Protein AF-0000000087409485 (afdb_homodimer)

Structure (mmCIF, N/CA/C/O backbone):
data_AF-0000000087409485-model_v1
#
loop_
_entity.id
_entity.type
_entity.pdbx_description
1 polymer 'ABC transporter permease'
#
loop_
_atom_site.group_PDB
_atom_site.id
_atom_site.type_symbol
_atom_site.label_atom_id
_atom_site.label_alt_id
_atom_site.label_comp_id
_atom_site.label_asym_id
_atom_site.label_entity_id
_atom_site.label_seq_id
_atom_site.pdbx_PDB_ins_code
_atom_site.Cartn_x
_atom_site.Cartn_y
_atom_site.Cartn_z
_atom_site.occupancy
_atom_site.B_iso_or_equiv
_atom_site.auth_seq_id
_atom_site.auth_comp_id
_atom_site.auth_asym_id
_atom_site.auth_atom_id
_atom_site.pdbx_PDB_model_num
ATOM 1 N N . MET A 1 1 ? 28.031 -21.281 -15.023 1 85 1 MET A N 1
ATOM 2 C CA . MET A 1 1 ? 26.672 -21.75 -15.195 1 85 1 MET A CA 1
ATOM 3 C C . MET A 1 1 ? 25.672 -20.75 -14.602 1 85 1 MET A C 1
ATOM 5 O O . MET A 1 1 ? 24.766 -20.281 -15.289 1 85 1 MET A O 1
ATOM 9 N N . ILE A 1 2 ? 26.094 -20.25 -13.445 1 88.75 2 ILE A N 1
ATOM 10 C CA . ILE A 1 2 ? 25.234 -19.25 -12.805 1 88.75 2 ILE A CA 1
ATOM 11 C C . ILE A 1 2 ? 25.141 -18 -13.68 1 88.75 2 ILE A C 1
ATOM 13 O O . ILE A 1 2 ? 24.062 -17.484 -13.914 1 88.75 2 ILE A O 1
ATOM 17 N N . GLY A 1 3 ? 26.297 -17.562 -14.203 1 91.94 3 GLY A N 1
ATOM 18 C CA . GLY A 1 3 ? 26.344 -16.375 -15.047 1 91.94 3 GLY A CA 1
ATOM 19 C C . GLY A 1 3 ? 25.531 -16.516 -16.328 1 91.94 3 GLY A C 1
ATOM 20 O O . GLY A 1 3 ? 24.875 -15.57 -16.75 1 91.94 3 GLY A O 1
ATOM 21 N N . ALA A 1 4 ? 25.594 -17.688 -16.859 1 90.44 4 ALA A N 1
ATOM 22 C CA . ALA A 1 4 ? 24.859 -17.953 -18.094 1 90.44 4 ALA A CA 1
ATOM 23 C C . ALA A 1 4 ? 23.359 -17.922 -17.844 1 90.44 4 ALA A C 1
ATOM 25 O O . ALA A 1 4 ? 22.609 -17.375 -18.656 1 90.44 4 ALA A O 1
ATOM 26 N N . ILE A 1 5 ? 22.953 -18.516 -16.766 1 89.81 5 ILE A N 1
ATOM 27 C CA . ILE A 1 5 ? 21.547 -18.531 -16.422 1 89.81 5 ILE A CA 1
ATOM 28 C C . ILE A 1 5 ? 21.078 -17.094 -16.109 1 89.81 5 ILE A C 1
ATOM 30 O O . ILE A 1 5 ? 20 -16.688 -16.547 1 89.81 5 ILE A O 1
ATOM 34 N N . ALA A 1 6 ? 21.906 -16.422 -15.406 1 94.25 6 ALA A N 1
ATOM 35 C CA . ALA A 1 6 ? 21.609 -15.031 -15.055 1 94.25 6 ALA A CA 1
ATOM 36 C C . ALA A 1 6 ? 21.469 -14.164 -16.297 1 94.25 6 ALA A C 1
ATOM 38 O O . ALA A 1 6 ? 20.562 -13.328 -16.391 1 94.25 6 ALA A O 1
ATOM 39 N N . SER A 1 7 ? 22.391 -14.336 -17.25 1 94.5 7 SER A N 1
ATOM 40 C CA . SER A 1 7 ? 22.359 -13.547 -18.484 1 94.5 7 SER A CA 1
ATOM 41 C C . SER A 1 7 ? 21.109 -13.852 -19.297 1 94.5 7 SER A C 1
ATOM 43 O O . SER A 1 7 ? 20.547 -12.961 -19.922 1 94.5 7 SER A O 1
ATOM 45 N N . LYS A 1 8 ? 20.766 -15.062 -19.234 1 91.44 8 LYS A N 1
ATOM 46 C CA . LYS A 1 8 ? 19.547 -15.453 -19.953 1 91.44 8 LYS A CA 1
ATOM 47 C C . LYS A 1 8 ? 18.312 -14.836 -19.312 1 91.44 8 LYS A C 1
ATOM 49 O O . LYS A 1 8 ? 17.453 -14.297 -20 1 91.44 8 LYS A O 1
ATOM 54 N N . GLU A 1 9 ? 18.266 -14.992 -18 1 91.31 9 GLU A N 1
ATOM 55 C CA . GLU A 1 9 ? 17.125 -14.43 -17.266 1 91.31 9 GLU A CA 1
ATOM 56 C C . GLU A 1 9 ? 17.047 -12.922 -17.453 1 91.31 9 GLU A C 1
ATOM 58 O O . GLU A 1 9 ? 15.953 -12.367 -17.594 1 91.31 9 GLU A O 1
ATOM 63 N N . PHE A 1 10 ? 18.188 -12.32 -17.422 1 94.62 10 PHE A N 1
ATOM 64 C CA . PHE A 1 10 ? 18.266 -10.883 -17.625 1 94.62 10 PHE A CA 1
ATOM 65 C C . PHE A 1 10 ? 17.719 -10.484 -18.984 1 94.62 10 PHE A C 1
ATOM 67 O O . PHE A 1 10 ? 16.906 -9.57 -19.094 1 94.62 10 PHE A O 1
ATOM 74 N N . ARG A 1 11 ? 18.078 -11.148 -20.016 1 93.31 11 ARG A N 1
ATOM 75 C CA . ARG A 1 11 ? 17.641 -10.867 -21.375 1 93.31 11 ARG A CA 1
ATOM 76 C C . ARG A 1 11 ? 16.141 -11.125 -21.531 1 93.31 11 ARG A C 1
ATOM 78 O O . ARG A 1 11 ? 15.438 -10.367 -22.203 1 93.31 11 ARG A O 1
ATOM 85 N N . ASP A 1 12 ? 15.727 -12.188 -20.844 1 90.06 12 ASP A N 1
ATOM 86 C CA . ASP A 1 12 ? 14.312 -12.531 -20.891 1 90.06 12 ASP A CA 1
ATOM 87 C C . ASP A 1 12 ? 13.461 -11.453 -20.219 1 90.06 12 ASP A C 1
ATOM 89 O O . ASP A 1 12 ? 12.398 -11.086 -20.734 1 90.06 12 ASP A O 1
ATOM 93 N N . TYR A 1 13 ? 13.922 -10.945 -19.141 1 90.56 13 TYR A N 1
ATOM 94 C CA . TYR A 1 13 ? 13.195 -9.898 -18.438 1 90.56 13 TYR A CA 1
ATOM 95 C C . TYR A 1 13 ? 13.156 -8.617 -19.25 1 90.56 13 TYR A C 1
ATOM 97 O O . TYR A 1 13 ? 12.094 -8.008 -19.422 1 90.56 13 TYR A O 1
ATOM 105 N N . MET A 1 14 ? 14.297 -8.25 -19.844 1 90.38 14 MET A N 1
ATOM 106 C CA . MET A 1 14 ? 14.453 -6.953 -20.5 1 90.38 14 MET A CA 1
ATOM 107 C C . MET A 1 14 ? 13.633 -6.891 -21.781 1 90.38 14 MET A C 1
ATOM 109 O O . MET A 1 14 ? 13.234 -5.805 -22.219 1 90.38 14 MET A O 1
ATOM 113 N N . THR A 1 15 ? 13.289 -8.039 -22.312 1 89.69 15 THR A N 1
ATOM 114 C CA . THR A 1 15 ? 12.586 -8.062 -23.594 1 89.69 15 THR A CA 1
ATOM 115 C C . THR A 1 15 ? 11.125 -8.477 -23.406 1 89.69 15 THR A C 1
ATOM 117 O O . THR A 1 15 ? 10.352 -8.516 -24.359 1 89.69 15 THR A O 1
ATOM 120 N N . SER A 1 16 ? 10.789 -8.711 -22.203 1 90.56 16 SER A N 1
ATOM 121 C CA . SER A 1 16 ? 9.422 -9.172 -21.953 1 90.56 16 SER A CA 1
ATOM 122 C C . SER A 1 16 ? 8.43 -8.016 -22 1 90.56 16 SER A C 1
ATOM 124 O O . SER A 1 16 ? 8.734 -6.914 -21.531 1 90.56 16 SER A O 1
ATOM 126 N N . ARG A 1 17 ? 7.312 -8.234 -22.641 1 87.62 17 ARG A N 1
ATOM 127 C CA . ARG A 1 17 ? 6.238 -7.25 -22.688 1 87.62 17 ARG A CA 1
ATOM 128 C C . ARG A 1 17 ? 5.789 -6.871 -21.281 1 87.62 17 ARG A C 1
ATOM 130 O O . ARG A 1 17 ? 5.434 -5.719 -21.031 1 87.62 17 ARG A O 1
ATOM 137 N N . ARG A 1 18 ? 5.879 -7.832 -20.453 1 88 18 ARG A N 1
ATOM 138 C CA . ARG A 1 18 ? 5.465 -7.605 -19.078 1 88 18 ARG A CA 1
ATOM 139 C C . ARG A 1 18 ? 6.367 -6.578 -18.406 1 88 18 ARG A C 1
ATOM 141 O O . ARG A 1 18 ? 5.883 -5.656 -17.75 1 88 18 ARG A O 1
ATOM 148 N N . PHE A 1 19 ? 7.652 -6.781 -18.531 1 92.12 19 PHE A N 1
ATOM 149 C CA . PHE A 1 19 ? 8.602 -5.848 -17.938 1 92.12 19 PHE A CA 1
ATOM 150 C C . PHE A 1 19 ? 8.422 -4.449 -18.5 1 92.12 19 PHE A C 1
ATOM 152 O O . PHE A 1 19 ? 8.422 -3.465 -17.766 1 92.12 19 PHE A O 1
ATOM 159 N N . LEU A 1 20 ? 8.195 -4.312 -19.797 1 92 20 LEU A N 1
ATOM 160 C CA . LEU A 1 20 ? 8.07 -3.02 -20.453 1 92 20 LEU A CA 1
ATOM 161 C C . LEU A 1 20 ? 6.824 -2.283 -19.969 1 92 20 LEU A C 1
ATOM 163 O O . LEU A 1 20 ? 6.863 -1.072 -19.734 1 92 20 LEU A O 1
ATOM 167 N N . VAL A 1 21 ? 5.789 -3.066 -19.75 1 88.81 21 VAL A N 1
ATOM 168 C CA . VAL A 1 21 ? 4.535 -2.465 -19.312 1 88.81 21 VAL A CA 1
ATOM 169 C C . VAL A 1 21 ? 4.672 -1.994 -17.859 1 88.81 21 VAL A C 1
ATOM 171 O O . VAL A 1 21 ? 4.293 -0.867 -17.531 1 88.81 21 VAL A O 1
ATOM 174 N N . LEU A 1 22 ? 5.246 -2.818 -17.062 1 92.5 22 LEU A N 1
ATOM 175 C CA . LEU A 1 22 ? 5.371 -2.514 -15.641 1 92.5 22 LEU A CA 1
ATOM 176 C C . LEU A 1 22 ? 6.367 -1.384 -15.414 1 92.5 22 LEU A C 1
ATOM 178 O O . LEU A 1 22 ? 6.094 -0.455 -14.648 1 92.5 22 LEU A O 1
ATOM 182 N N . PHE A 1 23 ? 7.52 -1.5 -16.094 1 94.94 23 PHE A N 1
ATOM 183 C CA . PHE A 1 23 ? 8.555 -0.483 -15.945 1 94.94 23 PHE A CA 1
ATOM 184 C C . PHE A 1 23 ? 8.102 0.84 -16.562 1 94.94 23 PHE A C 1
ATOM 186 O O . PHE A 1 23 ? 8.383 1.907 -16 1 94.94 23 PHE A O 1
ATOM 193 N N . GLY A 1 24 ? 7.391 0.763 -17.75 1 94.5 24 GLY A N 1
ATOM 194 C CA . GLY A 1 24 ? 6.809 1.964 -18.328 1 94.5 24 GLY A CA 1
ATOM 195 C C . GLY A 1 24 ? 5.836 2.66 -17.391 1 94.5 24 GLY A C 1
ATOM 196 O O . GLY A 1 24 ? 5.836 3.889 -17.281 1 94.5 24 GLY A O 1
ATOM 197 N N . PHE A 1 25 ? 5.105 1.86 -16.703 1 92.81 25 PHE A N 1
ATOM 198 C CA . PHE A 1 25 ? 4.152 2.406 -15.742 1 92.81 25 PHE A CA 1
ATOM 199 C C . PHE A 1 25 ? 4.879 3.066 -14.578 1 92.81 25 PHE A C 1
ATOM 201 O O . PHE A 1 25 ? 4.496 4.152 -14.141 1 92.81 25 PHE A O 1
ATOM 208 N N . LEU A 1 26 ? 5.844 2.414 -14.078 1 93.81 26 LEU A N 1
ATOM 209 C CA . LEU A 1 26 ? 6.629 2.967 -12.977 1 93.81 26 LEU A CA 1
ATOM 210 C C . LEU A 1 26 ? 7.262 4.297 -13.375 1 93.81 26 LEU A C 1
ATOM 212 O O . LEU A 1 26 ? 7.238 5.254 -12.602 1 93.81 26 LEU A O 1
ATOM 216 N N . LEU A 1 27 ? 7.844 4.395 -14.594 1 95.44 27 LEU A N 1
ATOM 217 C CA . LEU A 1 27 ? 8.469 5.617 -15.086 1 95.44 27 LEU A CA 1
ATOM 218 C C . LEU A 1 27 ? 7.434 6.73 -15.242 1 95.44 27 LEU A C 1
ATOM 220 O O . LEU A 1 27 ? 7.703 7.883 -14.898 1 95.44 27 LEU A O 1
ATOM 224 N N . LEU A 1 28 ? 6.25 6.355 -15.734 1 93.94 28 LEU A N 1
ATOM 225 C CA . LEU A 1 28 ? 5.176 7.328 -15.914 1 93.94 28 LEU A CA 1
ATOM 226 C C . LEU A 1 28 ? 4.762 7.938 -14.578 1 93.94 28 LEU A C 1
ATOM 228 O O . LEU A 1 28 ? 4.613 9.156 -14.469 1 93.94 28 LEU A O 1
ATOM 232 N N . ILE A 1 29 ? 4.672 7.102 -13.578 1 91.5 29 ILE A N 1
ATOM 233 C CA . ILE A 1 29 ? 4.207 7.57 -12.281 1 91.5 29 ILE A CA 1
ATOM 234 C C . ILE A 1 29 ? 5.281 8.43 -11.625 1 91.5 29 ILE A C 1
ATOM 236 O O . ILE A 1 29 ? 4.973 9.391 -10.914 1 91.5 29 ILE A O 1
ATOM 240 N N . THR A 1 30 ? 6.516 8.078 -11.844 1 92.75 30 THR A N 1
ATOM 241 C CA . THR A 1 30 ? 7.621 8.875 -11.328 1 92.75 30 THR A CA 1
ATOM 242 C C . THR A 1 30 ? 7.637 10.258 -11.969 1 92.75 30 THR A C 1
ATOM 244 O O . THR A 1 30 ? 7.82 11.266 -11.281 1 92.75 30 THR A O 1
ATOM 247 N N . LEU A 1 31 ? 7.406 10.32 -13.234 1 93 31 LEU A N 1
ATOM 248 C CA . LEU A 1 31 ? 7.375 11.586 -13.953 1 93 31 LEU A CA 1
ATOM 249 C C . LEU A 1 31 ? 6.176 12.43 -13.523 1 93 31 LEU A C 1
ATOM 251 O O . LEU A 1 31 ? 6.281 13.648 -13.406 1 93 31 LEU A O 1
ATOM 255 N N . LEU A 1 32 ? 5.082 11.727 -13.305 1 90.12 32 LEU A N 1
ATOM 256 C CA . LEU A 1 32 ? 3.889 12.43 -12.844 1 90.12 32 LEU A CA 1
ATOM 257 C C . LEU A 1 32 ? 4.098 13.016 -11.453 1 90.12 32 LEU A C 1
ATOM 259 O O . LEU A 1 32 ? 3.604 14.102 -11.148 1 90.12 32 LEU A O 1
ATOM 263 N N . ALA A 1 33 ? 4.785 12.281 -10.617 1 88.62 33 ALA A N 1
ATOM 264 C CA . ALA A 1 33 ? 5.086 12.758 -9.273 1 88.62 33 ALA A CA 1
ATOM 265 C C . ALA A 1 33 ? 5.91 14.039 -9.312 1 88.62 33 ALA A C 1
ATOM 267 O O . ALA A 1 33 ? 5.691 14.953 -8.516 1 88.62 33 ALA A O 1
ATOM 268 N N . LEU A 1 34 ? 6.855 14.141 -10.227 1 89.5 34 LEU A N 1
ATOM 269 C CA . LEU A 1 34 ? 7.699 15.32 -10.383 1 89.5 34 LEU A CA 1
ATOM 270 C C . LEU A 1 34 ? 6.902 16.484 -10.961 1 89.5 34 LEU A C 1
ATOM 272 O O . LEU A 1 34 ? 7.078 17.625 -10.547 1 89.5 34 LEU A O 1
ATOM 276 N N . ALA A 1 35 ? 5.992 16.188 -11.844 1 84.88 35 ALA A N 1
ATOM 277 C CA . ALA A 1 35 ? 5.172 17.219 -12.477 1 84.88 35 ALA A CA 1
ATOM 278 C C . ALA A 1 35 ? 4.199 17.828 -11.469 1 84.88 35 ALA A C 1
ATOM 280 O O . ALA A 1 35 ? 3.887 19.016 -11.547 1 84.88 35 ALA A O 1
ATOM 281 N N . GLN A 1 36 ? 3.773 17.047 -10.5 1 79.25 36 GLN A N 1
ATOM 282 C CA . GLN A 1 36 ? 2.848 17.531 -9.484 1 79.25 36 GLN A CA 1
ATOM 283 C C . GLN A 1 36 ? 3.498 18.594 -8.609 1 79.25 36 GLN A C 1
ATOM 285 O O . GLN A 1 36 ? 2.84 19.547 -8.195 1 79.25 36 GLN A O 1
ATOM 290 N N . VAL A 1 37 ? 4.625 18.375 -8.258 1 73.25 37 VAL A N 1
ATOM 291 C CA . VAL A 1 37 ? 5.328 19.328 -7.402 1 73.25 37 VAL A CA 1
ATOM 292 C C . VAL A 1 37 ? 5.57 20.625 -8.164 1 73.25 37 VAL A C 1
ATOM 294 O O . VAL A 1 37 ? 5.457 21.719 -7.598 1 73.25 37 VAL A O 1
ATOM 297 N N . LYS A 1 38 ? 5.879 20.516 -9.391 1 71.19 38 LYS A N 1
ATOM 298 C CA . LYS A 1 38 ? 6.086 21.719 -10.188 1 71.19 38 LYS A CA 1
ATOM 299 C C . LYS A 1 38 ? 4.82 22.578 -10.219 1 71.19 38 LYS A C 1
ATOM 301 O O . LYS A 1 38 ? 4.883 23.797 -10.039 1 71.19 38 LYS A O 1
ATOM 306 N N . THR A 1 39 ? 3.725 21.891 -10.359 1 69.69 39 THR A N 1
ATOM 307 C CA . THR A 1 39 ? 2.457 22.594 -10.445 1 69.69 39 THR A CA 1
ATOM 308 C C . THR A 1 39 ? 2.076 23.188 -9.086 1 69.69 39 THR A C 1
ATOM 310 O O . THR A 1 39 ? 1.572 24.312 -9.008 1 69.69 39 THR A O 1
ATOM 313 N N . GLY A 1 40 ? 2.266 22.266 -7.969 1 61.69 40 GLY A N 1
ATOM 314 C CA . GLY A 1 40 ? 1.974 22.75 -6.629 1 61.69 40 GLY A CA 1
ATOM 315 C C . GLY A 1 40 ? 2.855 23.906 -6.207 1 61.69 40 GLY A C 1
ATOM 316 O O . GLY A 1 40 ? 2.383 24.859 -5.586 1 61.69 40 GLY A O 1
ATOM 317 N N . MET A 1 41 ? 4.059 23.781 -6.453 1 55.94 41 MET A N 1
ATOM 318 C CA . MET A 1 41 ? 5.004 24.844 -6.129 1 55.94 41 MET A CA 1
ATOM 319 C C . MET A 1 41 ? 4.668 26.125 -6.891 1 55.94 41 MET A C 1
ATOM 321 O O . MET A 1 41 ? 4.785 27.234 -6.348 1 55.94 41 MET A O 1
ATOM 325 N N . MET A 1 42 ? 4.324 25.906 -8.008 1 54.16 42 MET A N 1
ATOM 326 C CA . MET A 1 42 ? 3.939 27.094 -8.766 1 54.16 42 MET A CA 1
ATOM 327 C C . MET A 1 42 ? 2.697 27.734 -8.164 1 54.16 42 MET A C 1
ATOM 329 O O . MET A 1 42 ? 2.541 28.953 -8.227 1 54.16 42 MET A O 1
ATOM 333 N N . THR A 1 43 ? 1.856 26.734 -7.625 1 50.09 43 THR A N 1
ATOM 334 C CA . THR A 1 43 ? 0.626 27.266 -7.039 1 50.09 43 THR A CA 1
ATOM 335 C C . THR A 1 43 ? 0.889 27.844 -5.656 1 50.09 43 THR A C 1
ATOM 337 O O . THR A 1 43 ? 0.262 28.828 -5.262 1 50.09 43 THR A O 1
ATOM 340 N N . TRP A 1 44 ? 1.542 26.984 -4.734 1 46.81 44 TRP A N 1
ATOM 341 C CA . TRP A 1 44 ? 1.695 27.438 -3.357 1 46.81 44 TRP A CA 1
ATOM 342 C C . TRP A 1 44 ? 2.906 28.344 -3.215 1 46.81 44 TRP A C 1
ATOM 344 O O . TRP A 1 44 ? 2.998 29.125 -2.26 1 46.81 44 TRP A O 1
ATOM 354 N N . ARG A 1 45 ? 4.137 27.844 -3.662 1 50.91 45 ARG A N 1
ATOM 355 C CA . ARG A 1 45 ? 5.301 28.703 -3.469 1 50.91 45 ARG A CA 1
ATOM 356 C C . ARG A 1 45 ? 5.121 30.047 -4.18 1 50.91 45 ARG A C 1
ATOM 358 O O . ARG A 1 45 ? 4.973 30.078 -5.402 1 50.91 45 ARG A O 1
ATOM 365 N N . GLY A 1 46 ? 4.293 30.672 -3.699 1 40.72 46 GLY A N 1
ATOM 366 C CA . GLY A 1 46 ? 4.473 32.094 -3.951 1 40.72 46 GLY A CA 1
ATOM 367 C C . GLY A 1 46 ? 5.758 32.406 -4.691 1 40.72 46 GLY A C 1
ATOM 368 O O . GLY A 1 46 ? 6.574 31.531 -4.938 1 40.72 46 GLY A O 1
ATOM 369 N N . MET A 1 47 ? 6.102 33.875 -4.691 1 39.5 47 MET A N 1
ATOM 370 C CA . MET A 1 47 ? 6.945 34.969 -5.223 1 39.5 47 MET A CA 1
ATOM 371 C C . MET A 1 47 ? 8.422 34.688 -4.941 1 39.5 47 MET A C 1
ATOM 373 O O . MET A 1 47 ? 9.281 35.469 -5.293 1 39.5 47 MET A O 1
ATOM 377 N N . GLU A 1 48 ? 8.797 34.031 -3.834 1 45.72 48 GLU A N 1
ATOM 378 C CA . GLU A 1 48 ? 10.086 34.594 -3.436 1 45.72 48 GLU A CA 1
ATOM 379 C C . GLU A 1 48 ? 11.203 34.094 -4.348 1 45.72 48 GLU A C 1
ATOM 381 O O . GLU A 1 48 ? 12.359 34.5 -4.184 1 45.72 48 GLU A O 1
ATOM 386 N N . GLY A 1 49 ? 11 33.688 -5.543 1 54.75 49 GLY A N 1
ATOM 387 C CA . GLY A 1 49 ? 12.07 33.656 -6.527 1 54.75 49 GLY A CA 1
ATOM 388 C C . GLY A 1 49 ? 13.047 32.531 -6.332 1 54.75 49 GLY A C 1
ATOM 389 O O . GLY A 1 49 ? 13.961 32.344 -7.137 1 54.75 49 GLY A O 1
ATOM 390 N N . GLU A 1 50 ? 13.078 31.656 -5.121 1 62.78 50 GLU A N 1
ATOM 391 C CA . GLU A 1 50 ? 14.156 30.672 -4.977 1 62.78 50 GLU A CA 1
ATOM 392 C C . GLU A 1 50 ? 13.773 29.344 -5.605 1 62.78 50 GLU A C 1
ATOM 394 O O . GLU A 1 50 ? 12.617 28.906 -5.512 1 62.78 50 GLU A O 1
ATOM 399 N N . SER A 1 51 ? 14.672 28.766 -6.422 1 73.12 51 SER A N 1
ATOM 400 C CA . SER A 1 51 ? 14.531 27.469 -7.055 1 73.12 51 SER A CA 1
ATOM 401 C C . SER A 1 51 ? 14.32 26.359 -6.02 1 73.12 51 SER A C 1
ATOM 403 O O . SER A 1 51 ? 14.945 26.391 -4.953 1 73.12 51 SER A O 1
ATOM 405 N N . PRO A 1 52 ? 13.422 25.469 -6.199 1 78.38 52 PRO A N 1
ATOM 406 C CA . PRO A 1 52 ? 13.195 24.375 -5.258 1 78.38 52 PRO A CA 1
ATOM 407 C C . PRO A 1 52 ? 14.406 23.453 -5.129 1 78.38 52 PRO A C 1
ATOM 409 O O . PRO A 1 52 ? 15.219 23.359 -6.051 1 78.38 52 PRO A O 1
ATOM 412 N N . LYS A 1 53 ? 14.594 22.906 -4.012 1 82.81 53 LYS A N 1
ATOM 413 C CA . LYS A 1 53 ? 15.664 21.938 -3.762 1 82.81 53 LYS A CA 1
ATOM 414 C C . LYS A 1 53 ? 15.203 20.516 -4.066 1 82.81 53 LYS A C 1
ATOM 416 O O . LYS A 1 53 ? 14 20.25 -4.125 1 82.81 53 LYS A O 1
ATOM 421 N N . VAL A 1 54 ? 16.141 19.609 -4.25 1 86.31 54 VAL A N 1
ATOM 422 C CA . VAL A 1 54 ? 15.883 18.234 -4.664 1 86.31 54 VAL A CA 1
ATOM 423 C C . VAL A 1 54 ? 15 17.547 -3.625 1 86.31 54 VAL A C 1
ATOM 425 O O . VAL A 1 54 ? 14.031 16.875 -3.975 1 86.31 54 VAL A O 1
ATOM 428 N N . TYR A 1 55 ? 15.305 17.75 -2.336 1 85.06 55 TYR A N 1
ATOM 429 C CA . TYR A 1 55 ? 14.602 17 -1.293 1 85.06 55 TYR A CA 1
ATOM 430 C C . TYR A 1 55 ? 13.156 17.469 -1.163 1 85.06 55 TYR A C 1
ATOM 432 O O . TYR A 1 55 ? 12.312 16.75 -0.621 1 85.06 55 TYR A O 1
ATOM 440 N N . GLU A 1 56 ? 12.805 18.641 -1.677 1 79.38 56 GLU A N 1
ATOM 441 C CA . GLU A 1 56 ? 11.445 19.188 -1.602 1 79.38 56 GLU A CA 1
ATOM 442 C C . GLU A 1 56 ? 10.562 18.578 -2.688 1 79.38 56 GLU A C 1
ATOM 444 O O . GLU A 1 56 ? 9.336 18.547 -2.551 1 79.38 56 GLU A O 1
ATOM 449 N N . VAL A 1 57 ? 11.242 18.125 -3.76 1 83.62 57 VAL A N 1
ATOM 450 C CA . VAL A 1 57 ? 10.453 17.703 -4.91 1 83.62 57 VAL A CA 1
ATOM 451 C C . VAL A 1 57 ? 10.383 16.172 -4.949 1 83.62 57 VAL A C 1
ATOM 453 O O . VAL A 1 57 ? 9.492 15.602 -5.578 1 83.62 57 VAL A O 1
ATOM 456 N N . MET A 1 58 ? 11.227 15.484 -4.156 1 91.88 58 MET A N 1
ATOM 457 C CA . MET A 1 58 ? 11.391 14.047 -4.289 1 91.88 58 MET A CA 1
ATOM 458 C C . MET A 1 58 ? 10.406 13.297 -3.4 1 91.88 58 MET A C 1
ATOM 460 O O . MET A 1 58 ? 10.312 12.07 -3.459 1 91.88 58 MET A O 1
ATOM 464 N N . TRP A 1 59 ? 9.609 14.008 -2.588 1 86.38 59 TRP A N 1
ATOM 465 C CA . TRP A 1 59 ? 8.688 13.344 -1.669 1 86.38 59 TRP A CA 1
ATOM 466 C C . TRP A 1 59 ? 7.676 12.492 -2.43 1 86.38 59 TRP A C 1
ATOM 468 O O . TRP A 1 59 ? 7.387 11.359 -2.039 1 86.38 59 TRP A O 1
ATOM 478 N N . GLY A 1 60 ? 7.117 13.102 -3.518 1 86.69 60 GLY A N 1
ATOM 479 C CA . GLY A 1 60 ? 6.168 12.352 -4.328 1 86.69 60 GLY A CA 1
ATOM 480 C C . GLY A 1 60 ? 6.77 11.117 -4.965 1 86.69 60 GLY A C 1
ATOM 481 O O . GLY A 1 60 ? 6.141 10.055 -5 1 86.69 60 GLY A O 1
ATOM 482 N N . VAL A 1 61 ? 7.992 11.258 -5.48 1 93.12 61 VAL A N 1
ATOM 483 C CA . VAL A 1 61 ? 8.68 10.133 -6.113 1 93.12 61 VAL A CA 1
ATOM 484 C C . VAL A 1 61 ? 8.898 9.023 -5.094 1 93.12 61 VAL A C 1
ATOM 486 O O . VAL A 1 61 ? 8.68 7.844 -5.395 1 93.12 61 VAL A O 1
ATOM 489 N N . THR A 1 62 ? 9.367 9.43 -3.877 1 94.44 62 THR A N 1
ATOM 490 C CA . THR A 1 62 ? 9.617 8.445 -2.826 1 94.44 62 THR A CA 1
ATOM 491 C C . THR A 1 62 ? 8.336 7.715 -2.449 1 94.44 62 THR A C 1
ATOM 493 O O . THR A 1 62 ? 8.336 6.5 -2.252 1 94.44 62 THR A O 1
ATOM 496 N N . TYR A 1 63 ? 7.297 8.406 -2.357 1 88.69 63 TYR A N 1
ATOM 497 C CA . TYR A 1 63 ? 6.008 7.82 -2.006 1 88.69 63 TYR A CA 1
ATOM 498 C C . TYR A 1 63 ? 5.59 6.77 -3.029 1 88.69 63 TYR A C 1
ATOM 500 O O . TYR A 1 63 ? 5.266 5.637 -2.668 1 88.69 63 TYR A O 1
ATOM 508 N N . TYR A 1 64 ? 5.586 7.09 -4.312 1 89.81 64 TYR A N 1
ATOM 509 C CA . TYR A 1 64 ? 5.117 6.207 -5.371 1 89.81 64 TYR A CA 1
ATOM 510 C C . TYR A 1 64 ? 6.09 5.055 -5.594 1 89.81 64 TYR A C 1
ATOM 512 O O . TYR A 1 64 ? 5.676 3.932 -5.898 1 89.81 64 TYR A O 1
ATOM 520 N N . LEU A 1 65 ? 7.375 5.414 -5.5 1 94.56 65 LEU A N 1
ATOM 521 C CA . LEU A 1 65 ? 8.352 4.336 -5.625 1 94.56 65 LEU A CA 1
ATOM 522 C C . LEU A 1 65 ? 8.18 3.316 -4.504 1 94.56 65 LEU A C 1
ATOM 524 O O . LEU A 1 65 ? 8.406 2.121 -4.707 1 94.56 65 LEU A O 1
ATOM 528 N N . GLY A 1 66 ? 7.852 3.816 -3.332 1 94.19 66 GLY A N 1
ATOM 529 C CA . GLY A 1 66 ? 7.617 2.914 -2.215 1 94.19 66 GLY A CA 1
ATOM 530 C C . GLY A 1 66 ? 6.445 1.975 -2.445 1 94.19 66 GLY A C 1
ATOM 531 O O . GLY A 1 66 ? 6.512 0.797 -2.084 1 94.19 66 GLY A O 1
ATOM 532 N N . LEU A 1 67 ? 5.406 2.473 -3.039 1 91.62 67 LEU A N 1
ATOM 533 C CA . LEU A 1 67 ? 4.207 1.664 -3.23 1 91.62 67 LEU A CA 1
ATOM 534 C C . LEU A 1 67 ? 4.266 0.911 -4.555 1 91.62 67 LEU A C 1
ATOM 536 O O . LEU A 1 67 ? 4.312 -0.322 -4.57 1 91.62 67 LEU A O 1
ATOM 540 N N . ILE A 1 68 ? 4.387 1.642 -5.664 1 93.5 68 ILE A N 1
ATOM 541 C CA . ILE A 1 68 ? 4.336 1.055 -7 1 93.5 68 ILE A CA 1
ATOM 542 C C . ILE A 1 68 ? 5.633 0.293 -7.277 1 93.5 68 ILE A C 1
ATOM 544 O O . ILE A 1 68 ? 5.617 -0.748 -7.938 1 93.5 68 ILE A O 1
ATOM 548 N N . GLY A 1 69 ? 6.742 0.9 -6.828 1 95.94 69 GLY A N 1
ATOM 549 C CA . GLY A 1 69 ? 8.008 0.197 -6.98 1 95.94 69 GLY A CA 1
ATOM 550 C C . GLY A 1 69 ? 8.023 -1.153 -6.289 1 95.94 69 GLY A C 1
ATOM 551 O O . GLY A 1 69 ? 8.555 -2.125 -6.832 1 95.94 69 GLY A O 1
ATOM 552 N N . GLY A 1 70 ? 7.496 -1.198 -5.047 1 95.81 70 GLY A N 1
ATOM 553 C CA . GLY A 1 70 ? 7.379 -2.475 -4.355 1 95.81 70 GLY A CA 1
ATOM 554 C C . GLY A 1 70 ? 6.566 -3.496 -5.129 1 95.81 70 GLY A C 1
ATOM 555 O O . GLY A 1 70 ? 6.969 -4.656 -5.246 1 95.81 70 GLY A O 1
ATOM 556 N N . ILE A 1 71 ? 5.457 -3.078 -5.672 1 93.88 71 ILE A N 1
ATOM 557 C CA . ILE A 1 71 ? 4.586 -3.977 -6.422 1 93.88 71 ILE A CA 1
ATOM 558 C C . ILE A 1 71 ? 5.258 -4.371 -7.734 1 93.88 71 ILE A C 1
ATOM 560 O O . ILE A 1 71 ? 5.125 -5.512 -8.188 1 93.88 71 ILE A O 1
ATOM 564 N N . PHE A 1 72 ? 6.016 -3.43 -8.398 1 95.44 72 PHE A N 1
ATOM 565 C CA . PHE A 1 72 ? 6.809 -3.695 -9.594 1 95.44 72 PHE A CA 1
ATOM 566 C C . PHE A 1 72 ? 7.812 -4.816 -9.336 1 95.44 72 PHE A C 1
ATOM 568 O O . PHE A 1 72 ? 7.941 -5.734 -10.148 1 95.44 72 PHE A O 1
ATOM 575 N N . ALA A 1 73 ? 8.445 -4.73 -8.172 1 97.12 73 ALA A N 1
ATOM 576 C CA . ALA A 1 73 ? 9.43 -5.75 -7.832 1 97.12 73 ALA A CA 1
ATOM 577 C C . ALA A 1 73 ? 8.766 -7.105 -7.613 1 97.12 73 ALA A C 1
ATOM 579 O O . ALA A 1 73 ? 9.305 -8.141 -8.008 1 97.12 73 ALA A O 1
ATOM 580 N N . LEU A 1 74 ? 7.617 -7.117 -6.965 1 96.88 74 LEU A N 1
ATOM 581 C CA . LEU A 1 74 ? 6.871 -8.359 -6.777 1 96.88 74 LEU A CA 1
ATOM 582 C C . LEU A 1 74 ? 6.492 -8.969 -8.125 1 96.88 74 LEU A C 1
ATOM 584 O O . LEU A 1 74 ? 6.652 -10.18 -8.328 1 96.88 74 LEU A O 1
ATOM 588 N N . ALA A 1 75 ? 6.008 -8.086 -9.047 1 94.44 75 ALA A N 1
ATOM 589 C CA . ALA A 1 75 ? 5.535 -8.523 -10.359 1 94.44 75 ALA A CA 1
ATOM 590 C C . ALA A 1 75 ? 6.68 -9.094 -11.195 1 94.44 75 ALA A C 1
ATOM 592 O O . ALA A 1 75 ? 6.457 -9.922 -12.078 1 94.44 75 ALA A O 1
ATOM 593 N N . LEU A 1 76 ? 7.852 -8.672 -10.906 1 94.5 76 LEU A N 1
ATOM 594 C CA . LEU A 1 76 ? 9.008 -9.156 -11.648 1 94.5 76 LEU A CA 1
ATOM 595 C C . LEU A 1 76 ? 9.398 -10.562 -11.195 1 94.5 76 LEU A C 1
ATOM 597 O O . LEU A 1 76 ? 9.898 -11.359 -11.992 1 94.5 76 LEU A O 1
ATOM 601 N N . GLY A 1 77 ? 9.102 -10.875 -9.938 1 95.69 77 GLY A N 1
ATOM 602 C CA . GLY A 1 77 ? 9.695 -12.094 -9.414 1 95.69 77 GLY A CA 1
ATOM 603 C C . GLY A 1 77 ? 8.672 -13.172 -9.109 1 95.69 77 GLY A C 1
ATOM 604 O O . GLY A 1 77 ? 9.039 -14.32 -8.828 1 95.69 77 GLY A O 1
ATOM 605 N N . PHE A 1 78 ? 7.387 -12.945 -9.203 1 95 78 PHE A N 1
ATOM 606 C CA . PHE A 1 78 ? 6.363 -13.82 -8.641 1 95 78 PHE A CA 1
ATOM 607 C C . PHE A 1 78 ? 6.305 -15.141 -9.391 1 95 78 PHE A C 1
ATOM 609 O O . PHE A 1 78 ? 5.871 -16.156 -8.844 1 95 78 PHE A O 1
ATOM 616 N N . ASP A 1 79 ? 6.719 -15.18 -10.695 1 94.31 79 ASP A N 1
ATOM 617 C CA . ASP A 1 79 ? 6.586 -16.422 -11.461 1 94.31 79 ASP A CA 1
ATOM 618 C C . ASP A 1 79 ? 7.957 -17 -11.797 1 94.31 79 ASP A C 1
ATOM 620 O O . ASP A 1 79 ? 8.086 -17.812 -12.719 1 94.31 79 ASP A O 1
ATOM 624 N N . ALA A 1 80 ? 9.023 -16.562 -11.055 1 93.69 80 ALA A N 1
ATOM 625 C CA . ALA A 1 80 ? 10.398 -16.969 -11.336 1 93.69 80 ALA A CA 1
ATOM 626 C C . ALA A 1 80 ? 10.516 -18.5 -11.359 1 93.69 80 ALA A C 1
ATOM 628 O O . ALA A 1 80 ? 11.258 -19.062 -12.172 1 93.69 80 ALA A O 1
ATOM 629 N N . ILE A 1 81 ? 9.766 -19.172 -10.539 1 92.5 81 ILE A N 1
ATOM 630 C CA . ILE A 1 81 ? 9.852 -20.625 -10.438 1 92.5 81 ILE A CA 1
ATOM 631 C C . ILE A 1 81 ? 8.531 -21.25 -10.891 1 92.5 81 ILE A C 1
ATOM 633 O O . ILE A 1 81 ? 8.523 -22.234 -11.633 1 92.5 81 ILE A O 1
ATOM 637 N N . THR A 1 82 ? 7.488 -20.688 -10.5 1 92.06 82 THR A N 1
ATOM 638 C CA . THR A 1 82 ? 6.168 -21.25 -10.781 1 92.06 82 THR A CA 1
ATOM 639 C C . THR A 1 82 ? 5.914 -21.297 -12.289 1 92.06 82 THR A C 1
ATOM 641 O O . THR A 1 82 ? 5.215 -22.203 -12.766 1 92.06 82 THR A O 1
ATOM 644 N N . ARG A 1 83 ? 6.465 -20.406 -13.023 1 90.19 83 ARG A N 1
ATOM 645 C CA . ARG A 1 83 ? 6.285 -20.406 -14.469 1 90.19 83 ARG A CA 1
ATOM 646 C C . ARG A 1 83 ? 6.824 -21.703 -15.086 1 90.19 83 ARG A C 1
ATOM 648 O O . ARG A 1 83 ? 6.207 -22.266 -15.984 1 90.19 83 ARG A O 1
ATOM 655 N N . GLU A 1 84 ? 7.941 -22.141 -14.648 1 88.12 84 GLU A N 1
ATOM 656 C CA . GLU A 1 84 ? 8.531 -23.391 -15.125 1 88.12 84 GLU A CA 1
ATOM 657 C C . GLU A 1 84 ? 7.688 -24.594 -14.703 1 88.12 84 GLU A C 1
ATOM 659 O O . GLU A 1 84 ? 7.559 -25.562 -15.453 1 88.12 84 GLU A O 1
ATOM 664 N N . ARG A 1 85 ? 7.207 -24.469 -13.594 1 86.19 85 ARG A N 1
ATOM 665 C CA . ARG A 1 85 ? 6.328 -25.531 -13.109 1 86.19 85 ARG A CA 1
ATOM 666 C C . ARG A 1 85 ? 5.055 -25.609 -13.945 1 86.19 85 ARG A C 1
ATOM 668 O O . ARG A 1 85 ? 4.625 -26.703 -14.32 1 86.19 85 ARG A O 1
ATOM 675 N N . GLU A 1 86 ? 4.527 -24.484 -14.188 1 86.69 86 GLU A N 1
ATOM 676 C CA . GLU A 1 86 ? 3.283 -24.406 -14.953 1 86.69 86 GLU A CA 1
ATOM 677 C C . GLU A 1 86 ? 3.494 -24.859 -16.391 1 86.69 86 GLU A C 1
ATOM 679 O O . GLU A 1 86 ? 2.611 -25.484 -17 1 86.69 86 GLU A O 1
ATOM 684 N N . ASN A 1 87 ? 4.66 -24.562 -16.938 1 85.62 87 ASN A N 1
ATOM 685 C CA . ASN A 1 87 ? 4.98 -24.938 -18.312 1 85.62 87 ASN A CA 1
ATOM 686 C C . ASN A 1 87 ? 5.578 -26.344 -18.375 1 85.62 87 ASN A C 1
ATOM 688 O O . ASN A 1 87 ? 5.891 -26.828 -19.469 1 85.62 87 ASN A O 1
ATOM 692 N N . ARG A 1 88 ? 5.812 -27.078 -17.328 1 82.44 88 ARG A N 1
ATOM 693 C CA . ARG A 1 88 ? 6.336 -28.438 -17.188 1 82.44 88 ARG A CA 1
ATOM 694 C C . ARG A 1 88 ? 7.762 -28.531 -17.734 1 82.44 88 ARG A C 1
ATOM 696 O O . ARG A 1 88 ? 8.141 -29.531 -18.328 1 82.44 88 ARG A O 1
ATOM 703 N N . THR A 1 89 ? 8.367 -27.344 -17.656 1 78.31 89 THR A N 1
ATOM 704 C CA . THR A 1 89 ? 9.75 -27.344 -18.109 1 78.31 89 THR A CA 1
ATOM 705 C C . THR A 1 89 ? 10.711 -27.453 -16.938 1 78.31 89 THR A C 1
ATOM 707 O O . THR A 1 89 ? 11.922 -27.562 -17.125 1 78.31 89 THR A O 1
ATOM 710 N N . LEU A 1 90 ? 10.18 -27.516 -15.812 1 76.75 90 LEU A N 1
ATOM 711 C CA . LEU A 1 90 ? 11.023 -27.594 -14.625 1 76.75 90 LEU A CA 1
ATOM 712 C C . LEU A 1 90 ? 11.766 -28.922 -14.586 1 76.75 90 LEU A C 1
ATOM 714 O O . LEU A 1 90 ? 12.945 -28.969 -14.227 1 76.75 90 LEU A O 1
ATOM 718 N N . LYS A 1 91 ? 11.102 -29.922 -14.992 1 74.5 91 LYS A N 1
ATOM 719 C CA . LYS A 1 91 ? 11.719 -31.25 -15.016 1 74.5 91 LYS A CA 1
ATOM 720 C C . LYS A 1 91 ? 12.805 -31.328 -16.078 1 74.5 91 LYS A C 1
ATOM 722 O O . LYS A 1 91 ? 13.828 -32 -15.883 1 74.5 91 LYS A O 1
ATOM 727 N N . VAL A 1 92 ? 12.516 -30.672 -17.156 1 70.56 92 VAL A N 1
ATOM 728 C CA . VAL A 1 92 ? 13.5 -30.641 -18.234 1 70.56 92 VAL A CA 1
ATOM 729 C C . VAL A 1 92 ? 14.742 -29.875 -17.781 1 70.56 92 VAL A C 1
ATOM 731 O O . VAL A 1 92 ? 15.867 -30.281 -18.062 1 70.56 92 VAL A O 1
ATOM 734 N N . LEU A 1 93 ? 14.586 -28.844 -17 1 71.56 93 LEU A N 1
ATOM 735 C CA . LEU A 1 93 ? 15.68 -28.031 -16.5 1 71.56 93 LEU A CA 1
ATOM 736 C C . LEU A 1 93 ? 16.516 -28.797 -15.484 1 71.56 93 LEU A C 1
ATOM 738 O O . LEU A 1 93 ? 17.75 -28.688 -15.477 1 71.56 93 LEU A O 1
ATOM 742 N N . MET A 1 94 ? 15.852 -29.641 -14.758 1 72.38 94 MET A N 1
ATOM 743 C CA . MET A 1 94 ? 16.531 -30.375 -13.703 1 72.38 94 MET A CA 1
ATOM 744 C C . MET A 1 94 ? 17.188 -31.641 -14.266 1 72.38 94 MET A C 1
ATOM 746 O O . MET A 1 94 ? 18 -32.281 -13.586 1 72.38 94 MET A O 1
ATOM 750 N N . GLY A 1 95 ? 16.766 -31.922 -15.375 1 70.62 95 GLY A N 1
ATOM 751 C CA . GLY A 1 95 ? 17.406 -33.031 -16.047 1 70.62 95 GLY A CA 1
ATOM 752 C C . GLY A 1 95 ? 18.797 -32.719 -16.562 1 70.62 95 GLY A C 1
ATOM 753 O O . GLY A 1 95 ? 19.609 -33.625 -16.797 1 70.62 95 GLY A O 1
ATOM 754 N N . HIS A 1 96 ? 18.984 -31.516 -16.688 1 71.75 96 HIS A N 1
ATOM 755 C CA . HIS A 1 96 ? 20.328 -31.094 -17.062 1 71.75 96 HIS A CA 1
ATOM 756 C C . HIS A 1 96 ? 21.266 -31.109 -15.867 1 71.75 96 HIS A C 1
ATOM 758 O O . HIS A 1 96 ? 20.828 -30.984 -14.727 1 71.75 96 HIS A O 1
ATOM 764 N N . PRO A 1 97 ? 22.438 -31.328 -16.156 1 76.12 97 PRO A N 1
ATOM 765 C CA . PRO A 1 97 ? 23.391 -31.359 -15.055 1 76.12 97 PRO A CA 1
ATOM 766 C C . PRO A 1 97 ? 23.625 -29.984 -14.422 1 76.12 97 PRO A C 1
ATOM 768 O O . PRO A 1 97 ? 24.734 -29.469 -14.469 1 76.12 97 PRO A O 1
ATOM 771 N N . VAL A 1 98 ? 22.578 -29.484 -13.953 1 79.25 98 VAL A N 1
ATOM 772 C CA . VAL A 1 98 ? 22.688 -28.203 -13.258 1 79.25 98 VAL A CA 1
ATOM 773 C C . VAL A 1 98 ? 22.172 -28.344 -11.828 1 79.25 98 VAL A C 1
ATOM 775 O O . VAL A 1 98 ? 21.172 -29.016 -11.586 1 79.25 98 VAL A O 1
ATOM 778 N N . TYR A 1 99 ? 22.953 -27.812 -10.93 1 84.25 99 TYR A N 1
ATOM 779 C CA . TYR A 1 99 ? 22.547 -27.859 -9.531 1 84.25 99 TYR A CA 1
ATOM 780 C C . TYR A 1 99 ? 21.422 -26.875 -9.242 1 84.25 99 TYR A C 1
ATOM 782 O O . TYR A 1 99 ? 21.375 -25.797 -9.828 1 84.25 99 TYR A O 1
ATOM 790 N N . ARG A 1 100 ? 20.562 -27.312 -8.391 1 86.44 100 ARG A N 1
ATOM 791 C CA . ARG A 1 100 ? 19.422 -26.5 -8.008 1 86.44 100 ARG A CA 1
ATOM 792 C C . ARG A 1 100 ? 19.875 -25.141 -7.477 1 86.44 100 ARG A C 1
ATOM 794 O O . ARG A 1 100 ? 19.219 -24.125 -7.719 1 86.44 100 ARG A O 1
ATOM 801 N N . ASP A 1 101 ? 21.016 -25.156 -6.863 1 89.44 101 ASP A N 1
ATOM 802 C CA . ASP A 1 101 ? 21.562 -23.922 -6.297 1 89.44 101 ASP A CA 1
ATOM 803 C C . ASP A 1 101 ? 21.969 -22.953 -7.398 1 89.44 101 ASP A C 1
ATOM 805 O O . ASP A 1 101 ? 21.797 -21.734 -7.25 1 89.44 101 ASP A O 1
ATOM 809 N N . GLN A 1 102 ? 22.438 -23.469 -8.453 1 90.06 102 GLN A N 1
ATOM 810 C CA . GLN A 1 102 ? 22.875 -22.609 -9.555 1 90.06 102 GLN A CA 1
ATOM 811 C C . GLN A 1 102 ? 21.688 -21.984 -10.273 1 90.06 102 GLN A C 1
ATOM 813 O O . GLN A 1 102 ? 21.75 -20.844 -10.711 1 90.06 102 GLN A O 1
ATOM 818 N N . VAL A 1 103 ? 20.656 -22.688 -10.328 1 89.25 103 VAL A N 1
ATOM 819 C CA . VAL A 1 103 ? 19.469 -22.219 -11.023 1 89.25 103 VAL A CA 1
ATOM 820 C C . VAL A 1 103 ? 18.844 -21.062 -10.258 1 89.25 103 VAL A C 1
ATOM 822 O O . VAL A 1 103 ? 18.578 -20 -10.828 1 89.25 103 VAL A O 1
ATOM 825 N N . ILE A 1 104 ? 18.656 -21.281 -8.953 1 92.25 104 ILE A N 1
ATOM 826 C CA . ILE A 1 104 ? 18 -20.266 -8.156 1 92.25 104 ILE A CA 1
ATOM 827 C C . ILE A 1 104 ? 18.875 -19.016 -8.055 1 92.25 104 ILE A C 1
ATOM 829 O O . ILE A 1 104 ? 18.391 -17.891 -8.125 1 92.25 104 ILE A O 1
ATOM 833 N N . LEU A 1 105 ? 20.188 -19.188 -7.895 1 94.31 105 LEU A N 1
ATOM 834 C CA . LEU A 1 105 ? 21.125 -18.062 -7.812 1 94.31 105 LEU A CA 1
ATOM 835 C C . LEU A 1 105 ? 21.172 -17.312 -9.141 1 94.31 105 LEU A C 1
ATOM 837 O O . LEU A 1 105 ? 21.312 -16.094 -9.156 1 94.31 105 LEU A O 1
ATOM 841 N N . GLY A 1 106 ? 21.094 -18.047 -10.227 1 94 106 GLY A N 1
ATOM 842 C CA . GLY A 1 106 ? 21.031 -17.422 -11.539 1 94 106 GLY A CA 1
ATOM 843 C C . GLY A 1 106 ? 19.781 -16.578 -11.75 1 94 106 GLY A C 1
ATOM 844 O O . GLY A 1 106 ? 19.859 -15.477 -12.305 1 94 106 GLY A O 1
ATOM 845 N N . LYS A 1 107 ? 18.688 -17.078 -11.297 1 93.94 107 LYS A N 1
ATOM 846 C CA . LYS A 1 107 ? 17.422 -16.359 -11.438 1 93.94 107 LYS A CA 1
ATOM 847 C C . LYS A 1 107 ? 17.406 -15.102 -10.578 1 93.94 107 LYS A C 1
ATOM 849 O O . LYS A 1 107 ? 16.938 -14.055 -11.008 1 93.94 107 LYS A O 1
ATOM 854 N N . LEU A 1 108 ? 17.953 -15.289 -9.383 1 96.56 108 LEU A N 1
ATOM 855 C CA . LEU A 1 108 ? 18.031 -14.148 -8.477 1 96.56 108 LEU A CA 1
ATOM 856 C C . LEU A 1 108 ? 18.969 -13.078 -9.031 1 96.56 108 LEU A C 1
ATOM 858 O O . LEU A 1 108 ? 18.656 -11.883 -8.977 1 96.56 108 LEU A O 1
ATOM 862 N N . LEU A 1 109 ? 20.062 -13.484 -9.586 1 96.81 109 LEU A N 1
ATOM 863 C CA . LEU A 1 109 ? 21.031 -12.547 -10.156 1 96.81 109 LEU A CA 1
ATOM 864 C C . LEU A 1 109 ? 20.469 -11.883 -11.406 1 96.81 109 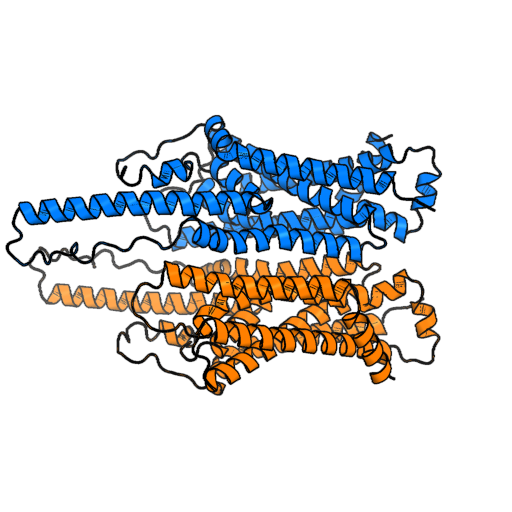LEU A C 1
ATOM 866 O O . LEU A 1 109 ? 20.703 -10.695 -11.641 1 96.81 109 LEU A O 1
ATOM 870 N N . GLY A 1 110 ? 19.812 -12.648 -12.242 1 96.75 110 GLY A N 1
ATOM 871 C CA . GLY A 1 110 ? 19.188 -12.078 -13.43 1 96.75 110 GLY A CA 1
ATOM 872 C C . GLY A 1 110 ? 18.156 -11.016 -13.109 1 96.75 110 GLY A C 1
ATOM 873 O O . GLY A 1 110 ? 18.125 -9.961 -13.75 1 96.75 110 GLY A O 1
ATOM 874 N N . GLY A 1 111 ? 17.312 -11.336 -12.109 1 97.06 111 GLY A N 1
ATOM 875 C CA . GLY A 1 111 ? 16.328 -10.359 -11.672 1 97.06 111 GLY A CA 1
ATOM 876 C C . GLY A 1 111 ? 16.953 -9.133 -11.031 1 97.06 111 GLY A C 1
ATOM 877 O O . GLY A 1 111 ? 16.484 -8.016 -11.258 1 97.06 111 GLY A O 1
ATOM 878 N N . ALA A 1 112 ? 17.984 -9.367 -10.273 1 97.88 112 ALA A N 1
ATOM 879 C CA . ALA A 1 112 ? 18.688 -8.266 -9.617 1 97.88 112 ALA A CA 1
ATOM 880 C C . ALA A 1 112 ? 19.312 -7.328 -10.648 1 97.88 112 ALA A C 1
ATOM 882 O O . ALA A 1 112 ? 19.281 -6.109 -10.484 1 97.88 112 ALA A O 1
ATOM 883 N N . MET A 1 113 ? 19.844 -7.898 -11.664 1 98.06 113 MET A N 1
ATOM 884 C CA . MET A 1 113 ? 20.438 -7.098 -12.727 1 98.06 113 MET A CA 1
ATOM 885 C C . MET A 1 113 ? 19.375 -6.293 -13.461 1 98.06 113 MET A C 1
ATOM 887 O O . MET A 1 113 ? 19.609 -5.141 -13.828 1 98.06 113 MET A O 1
ATOM 891 N N . THR A 1 114 ? 18.281 -6.941 -13.695 1 97.56 114 THR A N 1
ATOM 892 C CA . THR A 1 114 ? 17.188 -6.258 -14.367 1 97.56 114 THR A CA 1
ATOM 893 C C . THR A 1 114 ? 16.703 -5.059 -13.547 1 97.56 114 THR A C 1
ATOM 895 O O . THR A 1 114 ? 16.484 -3.977 -14.094 1 97.56 114 THR A O 1
ATOM 898 N N . LEU A 1 115 ? 16.594 -5.242 -12.234 1 98.06 115 LEU A N 1
ATOM 899 C CA . LEU A 1 115 ? 16.172 -4.168 -11.344 1 98.06 115 LEU A CA 1
ATOM 900 C C . LEU A 1 115 ? 17.219 -3.057 -11.305 1 98.06 115 LEU A C 1
ATOM 902 O O . LEU A 1 115 ? 16.875 -1.879 -11.18 1 98.06 115 LEU A O 1
ATOM 906 N N . ALA A 1 116 ? 18.484 -3.443 -11.414 1 98.25 116 ALA A N 1
ATOM 907 C CA . ALA A 1 116 ? 19.562 -2.451 -11.438 1 98.25 116 ALA A CA 1
ATOM 908 C C . ALA A 1 116 ? 19.438 -1.533 -12.648 1 98.25 116 ALA A C 1
ATOM 910 O O . ALA A 1 116 ? 19.578 -0.314 -12.531 1 98.25 116 ALA A O 1
ATOM 911 N N . VAL A 1 117 ? 19.141 -2.09 -13.758 1 97.69 117 VAL A N 1
ATOM 912 C CA . VAL A 1 117 ? 18.984 -1.314 -14.984 1 97.69 117 VAL A CA 1
ATOM 913 C C . VAL A 1 117 ? 17.781 -0.394 -14.859 1 97.69 117 VAL A C 1
ATOM 915 O O . VAL A 1 117 ? 17.828 0.776 -15.242 1 97.69 117 VAL A O 1
ATOM 918 N N . ALA A 1 118 ? 16.703 -0.953 -14.305 1 97.56 118 ALA A N 1
ATOM 919 C CA . ALA A 1 118 ? 15.484 -0.166 -14.125 1 97.56 118 ALA A CA 1
ATOM 920 C C . ALA A 1 118 ? 15.742 1.035 -13.219 1 97.56 118 ALA A C 1
ATOM 922 O O . ALA A 1 118 ? 15.266 2.141 -13.5 1 97.56 118 ALA A O 1
ATOM 923 N N . VAL A 1 119 ? 16.516 0.825 -12.164 1 98.19 119 VAL A N 1
ATOM 924 C CA . VAL A 1 119 ? 16.781 1.878 -11.188 1 98.19 119 VAL A CA 1
ATOM 925 C C . VAL A 1 119 ? 17.703 2.928 -11.805 1 98.19 119 VAL A C 1
ATOM 927 O O . VAL A 1 119 ? 17.531 4.129 -11.586 1 98.19 119 VAL A O 1
ATOM 930 N N . VAL A 1 120 ? 18.703 2.496 -12.57 1 98.19 120 VAL A N 1
ATOM 931 C CA . VAL A 1 120 ? 19.641 3.418 -13.211 1 98.19 120 VAL A CA 1
ATOM 932 C C . VAL A 1 120 ? 18.891 4.285 -14.227 1 98.19 120 VAL A C 1
ATOM 934 O O . VAL A 1 120 ? 19.109 5.5 -14.289 1 98.19 120 VAL A O 1
ATOM 937 N N . ILE A 1 121 ? 18.016 3.666 -15.008 1 97.88 121 ILE A N 1
ATOM 938 C CA . ILE A 1 121 ? 17.234 4.422 -15.984 1 97.88 121 ILE A CA 1
ATOM 939 C C . ILE A 1 121 ? 16.344 5.434 -15.266 1 97.88 121 ILE A C 1
ATOM 941 O O . ILE A 1 121 ? 16.234 6.586 -15.688 1 97.88 121 ILE A O 1
ATOM 945 N N . THR A 1 122 ? 15.75 4.984 -14.141 1 97.81 122 THR A N 1
ATOM 946 C CA . THR A 1 122 ? 14.891 5.879 -13.367 1 97.81 122 THR A CA 1
ATOM 947 C C . THR A 1 122 ? 15.703 7.035 -12.789 1 97.81 122 THR A C 1
ATOM 949 O O . THR A 1 122 ? 15.234 8.172 -12.758 1 97.81 122 THR A O 1
ATOM 952 N N . PHE A 1 123 ? 16.906 6.719 -12.32 1 97.69 123 PHE A N 1
ATOM 953 C CA . PHE A 1 123 ? 17.812 7.734 -11.797 1 97.69 123 PHE A CA 1
ATOM 954 C C . PHE A 1 123 ? 18.125 8.789 -12.852 1 97.69 123 PHE A C 1
ATOM 956 O O . PHE A 1 123 ? 18.031 9.984 -12.586 1 97.69 123 PHE A O 1
ATOM 963 N N . LEU A 1 124 ? 18.391 8.375 -14.023 1 97.69 124 LEU A N 1
ATOM 964 C CA . LEU A 1 124 ? 18.766 9.273 -15.109 1 97.69 124 LEU A CA 1
ATOM 965 C C . LEU A 1 124 ? 17.562 10.117 -15.547 1 97.69 124 LEU A C 1
ATOM 967 O O . LEU A 1 124 ? 17.703 11.312 -15.82 1 97.69 124 LEU A O 1
ATOM 971 N N . VAL A 1 125 ? 16.453 9.516 -15.617 1 96.69 125 VAL A N 1
ATOM 972 C CA . VAL A 1 125 ? 15.234 10.219 -16.016 1 96.69 125 VAL A CA 1
ATOM 973 C C . VAL A 1 125 ? 14.891 11.281 -14.977 1 96.69 125 VAL A C 1
ATOM 975 O O . VAL A 1 125 ? 14.531 12.406 -15.32 1 96.69 125 VAL A O 1
ATOM 978 N N . VAL A 1 126 ? 15.016 10.906 -13.703 1 96.38 126 VAL A N 1
ATOM 979 C CA . VAL A 1 126 ? 14.703 11.828 -12.617 1 96.38 126 VAL A CA 1
ATOM 980 C C . VAL A 1 126 ? 15.703 12.984 -12.617 1 96.38 126 VAL A C 1
ATOM 982 O O . VAL A 1 126 ? 15.32 14.148 -12.5 1 96.38 126 VAL A O 1
ATOM 985 N N . LEU A 1 127 ? 16.969 12.633 -12.75 1 95.62 127 LEU A N 1
ATOM 986 C CA . LEU A 1 127 ? 18.016 13.648 -12.797 1 95.62 127 LEU A CA 1
ATOM 987 C C . LEU A 1 127 ? 17.781 14.609 -13.953 1 95.62 127 LEU A C 1
ATOM 989 O O . LEU A 1 127 ? 17.859 15.828 -13.773 1 95.62 127 LEU A O 1
ATOM 993 N N . GLY A 1 128 ? 17.5 14.086 -15.109 1 95 128 GLY A N 1
ATOM 994 C CA . GLY A 1 128 ? 17.219 14.914 -16.266 1 95 128 GLY A CA 1
ATOM 995 C C . GLY A 1 128 ? 16 15.797 -16.094 1 95 128 GLY A C 1
ATOM 996 O O . GLY A 1 128 ? 16 16.969 -16.5 1 95 128 GLY A O 1
ATOM 997 N N . THR A 1 129 ? 14.977 15.242 -15.539 1 93.75 129 THR A N 1
ATOM 998 C CA . THR A 1 129 ? 13.734 15.992 -15.336 1 93.75 129 THR A CA 1
ATOM 999 C C . THR A 1 129 ? 13.938 17.109 -14.312 1 93.75 129 THR A C 1
ATOM 1001 O O . THR A 1 129 ? 13.414 18.203 -14.484 1 93.75 129 THR A O 1
ATOM 1004 N N . LEU A 1 130 ? 14.688 16.828 -13.25 1 91.94 130 LEU A N 1
ATOM 1005 C CA . LEU A 1 130 ? 14.984 17.844 -12.25 1 91.94 130 LEU A CA 1
ATOM 1006 C C . LEU A 1 130 ? 15.742 19.016 -12.875 1 91.94 130 LEU A C 1
ATOM 1008 O O . LEU A 1 130 ? 15.438 20.172 -12.594 1 91.94 130 LEU A O 1
ATOM 1012 N N . MET A 1 131 ? 16.719 18.719 -13.688 1 90.12 131 MET A N 1
ATOM 1013 C CA . MET A 1 131 ? 17.5 19.766 -14.367 1 90.12 131 MET A CA 1
ATOM 1014 C C . MET A 1 131 ? 16.625 20.562 -15.328 1 90.12 131 MET A C 1
ATOM 1016 O O . MET A 1 131 ? 16.781 21.781 -15.438 1 90.12 131 MET A O 1
ATOM 1020 N N . TRP A 1 132 ? 15.711 19.891 -15.898 1 88.19 132 TRP A N 1
ATOM 1021 C CA . TRP A 1 132 ? 14.805 20.531 -16.844 1 88.19 132 TRP A CA 1
ATOM 1022 C C . TRP A 1 132 ? 13.836 21.469 -16.109 1 88.19 132 TRP A C 1
ATOM 1024 O O . TRP A 1 132 ? 13.43 22.5 -16.656 1 88.19 132 TRP A O 1
ATOM 1034 N N . MET A 1 133 ? 13.453 21.109 -14.875 1 83.94 133 MET A N 1
ATOM 1035 C CA . MET A 1 133 ? 12.492 21.859 -14.086 1 83.94 133 MET A CA 1
ATOM 1036 C C . MET A 1 133 ? 13.164 23.062 -13.414 1 83.94 133 MET A C 1
ATOM 1038 O O . MET A 1 133 ? 12.484 23.938 -12.867 1 83.94 133 MET A O 1
ATOM 1042 N N . GLY A 1 134 ? 14.461 23.141 -13.453 1 80.69 134 GLY A N 1
ATOM 1043 C CA . GLY A 1 134 ? 15.18 24.25 -12.867 1 80.69 134 GLY A CA 1
ATOM 1044 C C . GLY A 1 134 ? 15.539 24.031 -11.406 1 80.69 134 GLY A C 1
ATOM 1045 O O . GLY A 1 134 ? 15.789 24.984 -10.672 1 80.69 134 GLY A O 1
ATOM 1046 N N . VAL A 1 135 ? 15.453 22.797 -11 1 83 135 VAL A N 1
ATOM 1047 C CA . VAL A 1 135 ? 15.852 22.469 -9.633 1 83 135 VAL A CA 1
ATOM 1048 C C . VAL A 1 135 ? 17.375 22.547 -9.508 1 83 135 VAL A C 1
ATOM 1050 O O . VAL A 1 135 ? 18.094 22.203 -10.438 1 83 135 VAL A O 1
ATOM 1053 N N . THR A 1 136 ? 17.812 23.141 -8.523 1 81.12 136 THR A N 1
ATOM 1054 C CA . THR A 1 136 ? 19.25 23.25 -8.297 1 81.12 136 THR A CA 1
ATOM 1055 C C . THR A 1 136 ? 19.859 21.891 -8.008 1 81.12 136 THR A C 1
ATOM 1057 O O . THR A 1 136 ? 19.562 21.266 -6.98 1 81.12 136 THR A O 1
ATOM 1060 N N . VAL A 1 137 ? 20.609 21.391 -8.922 1 87 137 VAL A N 1
ATOM 1061 C CA . VAL A 1 137 ? 21.25 20.094 -8.773 1 87 137 VAL A CA 1
ATOM 1062 C C . VAL A 1 137 ? 22.781 20.266 -8.75 1 87 137 VAL A C 1
ATOM 1064 O O . VAL A 1 137 ? 23.422 20.188 -9.789 1 87 137 VAL A O 1
ATOM 1067 N N . ASP A 1 138 ? 23.312 20.422 -7.52 1 88.75 138 ASP A N 1
ATOM 1068 C CA . ASP A 1 138 ? 24.766 20.531 -7.379 1 88.75 138 ASP A CA 1
ATOM 1069 C C . ASP A 1 138 ? 25.406 19.156 -7.18 1 88.75 138 ASP A C 1
ATOM 1071 O O . ASP A 1 138 ? 24.703 18.141 -7.234 1 88.75 138 ASP A O 1
ATOM 1075 N N . GLY A 1 139 ? 26.672 19.125 -6.98 1 90.19 139 GLY A N 1
ATOM 1076 C CA . GLY A 1 139 ? 27.391 17.859 -6.82 1 90.19 139 GLY A CA 1
ATOM 1077 C C . GLY A 1 139 ? 26.922 17.062 -5.625 1 90.19 139 GLY A C 1
ATOM 1078 O O . GLY A 1 139 ? 26.797 15.836 -5.703 1 90.19 139 GLY A O 1
ATOM 1079 N N . THR A 1 140 ? 26.703 17.781 -4.602 1 90.62 140 THR A N 1
ATOM 1080 C CA . THR A 1 140 ? 26.234 17.109 -3.389 1 90.62 140 THR A CA 1
ATOM 1081 C C . THR A 1 140 ? 24.828 16.547 -3.598 1 90.62 140 THR A C 1
ATOM 1083 O O . THR A 1 140 ? 24.531 15.438 -3.131 1 90.62 140 THR A O 1
ATOM 1086 N N . ALA A 1 141 ? 24.031 17.312 -4.316 1 91.94 141 ALA A N 1
ATOM 1087 C CA . ALA A 1 141 ? 22.672 16.859 -4.602 1 91.94 141 ALA A CA 1
ATOM 1088 C C . ALA A 1 141 ? 22.688 15.602 -5.473 1 91.94 141 ALA A C 1
ATOM 1090 O O . ALA A 1 141 ? 21.891 14.688 -5.277 1 91.94 141 ALA A O 1
ATOM 1091 N N . ILE A 1 142 ? 23.641 15.586 -6.441 1 94.81 142 ILE A N 1
ATOM 1092 C CA . ILE A 1 142 ? 23.75 14.438 -7.34 1 94.81 142 ILE A CA 1
ATOM 1093 C C . ILE A 1 142 ? 24.188 13.203 -6.559 1 94.81 142 ILE A C 1
ATOM 1095 O O . ILE A 1 142 ? 23.672 12.109 -6.773 1 94.81 142 ILE A O 1
ATOM 1099 N N . THR A 1 143 ? 25.156 13.367 -5.648 1 96 143 THR A N 1
ATOM 1100 C CA . THR A 1 143 ? 25.656 12.258 -4.836 1 96 143 THR A CA 1
ATOM 1101 C C . THR A 1 143 ? 24.562 11.734 -3.92 1 96 143 THR A C 1
ATOM 1103 O O . THR A 1 143 ? 24.375 10.516 -3.793 1 96 143 THR A O 1
ATOM 1106 N N . ARG A 1 144 ? 23.812 12.609 -3.309 1 96.38 144 ARG A N 1
ATOM 1107 C CA . ARG A 1 144 ? 22.719 12.203 -2.422 1 96.38 144 ARG A CA 1
ATOM 1108 C C . ARG A 1 144 ? 21.609 11.508 -3.197 1 96.38 144 ARG A C 1
ATOM 1110 O O . ARG A 1 144 ? 21.016 10.547 -2.705 1 96.38 144 ARG A O 1
ATOM 1117 N N . LEU A 1 145 ? 21.391 12.008 -4.395 1 96.94 145 LEU A N 1
ATOM 1118 C CA . LEU A 1 145 ? 20.391 11.375 -5.25 1 96.94 145 LEU A CA 1
ATOM 1119 C C . LEU A 1 145 ? 20.828 9.969 -5.645 1 96.94 145 LEU A C 1
ATOM 1121 O O . LEU A 1 145 ? 20 9.047 -5.691 1 96.94 145 LEU A O 1
ATOM 1125 N N . ALA A 1 146 ? 22.094 9.844 -5.938 1 97.75 146 ALA A N 1
ATOM 1126 C CA . ALA A 1 146 ? 22.641 8.531 -6.297 1 97.75 146 ALA A CA 1
ATOM 1127 C C . ALA A 1 146 ? 22.5 7.551 -5.137 1 97.75 146 ALA A C 1
ATOM 1129 O O . ALA A 1 146 ? 22.156 6.387 -5.336 1 97.75 146 ALA A O 1
ATOM 1130 N N . VAL A 1 147 ? 22.812 8.016 -3.932 1 98.12 147 VAL A N 1
ATOM 1131 C CA . VAL A 1 147 ? 22.703 7.172 -2.746 1 98.12 147 VAL A CA 1
ATOM 1132 C C . VAL A 1 147 ? 21.25 6.812 -2.494 1 98.12 147 VAL A C 1
ATOM 1134 O O . VAL A 1 147 ? 20.938 5.691 -2.088 1 98.12 147 VAL A O 1
ATOM 1137 N N . TYR A 1 148 ? 20.359 7.773 -2.693 1 97.94 148 TYR A N 1
ATOM 1138 C CA . TYR A 1 148 ? 18.922 7.523 -2.602 1 97.94 148 TYR A CA 1
ATOM 1139 C C . TYR A 1 148 ? 18.516 6.367 -3.502 1 97.94 148 TYR A C 1
ATOM 1141 O O . TYR A 1 148 ? 17.797 5.461 -3.068 1 97.94 148 TYR A O 1
ATOM 1149 N N . PHE A 1 149 ? 18.953 6.344 -4.785 1 98.5 149 PHE A N 1
ATOM 1150 C CA . PHE A 1 149 ? 18.531 5.324 -5.738 1 98.5 149 PHE A CA 1
ATOM 1151 C C . PHE A 1 149 ? 19.219 3.996 -5.453 1 98.5 149 PHE A C 1
ATOM 1153 O O . PHE A 1 149 ? 18.703 2.934 -5.82 1 98.5 149 PHE A O 1
ATOM 1160 N N . PHE A 1 150 ? 20.391 4.098 -4.77 1 98.56 150 PHE A N 1
ATOM 1161 C CA . PHE A 1 150 ? 20.984 2.861 -4.289 1 98.56 150 PHE A CA 1
ATOM 1162 C C . PHE A 1 150 ? 20.094 2.182 -3.262 1 98.56 150 PHE A C 1
ATOM 1164 O O . PHE A 1 150 ? 19.875 0.97 -3.326 1 98.56 150 PHE A O 1
ATOM 1171 N N . PHE A 1 151 ? 19.547 2.928 -2.336 1 98.44 151 PHE A N 1
ATOM 1172 C CA . PHE A 1 151 ? 18.656 2.357 -1.324 1 98.44 151 PHE A CA 1
ATOM 1173 C C . PHE A 1 151 ? 17.312 1.968 -1.932 1 98.44 151 PHE A C 1
ATOM 1175 O O . PHE A 1 151 ? 16.688 1.009 -1.486 1 98.44 151 PHE A O 1
ATOM 1182 N N . ALA A 1 152 ? 16.906 2.752 -2.982 1 98.44 152 ALA A N 1
ATOM 1183 C CA . ALA A 1 152 ? 15.719 2.328 -3.727 1 98.44 152 ALA A CA 1
ATOM 1184 C C . ALA A 1 152 ? 15.922 0.95 -4.348 1 98.44 152 ALA A C 1
ATOM 1186 O O . ALA A 1 152 ? 15 0.129 -4.367 1 98.44 152 ALA A O 1
ATOM 1187 N N . TYR A 1 153 ? 17.125 0.766 -4.855 1 98.56 153 TYR A N 1
ATOM 1188 C CA . TYR A 1 153 ? 17.484 -0.523 -5.43 1 98.56 153 TYR A CA 1
ATOM 1189 C C . TYR A 1 153 ? 17.406 -1.631 -4.387 1 98.56 153 TYR A C 1
ATOM 1191 O O . TYR A 1 153 ? 16.828 -2.689 -4.645 1 98.56 153 TYR A O 1
ATOM 1199 N N . LEU A 1 154 ? 17.922 -1.427 -3.205 1 98.62 154 LEU A N 1
ATOM 1200 C CA . LEU A 1 154 ? 17.875 -2.408 -2.127 1 98.62 154 LEU A CA 1
ATOM 1201 C C . LEU A 1 154 ? 16.422 -2.691 -1.72 1 98.62 154 LEU A C 1
ATOM 1203 O O . LEU A 1 154 ? 16.062 -3.842 -1.462 1 98.62 154 LEU A O 1
ATOM 1207 N N . TYR A 1 155 ? 15.672 -1.64 -1.623 1 98.31 155 TYR A N 1
ATOM 1208 C CA . TYR A 1 155 ? 14.258 -1.771 -1.285 1 98.31 155 TYR A CA 1
ATOM 1209 C C . TYR A 1 155 ? 13.539 -2.668 -2.285 1 98.31 155 TYR A C 1
ATOM 1211 O O . TYR A 1 155 ? 12.766 -3.549 -1.896 1 98.31 155 TYR A O 1
ATOM 1219 N N . LEU A 1 156 ? 13.797 -2.473 -3.633 1 98.5 156 LEU A N 1
ATOM 1220 C CA . LEU A 1 156 ? 13.172 -3.285 -4.672 1 98.5 156 LEU A CA 1
ATOM 1221 C C . LEU A 1 156 ? 13.641 -4.734 -4.586 1 98.5 156 LEU A C 1
ATOM 1223 O O . LEU A 1 156 ? 12.859 -5.656 -4.824 1 98.5 156 LEU A O 1
ATOM 1227 N N . LEU A 1 157 ? 14.914 -4.875 -4.199 1 98.62 157 LEU A N 1
ATOM 1228 C CA . LEU A 1 157 ? 15.461 -6.223 -4.082 1 98.62 157 LEU A CA 1
ATOM 1229 C C . LEU A 1 157 ? 14.773 -6.988 -2.951 1 98.62 157 LEU A C 1
ATOM 1231 O O . LEU A 1 157 ? 14.602 -8.203 -3.039 1 98.62 157 LEU A O 1
ATOM 1235 N N . VAL A 1 158 ? 14.414 -6.293 -1.897 1 98.31 158 VAL A N 1
ATOM 1236 C CA . VAL A 1 158 ? 13.719 -6.93 -0.783 1 98.31 158 VAL A CA 1
ATOM 1237 C C . VAL A 1 158 ? 12.43 -7.578 -1.279 1 98.31 158 VAL A C 1
ATOM 1239 O O . VAL A 1 158 ? 12.195 -8.766 -1.048 1 98.31 158 VAL A O 1
ATOM 1242 N N . PHE A 1 159 ? 11.641 -6.852 -1.989 1 98.19 159 PHE A N 1
ATOM 1243 C CA . PHE A 1 159 ? 10.336 -7.359 -2.414 1 98.19 159 PHE A CA 1
ATOM 1244 C C . PHE A 1 159 ? 10.492 -8.328 -3.578 1 98.19 159 PHE A C 1
ATOM 1246 O O . PHE A 1 159 ? 9.695 -9.258 -3.729 1 98.19 159 PHE A O 1
ATOM 1253 N N . PHE A 1 160 ? 11.531 -8.125 -4.449 1 98.12 160 PHE A N 1
ATOM 1254 C CA . PHE A 1 160 ? 11.844 -9.125 -5.465 1 98.12 160 PHE A CA 1
ATOM 1255 C C . PHE A 1 160 ? 12.18 -10.469 -4.82 1 98.12 160 PHE A C 1
ATOM 1257 O O . PHE A 1 160 ? 11.672 -11.508 -5.242 1 98.12 160 PHE A O 1
ATOM 1264 N N . GLY A 1 161 ? 13.023 -10.383 -3.779 1 97.88 161 GLY A N 1
ATOM 1265 C CA . GLY A 1 161 ? 13.367 -11.602 -3.055 1 97.88 161 GLY A CA 1
ATOM 1266 C C . GLY A 1 161 ? 12.156 -12.281 -2.432 1 97.88 161 GLY A C 1
ATOM 1267 O O . GLY A 1 161 ? 12.031 -13.5 -2.49 1 97.88 161 GLY A O 1
ATOM 1268 N N . ILE A 1 162 ? 11.273 -11.562 -1.85 1 97.31 162 ILE A N 1
ATOM 1269 C CA . ILE A 1 162 ? 10.047 -12.078 -1.25 1 97.31 162 ILE A CA 1
ATOM 1270 C C . ILE A 1 162 ? 9.188 -12.742 -2.324 1 97.31 162 ILE A C 1
ATOM 1272 O O . ILE A 1 162 ? 8.625 -13.812 -2.104 1 97.31 162 ILE A O 1
ATOM 1276 N N . ALA A 1 163 ? 9.109 -12.07 -3.486 1 97.75 163 ALA A N 1
ATOM 1277 C CA . ALA A 1 163 ? 8.32 -12.617 -4.59 1 97.75 163 ALA A CA 1
ATOM 1278 C C . ALA A 1 163 ? 8.867 -13.961 -5.051 1 97.75 163 ALA A C 1
ATOM 1280 O O . ALA A 1 163 ? 8.109 -14.898 -5.301 1 97.75 163 ALA A O 1
ATOM 1281 N N . VAL A 1 164 ? 10.188 -14.047 -5.16 1 97.25 164 VAL A N 1
ATOM 1282 C CA . VAL A 1 164 ? 10.805 -15.289 -5.613 1 97.25 164 VAL A CA 1
ATOM 1283 C C . VAL A 1 164 ? 10.625 -16.375 -4.555 1 97.25 164 VAL A C 1
ATOM 1285 O O . VAL A 1 164 ? 10.422 -17.547 -4.883 1 97.25 164 VAL A O 1
ATOM 1288 N N . ALA A 1 165 ? 10.648 -15.977 -3.303 1 97.12 165 ALA A N 1
ATOM 1289 C CA . ALA A 1 165 ? 10.43 -16.922 -2.219 1 97.12 165 ALA A CA 1
ATOM 1290 C C . ALA A 1 165 ? 9.031 -17.531 -2.291 1 97.12 165 ALA A C 1
ATOM 1292 O O . ALA A 1 165 ? 8.859 -18.75 -2.158 1 97.12 165 ALA A O 1
ATOM 1293 N N . PHE A 1 166 ? 8.078 -16.734 -2.512 1 96.62 166 PHE A N 1
ATOM 1294 C CA . PHE A 1 166 ? 6.711 -17.234 -2.629 1 96.62 166 PHE A CA 1
ATOM 1295 C C . PHE A 1 166 ? 6.543 -18.062 -3.896 1 96.62 166 PHE A C 1
ATOM 1297 O O . PHE A 1 166 ? 5.777 -19.031 -3.918 1 96.62 166 PHE A O 1
ATOM 1304 N N . SER A 1 167 ? 7.238 -17.625 -4.973 1 95.75 167 SER A N 1
ATOM 1305 C CA . SER A 1 167 ? 7.211 -18.406 -6.211 1 95.75 167 SER A CA 1
ATOM 1306 C C . SER A 1 167 ? 7.73 -19.812 -5.992 1 95.75 167 SER A C 1
ATOM 1308 O O . SER A 1 167 ? 7.234 -20.766 -6.602 1 95.75 167 SER A O 1
ATOM 1310 N N . ALA A 1 168 ? 8.75 -19.938 -5.145 1 93.62 168 ALA A N 1
ATOM 1311 C CA . ALA A 1 168 ? 9.375 -21.234 -4.875 1 93.62 168 ALA A CA 1
ATOM 1312 C C . ALA A 1 168 ? 8.453 -22.125 -4.039 1 93.62 168 ALA A C 1
ATOM 1314 O O . ALA A 1 168 ? 8.484 -23.344 -4.156 1 93.62 168 ALA A O 1
ATOM 1315 N N . HIS A 1 169 ? 7.559 -21.484 -3.279 1 92.5 169 HIS A N 1
ATOM 1316 C CA . HIS A 1 169 ? 6.75 -22.25 -2.336 1 92.5 169 HIS A CA 1
ATOM 1317 C C . HIS A 1 169 ? 5.32 -22.422 -2.844 1 92.5 169 HIS A C 1
ATOM 1319 O O . HIS A 1 169 ? 4.531 -23.156 -2.252 1 92.5 169 HIS A O 1
ATOM 1325 N N . SER A 1 170 ? 5.012 -21.844 -3.926 1 91.69 170 SER A N 1
ATOM 1326 C CA . SER A 1 170 ? 3.635 -21.875 -4.406 1 91.69 170 SER A CA 1
ATOM 1327 C C . SER A 1 170 ? 3.477 -22.844 -5.574 1 91.69 170 SER A C 1
ATOM 1329 O O . SER A 1 170 ? 4.453 -23.172 -6.246 1 91.69 170 SER A O 1
ATOM 1331 N N . LYS A 1 171 ? 2.25 -23.281 -5.766 1 88.19 171 LYS A N 1
ATOM 1332 C CA . LYS A 1 171 ? 1.946 -24.234 -6.832 1 88.19 171 LYS A CA 1
ATOM 1333 C C . LYS A 1 171 ? 1.619 -23.516 -8.133 1 88.19 171 LYS A C 1
ATOM 1335 O O . LYS A 1 171 ? 1.779 -24.062 -9.219 1 88.19 171 LYS A O 1
ATOM 1340 N N . SER A 1 172 ? 1.15 -22.25 -7.992 1 92.06 172 SER A N 1
ATOM 1341 C CA . SER A 1 172 ? 0.791 -21.469 -9.172 1 92.06 172 SER A CA 1
ATOM 1342 C C . SER A 1 172 ? 1.29 -20.031 -9.07 1 92.06 172 SER A C 1
ATOM 1344 O O . SER A 1 172 ? 1.488 -19.516 -7.965 1 92.06 172 SER A O 1
ATOM 1346 N N . SER A 1 173 ? 1.538 -19.422 -10.234 1 94.25 173 SER A N 1
ATOM 1347 C CA . SER A 1 173 ? 2.014 -18.047 -10.281 1 94.25 173 SER A CA 1
ATOM 1348 C C . SER A 1 173 ? 0.997 -17.094 -9.664 1 94.25 173 SER A C 1
ATOM 1350 O O . SER A 1 173 ? 1.371 -16.109 -9.016 1 94.25 173 SER A O 1
ATOM 1352 N N . GLY A 1 174 ? -0.296 -17.422 -9.836 1 93.56 174 GLY A N 1
ATOM 1353 C CA . GLY A 1 174 ? -1.347 -16.609 -9.242 1 93.56 174 GLY A CA 1
ATOM 1354 C C . GLY A 1 174 ? -1.307 -16.609 -7.727 1 93.56 174 GLY A C 1
ATOM 1355 O O . GLY A 1 174 ? -1.405 -15.547 -7.105 1 93.56 174 GLY A O 1
ATOM 1356 N N . SER A 1 175 ? -1.157 -17.766 -7.176 1 92.38 175 SER A N 1
ATOM 1357 C CA . SER A 1 175 ? -1.078 -17.875 -5.723 1 92.38 175 SER A CA 1
ATOM 1358 C C . SER A 1 175 ? 0.174 -17.188 -5.184 1 92.38 175 SER A C 1
ATOM 1360 O O . SER A 1 175 ? 0.126 -16.516 -4.148 1 92.38 175 SER A O 1
ATOM 1362 N N . ALA A 1 176 ? 1.289 -17.391 -5.883 1 95 176 ALA A N 1
ATOM 1363 C CA . ALA A 1 176 ? 2.545 -16.766 -5.473 1 95 176 ALA A CA 1
ATOM 1364 C C . ALA A 1 176 ? 2.408 -15.242 -5.422 1 95 176 ALA A C 1
ATOM 1366 O O . ALA A 1 176 ? 2.822 -14.609 -4.445 1 95 176 ALA A O 1
ATOM 1367 N N . LEU A 1 177 ? 1.805 -14.664 -6.473 1 93.94 177 LEU A N 1
ATOM 1368 C CA . LEU A 1 177 ? 1.638 -13.219 -6.547 1 93.94 177 LEU A CA 1
ATOM 1369 C C . LEU A 1 177 ? 0.656 -12.727 -5.488 1 93.94 177 LEU A C 1
ATOM 1371 O O . LEU A 1 177 ? 0.879 -11.688 -4.863 1 93.94 177 LEU A O 1
ATOM 1375 N N . MET A 1 178 ? -0.39 -13.438 -5.289 1 92.62 178 MET A N 1
ATOM 1376 C CA . MET A 1 178 ? -1.405 -13.047 -4.312 1 92.62 178 MET A CA 1
ATOM 1377 C C . MET A 1 178 ? -0.823 -13.016 -2.904 1 92.62 178 MET A C 1
ATOM 1379 O O . MET A 1 178 ? -0.982 -12.023 -2.186 1 92.62 178 MET A O 1
ATOM 1383 N N . TYR A 1 179 ? -0.13 -14.031 -2.518 1 93.44 179 TYR A N 1
ATOM 1384 C CA . TYR A 1 179 ? 0.439 -14.094 -1.176 1 93.44 179 TYR A CA 1
ATOM 1385 C C . TYR A 1 179 ? 1.523 -13.039 -0.997 1 93.44 179 TYR A C 1
ATOM 1387 O O . TYR A 1 179 ? 1.639 -12.43 0.072 1 93.44 179 TYR A O 1
ATOM 1395 N N . ALA A 1 180 ? 2.391 -12.875 -2.037 1 95.69 180 ALA A N 1
ATOM 1396 C CA . ALA A 1 180 ? 3.414 -11.836 -1.979 1 95.69 180 ALA A CA 1
ATOM 1397 C C . ALA A 1 180 ? 2.787 -10.453 -1.812 1 95.69 180 ALA A C 1
ATOM 1399 O O . ALA A 1 180 ? 3.301 -9.617 -1.064 1 95.69 180 ALA A O 1
ATOM 1400 N N . LEU A 1 181 ? 1.663 -10.234 -2.473 1 93.44 181 LEU A N 1
ATOM 1401 C CA . LEU A 1 181 ? 0.961 -8.953 -2.418 1 93.44 181 LEU A CA 1
ATOM 1402 C C . LEU A 1 181 ? 0.344 -8.734 -1.04 1 93.44 181 LEU A C 1
ATOM 1404 O O . LEU A 1 181 ? 0.401 -7.629 -0.5 1 93.44 181 LEU A O 1
ATOM 1408 N N . VAL A 1 182 ? -0.274 -9.773 -0.498 1 91.5 182 VAL A N 1
ATOM 1409 C CA . VAL A 1 182 ? -0.873 -9.68 0.83 1 91.5 182 VAL A CA 1
ATOM 1410 C C . VAL A 1 182 ? 0.204 -9.344 1.86 1 91.5 182 VAL A C 1
ATOM 1412 O O . VAL A 1 182 ? -0 -8.5 2.73 1 91.5 182 VAL A O 1
ATOM 1415 N N . LEU A 1 183 ? 1.327 -10 1.748 1 94.31 183 LEU A N 1
ATOM 1416 C CA . LEU A 1 183 ? 2.42 -9.711 2.672 1 94.31 183 LEU A CA 1
ATOM 1417 C C . LEU A 1 183 ? 2.912 -8.281 2.506 1 94.31 183 LEU A C 1
ATOM 1419 O O . LEU A 1 183 ? 3.178 -7.594 3.492 1 94.31 183 LEU A O 1
ATOM 1423 N N . PHE A 1 184 ? 3.051 -7.898 1.241 1 95.19 184 PHE A N 1
ATOM 1424 C CA . PHE A 1 184 ? 3.479 -6.539 0.937 1 95.19 184 PHE A CA 1
ATOM 1425 C C . PHE A 1 184 ? 2.551 -5.52 1.588 1 95.19 184 PHE A C 1
ATOM 1427 O O . PHE A 1 184 ? 3.01 -4.594 2.258 1 95.19 184 PHE A O 1
ATOM 1434 N N . LEU A 1 185 ? 1.274 -5.699 1.426 1 91.75 185 LEU A N 1
ATOM 1435 C CA . LEU A 1 185 ? 0.294 -4.77 1.977 1 91.75 185 LEU A CA 1
ATOM 1436 C C . LEU A 1 185 ? 0.283 -4.832 3.5 1 91.75 185 LEU A C 1
ATOM 1438 O O . LEU A 1 185 ? 0.147 -3.803 4.168 1 91.75 185 LEU A O 1
ATOM 1442 N N . ALA A 1 186 ? 0.423 -6.016 4.02 1 92 186 ALA A N 1
ATOM 1443 C CA . ALA A 1 186 ? 0.429 -6.188 5.469 1 92 186 ALA A CA 1
ATOM 1444 C C . ALA A 1 186 ? 1.595 -5.434 6.105 1 92 186 ALA A C 1
ATOM 1446 O O . ALA A 1 186 ? 1.401 -4.656 7.043 1 92 186 ALA A O 1
ATOM 1447 N N . VAL A 1 187 ? 2.771 -5.578 5.52 1 92.94 187 VAL A N 1
ATOM 1448 C CA . VAL A 1 187 ? 3.965 -4.988 6.117 1 92.94 187 VAL A CA 1
ATOM 1449 C C . VAL A 1 187 ? 3.994 -3.486 5.848 1 92.94 187 VAL A C 1
ATOM 1451 O O . VAL A 1 187 ? 4.59 -2.721 6.609 1 92.94 187 VAL A O 1
ATOM 1454 N N . THR A 1 188 ? 3.348 -3.066 4.809 1 89.19 188 THR A N 1
ATOM 1455 C CA . THR A 1 188 ? 3.379 -1.656 4.434 1 89.19 188 THR A CA 1
ATOM 1456 C C . THR A 1 188 ? 2.281 -0.88 5.156 1 89.19 188 THR A C 1
ATOM 1458 O O . THR A 1 188 ? 2.498 0.252 5.594 1 89.19 188 THR A O 1
ATOM 1461 N N . VAL A 1 189 ? 1.161 -1.48 5.309 1 85.81 189 VAL A N 1
ATOM 1462 C CA . VAL A 1 189 ? 0.01 -0.721 5.785 1 85.81 189 VAL A CA 1
ATOM 1463 C C . VAL A 1 189 ? -0.217 -1.004 7.27 1 85.81 189 VAL A C 1
ATOM 1465 O O . VAL A 1 189 ? -0.506 -0.09 8.047 1 85.81 189 VAL A O 1
ATOM 1468 N N . VAL A 1 190 ? -0.125 -2.271 7.754 1 87.69 190 VAL A N 1
ATOM 1469 C CA . VAL A 1 190 ? -0.493 -2.672 9.109 1 87.69 190 VAL A CA 1
ATOM 1470 C C . VAL A 1 190 ? 0.427 -1.989 10.117 1 87.69 190 VAL A C 1
ATOM 1472 O O . VAL A 1 190 ? -0.041 -1.402 11.094 1 87.69 190 VAL A O 1
ATOM 1475 N N . PHE A 1 191 ? 1.721 -2.006 9.836 1 87.69 191 PHE A N 1
ATOM 1476 C CA . PHE A 1 191 ? 2.652 -1.449 10.805 1 87.69 191 PHE A CA 1
ATOM 1477 C C . PHE A 1 191 ? 2.512 0.067 10.883 1 87.69 191 PHE A C 1
ATOM 1479 O O . PHE A 1 191 ? 2.658 0.655 11.961 1 87.69 191 PHE A O 1
ATOM 1486 N N . GLU A 1 192 ? 2.207 0.654 9.773 1 81.12 192 GLU A N 1
ATOM 1487 C CA . GLU A 1 192 ? 1.98 2.096 9.781 1 81.12 192 GLU A CA 1
ATOM 1488 C C . GLU A 1 192 ? 0.688 2.449 10.508 1 81.12 192 GLU A C 1
ATOM 1490 O O . GLU A 1 192 ? 0.598 3.498 11.148 1 81.12 192 GLU A O 1
ATOM 1495 N N . ALA A 1 193 ? -0.246 1.587 10.453 1 82.06 193 ALA A N 1
ATOM 1496 C CA . ALA A 1 193 ? -1.532 1.827 11.102 1 82.06 193 ALA A CA 1
ATOM 1497 C C . ALA A 1 193 ? -1.455 1.534 12.602 1 82.06 193 ALA A C 1
ATOM 1499 O O . ALA A 1 193 ? -2.119 2.193 13.398 1 82.06 193 ALA A O 1
ATOM 1500 N N . VAL A 1 194 ? -0.608 0.623 12.977 1 88.19 194 VAL A N 1
ATOM 1501 C CA . VAL A 1 194 ? -0.539 0.164 14.359 1 88.19 194 VAL A CA 1
ATOM 1502 C C . VAL A 1 194 ? 0.383 1.078 15.164 1 88.19 194 VAL A C 1
ATOM 1504 O O . VAL A 1 194 ? 0.224 1.22 16.375 1 88.19 194 VAL A O 1
ATOM 1507 N N . ALA A 1 195 ? 1.27 1.779 14.438 1 87.38 195 ALA A N 1
ATOM 1508 C CA . ALA A 1 195 ? 2.32 2.545 15.102 1 87.38 195 ALA A CA 1
ATOM 1509 C C . ALA A 1 195 ? 1.727 3.607 16.016 1 87.38 195 ALA A C 1
ATOM 1511 O O . ALA A 1 195 ? 2.088 3.689 17.203 1 87.38 195 ALA A O 1
ATOM 1512 N N . PRO A 1 196 ? 0.763 4.453 15.578 1 81.75 196 PRO A N 1
ATOM 1513 C CA . PRO A 1 196 ? 0.192 5.473 16.469 1 81.75 196 PRO A CA 1
ATOM 1514 C C . PRO A 1 196 ? -0.588 4.871 17.625 1 81.75 196 PRO A C 1
ATOM 1516 O O . PRO A 1 196 ? -0.625 5.453 18.719 1 81.75 196 PRO A O 1
ATOM 1519 N N . ILE A 1 197 ? -1.184 3.705 17.422 1 83.81 197 ILE A N 1
ATOM 1520 C CA . ILE A 1 197 ? -1.948 3.049 18.484 1 83.81 197 ILE A CA 1
ATOM 1521 C C . ILE A 1 197 ? -1.007 2.596 19.594 1 83.81 197 ILE A C 1
ATOM 1523 O O . ILE A 1 197 ? -1.279 2.822 20.781 1 83.81 197 ILE A O 1
ATOM 1527 N N . VAL A 1 198 ? 0.075 2.016 19.203 1 88.69 198 VAL A N 1
ATOM 1528 C CA . VAL A 1 198 ? 1.056 1.544 20.172 1 88.69 198 VAL A CA 1
ATOM 1529 C C . VAL A 1 198 ? 1.716 2.736 20.859 1 88.69 198 VAL A C 1
ATOM 1531 O O . VAL A 1 198 ? 1.972 2.699 22.062 1 88.69 198 VAL A O 1
ATOM 1534 N N . ALA A 1 199 ? 1.979 3.762 20.016 1 86.25 199 ALA A N 1
ATOM 1535 C CA . ALA A 1 199 ? 2.605 4.961 20.578 1 86.25 199 ALA A CA 1
ATOM 1536 C C . ALA A 1 199 ? 1.717 5.605 21.625 1 86.25 199 ALA A C 1
ATOM 1538 O O . ALA A 1 199 ? 2.209 6.102 22.641 1 86.25 199 ALA A O 1
ATOM 1539 N N . ASP A 1 200 ? 0.45 5.66 21.375 1 82.88 200 ASP A N 1
ATOM 1540 C CA . ASP A 1 200 ? -0.494 6.234 22.328 1 82.88 200 ASP A CA 1
ATOM 1541 C C . ASP A 1 200 ? -0.519 5.434 23.625 1 82.88 200 ASP A C 1
ATOM 1543 O O . ASP A 1 200 ? -0.632 6.004 24.703 1 82.88 200 ASP A O 1
ATOM 1547 N N . HIS A 1 201 ? -0.467 4.125 23.516 1 83.75 201 HIS A N 1
ATOM 1548 C CA . HIS A 1 201 ? -0.48 3.268 24.703 1 83.75 201 HIS A CA 1
ATOM 1549 C C . HIS A 1 201 ? 0.809 3.414 25.5 1 83.75 201 HIS A C 1
ATOM 1551 O O . HIS A 1 201 ? 0.791 3.35 26.734 1 83.75 201 HIS A O 1
ATOM 1557 N N . VAL A 1 202 ? 1.919 3.633 24.844 1 87.75 202 VAL A N 1
ATOM 1558 C CA . VAL A 1 202 ? 3.225 3.695 25.484 1 87.75 202 VAL A CA 1
ATOM 1559 C C . VAL A 1 202 ? 3.441 5.086 26.078 1 87.75 202 VAL A C 1
ATOM 1561 O O . VAL A 1 202 ? 3.938 5.219 27.203 1 87.75 202 VAL A O 1
ATOM 1564 N N . ALA A 1 203 ? 3.084 6.156 25.266 1 85.06 203 ALA A N 1
ATOM 1565 C CA . ALA A 1 203 ? 3.303 7.531 25.703 1 85.06 203 ALA A CA 1
ATOM 1566 C C . ALA A 1 203 ? 2.234 7.961 26.719 1 85.06 203 ALA A C 1
ATOM 1568 O O . ALA A 1 203 ? 2.473 8.836 27.547 1 85.06 203 ALA A O 1
ATOM 1569 N N . GLY A 1 204 ? 1.095 7.395 26.641 1 79.25 204 GLY A N 1
ATOM 1570 C CA . GLY A 1 204 ? 0.004 7.816 27.5 1 79.25 204 GLY A CA 1
ATOM 1571 C C . GLY A 1 204 ? -0.714 9.055 27 1 79.25 204 GLY A C 1
ATOM 1572 O O . GLY A 1 204 ? -0.513 9.469 25.859 1 79.25 204 GLY A O 1
ATOM 1573 N N . PRO A 1 205 ? -1.593 9.641 27.812 1 76.38 205 PRO A N 1
ATOM 1574 C CA . PRO A 1 205 ? -2.346 10.82 27.375 1 76.38 205 PRO A CA 1
ATOM 1575 C C . PRO A 1 205 ? -1.468 12.062 27.25 1 76.38 205 PRO A C 1
ATOM 1577 O O . PRO A 1 205 ? -0.545 12.266 28.031 1 76.38 205 PRO A O 1
ATOM 1580 N N . GLN A 1 206 ? -1.609 12.75 26.172 1 77.69 206 GLN A N 1
ATOM 1581 C CA . GLN A 1 206 ? -0.869 13.984 25.938 1 77.69 206 GLN A CA 1
ATOM 1582 C C . GLN A 1 206 ? -1.121 14.992 27.062 1 77.69 206 GLN A C 1
ATOM 1584 O O . GLN A 1 206 ? -2.262 15.18 27.484 1 77.69 206 GLN A O 1
ATOM 1589 N N . PRO A 1 207 ? -0.08 15.555 27.516 1 79.31 207 PRO A N 1
ATOM 1590 C CA . PRO A 1 207 ? -0.248 16.578 28.547 1 79.31 207 PRO A CA 1
ATOM 1591 C C . PRO A 1 207 ? -1.085 17.766 28.078 1 79.31 207 PRO A C 1
ATOM 1593 O O . PRO A 1 207 ? -0.989 18.172 26.922 1 79.31 207 PRO A O 1
ATOM 1596 N N . GLN A 1 208 ? -1.96 18.25 28.922 1 76.38 208 GLN A N 1
ATOM 1597 C CA . GLN A 1 208 ? -2.803 19.406 28.609 1 76.38 208 GLN A CA 1
ATOM 1598 C C . GLN A 1 208 ? -2.127 20.703 29.031 1 76.38 208 GLN A C 1
ATOM 1600 O O . GLN A 1 208 ? -1.374 20.734 30 1 76.38 208 GLN A O 1
ATOM 1605 N N . PRO A 1 209 ? -2.357 21.734 28.109 1 75.06 209 PRO A N 1
ATOM 1606 C CA . PRO A 1 209 ? -1.811 23.031 28.531 1 75.06 209 PRO A CA 1
ATOM 1607 C C . PRO A 1 209 ? -2.377 23.516 29.859 1 75.06 209 PRO A C 1
ATOM 1609 O O . PRO A 1 209 ? -3.508 23.172 30.219 1 75.06 209 PRO A O 1
ATOM 1612 N N . PRO A 1 210 ? -1.437 24.141 30.625 1 71.31 210 PRO A N 1
ATOM 1613 C CA . PRO A 1 210 ? -1.909 24.625 31.938 1 71.31 210 PRO A CA 1
ATOM 1614 C C . PRO A 1 210 ? -3.096 25.578 31.812 1 71.31 210 PRO A C 1
ATOM 1616 O O . PRO A 1 210 ? -3.164 26.359 30.875 1 71.31 210 PRO A O 1
ATOM 1619 N N . GLU A 1 211 ? -4.277 25.281 32.281 1 63.19 211 GLU A N 1
ATOM 1620 C CA . GLU A 1 211 ? -5.477 26.125 32.281 1 63.19 211 GLU A CA 1
ATOM 1621 C C . GLU A 1 211 ? -5.121 27.594 32.5 1 63.19 211 GLU A C 1
ATOM 1623 O O . GLU A 1 211 ? -5.73 28.469 31.906 1 63.19 211 GLU A O 1
ATOM 1628 N N . GLY A 1 212 ? -4.312 27.953 33.531 1 55.69 212 GLY A N 1
ATOM 1629 C CA . GLY A 1 212 ? -4.051 29.312 33.969 1 55.69 212 GLY A CA 1
ATOM 1630 C C . GLY A 1 212 ? -3.139 30.078 33.031 1 55.69 212 GLY A C 1
ATOM 1631 O O . GLY A 1 212 ? -2.775 31.219 33.312 1 55.69 212 GLY A O 1
ATOM 1632 N N . ALA A 1 213 ? -2.666 29.484 32.156 1 54.03 213 ALA A N 1
ATOM 1633 C CA . ALA A 1 213 ? -1.567 30.125 31.453 1 54.03 213 ALA A CA 1
ATOM 1634 C C . ALA A 1 213 ? -2.078 31.25 30.562 1 54.03 213 ALA A C 1
ATOM 1636 O O . ALA A 1 213 ? -1.29 32.031 30.031 1 54.03 213 ALA A O 1
ATOM 1637 N N . PHE A 1 214 ? -3.396 31.188 30.156 1 54.5 214 PHE A N 1
ATOM 1638 C CA . PHE A 1 214 ? -3.834 32.344 29.375 1 54.5 214 PHE A CA 1
ATOM 1639 C C . PHE A 1 214 ? -4.176 33.5 30.281 1 54.5 214 PHE A C 1
ATOM 1641 O O . PHE A 1 214 ? -5.223 33.5 30.938 1 54.5 214 PHE A O 1
ATOM 1648 N N . ILE A 1 215 ? -3.211 34 31.047 1 51.31 215 ILE A N 1
ATOM 1649 C CA . ILE A 1 215 ? -3.506 35.219 31.797 1 51.31 215 ILE A CA 1
ATOM 1650 C C . ILE A 1 215 ? -4.09 36.281 30.844 1 51.31 215 ILE A C 1
ATOM 1652 O O . ILE A 1 215 ? -3.566 36.5 29.75 1 51.31 215 ILE A O 1
ATOM 1656 N N . ASP A 1 216 ? -5.293 36.531 31.047 1 51.34 216 ASP A N 1
ATOM 1657 C CA . ASP A 1 216 ? -5.84 37.781 30.5 1 51.34 216 ASP A CA 1
ATOM 1658 C C . ASP A 1 216 ? -4.914 38.969 30.766 1 51.34 216 ASP A C 1
ATOM 1660 O O . ASP A 1 216 ? -4.723 39.375 31.922 1 51.34 216 ASP A O 1
ATOM 1664 N N . TYR A 1 217 ? -4.047 39.219 29.938 1 51.47 217 TYR A N 1
ATOM 1665 C CA . TYR A 1 217 ? -3.168 40.375 29.984 1 51.47 217 TYR A CA 1
ATOM 1666 C C . TYR A 1 217 ? -3.939 41.625 30.406 1 51.47 217 TYR A C 1
ATOM 1668 O O . TYR A 1 217 ? -3.352 42.688 30.578 1 51.47 217 TYR A O 1
ATOM 1676 N N . SER A 1 218 ? -5.242 41.594 30.25 1 51.25 218 SER A N 1
ATOM 1677 C CA . SER A 1 218 ? -5.859 42.875 30.562 1 51.25 218 SER A CA 1
ATOM 1678 C C . SER A 1 218 ? -5.59 43.25 32.031 1 51.25 218 SER A C 1
ATOM 1680 O O . SER A 1 218 ? -5.793 44.406 32.406 1 51.25 218 SER A O 1
ATOM 1682 N N . GLU A 1 219 ? -5.547 42.281 32.875 1 54.44 219 GLU A N 1
ATOM 1683 C CA . GLU A 1 219 ? -5.5 42.781 34.25 1 54.44 219 GLU A CA 1
ATOM 1684 C C . GLU A 1 219 ? -4.062 42.844 34.75 1 54.44 219 GLU A C 1
ATOM 1686 O O . GLU A 1 219 ? -3.156 42.281 34.156 1 54.44 219 GLU A O 1
ATOM 1691 N N . ASN A 1 220 ? -3.766 43.75 35.688 1 59.59 220 ASN A N 1
ATOM 1692 C CA . ASN A 1 220 ? -2.553 44.094 36.438 1 59.59 220 ASN A CA 1
ATOM 1693 C C . ASN A 1 220 ? -1.765 42.812 36.812 1 59.59 220 ASN A C 1
ATOM 1695 O O . ASN A 1 220 ? -1.991 42.25 37.875 1 59.59 220 ASN A O 1
ATOM 1699 N N . VAL A 1 221 ? -1.404 42.125 35.844 1 65.62 221 VAL A N 1
ATOM 1700 C CA . VAL A 1 221 ? -0.62 40.906 36.062 1 65.62 221 VAL A CA 1
ATOM 1701 C C . VAL A 1 221 ? 0.719 41.281 36.688 1 65.62 221 VAL A C 1
ATOM 1703 O O . VAL A 1 221 ? 1.424 42.156 36.219 1 65.62 221 VAL A O 1
ATOM 1706 N N . THR A 1 222 ? 0.886 41.031 37.875 1 72.81 222 THR A N 1
ATOM 1707 C CA . THR A 1 222 ? 2.117 41.281 38.594 1 72.81 222 THR A CA 1
ATOM 1708 C C . THR A 1 222 ? 3.275 40.469 38.031 1 72.81 222 THR A C 1
ATOM 1710 O O . THR A 1 222 ? 3.061 39.5 37.312 1 72.81 222 THR A O 1
ATOM 1713 N N . LEU A 1 223 ? 4.473 40.906 38.094 1 73.75 223 LEU A N 1
ATOM 1714 C CA . LEU A 1 223 ? 5.691 40.25 37.656 1 73.75 223 LEU A CA 1
ATOM 1715 C C . LEU A 1 223 ? 5.75 38.812 38.188 1 73.75 223 LEU A C 1
ATOM 1717 O O . LEU A 1 223 ? 6.219 37.906 37.469 1 73.75 223 LEU A O 1
ATOM 1721 N N . GLU A 1 224 ? 5.168 38.594 39.406 1 74.81 224 GLU A N 1
ATOM 1722 C CA . GLU A 1 224 ? 5.188 37.281 40.031 1 74.81 224 GLU A CA 1
ATOM 1723 C C . GLU A 1 224 ? 4.266 36.312 39.312 1 74.81 224 GLU A C 1
ATOM 1725 O O . GLU A 1 224 ? 4.602 35.125 39.125 1 74.81 224 GLU A O 1
ATOM 1730 N N . GLU A 1 225 ? 3.207 36.812 38.781 1 74.25 225 GLU A N 1
ATOM 1731 C CA . GLU A 1 225 ? 2.24 35.969 38.062 1 74.25 225 GLU A CA 1
ATOM 1732 C C . GLU A 1 225 ? 2.74 35.594 36.656 1 74.25 225 GLU A C 1
ATOM 1734 O O . GLU A 1 225 ? 2.51 34.5 36.188 1 74.25 225 GLU A O 1
ATOM 1739 N N . LEU A 1 226 ? 3.408 36.531 36.125 1 73.62 226 LEU A N 1
ATOM 1740 C CA . LEU A 1 226 ? 3.994 36.281 34.812 1 73.62 226 LEU A CA 1
ATOM 1741 C C . LEU A 1 226 ? 5.07 35.188 34.906 1 73.62 226 LEU A C 1
ATOM 1743 O O . LEU A 1 226 ? 5.16 34.312 34.031 1 73.62 226 LEU A O 1
ATOM 1747 N N . GLN A 1 227 ? 5.902 35.406 36.031 1 74.75 227 GLN A N 1
ATOM 1748 C CA . GLN A 1 227 ? 6.961 34.406 36.219 1 74.75 227 GLN A CA 1
ATOM 1749 C C . GLN A 1 227 ? 6.387 33.031 36.531 1 74.75 227 GLN A C 1
ATOM 1751 O O . GLN A 1 227 ? 6.91 32.031 36.062 1 74.75 227 GLN A O 1
ATOM 1756 N N . ALA A 1 228 ? 5.309 33.031 37.25 1 77.88 228 ALA A N 1
ATOM 1757 C CA . ALA A 1 228 ? 4.648 31.766 37.562 1 77.88 228 ALA A CA 1
ATOM 1758 C C . ALA A 1 228 ? 4.051 31.141 36.312 1 77.88 228 ALA A C 1
ATOM 1760 O O . ALA A 1 228 ? 4.121 29.922 36.125 1 77.88 228 ALA A O 1
ATOM 1761 N N . GLN A 1 229 ? 3.6 31.891 35.406 1 75.81 229 GLN A N 1
ATOM 1762 C CA . GLN A 1 229 ? 3.041 31.406 34.156 1 75.81 229 GLN A CA 1
ATOM 1763 C C . GLN A 1 229 ? 4.137 30.875 33.25 1 75.81 229 GLN A C 1
ATOM 1765 O O . GLN A 1 229 ? 3.943 29.859 32.562 1 75.81 229 GLN A O 1
ATOM 1770 N N . GLU A 1 230 ? 5.102 31.672 33.25 1 76.81 230 GLU A N 1
ATOM 1771 C CA . GLU A 1 230 ? 6.23 31.234 32.438 1 76.81 230 GLU A CA 1
ATOM 1772 C C . GLU A 1 230 ? 6.75 29.875 32.906 1 76.81 230 GLU A C 1
ATOM 1774 O O . GLU A 1 230 ? 7.109 29.031 32.094 1 76.81 230 GLU A O 1
ATOM 1779 N N . LYS A 1 231 ? 6.797 29.812 34.281 1 82.5 231 LYS A N 1
ATOM 1780 C CA . LYS A 1 231 ? 7.262 28.547 34.844 1 82.5 231 LYS A CA 1
ATOM 1781 C C . LYS A 1 231 ? 6.305 27.406 34.5 1 82.5 231 LYS A C 1
ATOM 1783 O O . LYS A 1 231 ? 6.742 26.297 34.219 1 82.5 231 LYS A O 1
ATOM 1788 N N . LEU A 1 232 ? 5.086 27.594 34.469 1 80.12 232 LEU A N 1
ATOM 1789 C CA . LEU A 1 232 ? 4.086 26.578 34.125 1 80.12 232 LEU A CA 1
ATOM 1790 C C . LEU A 1 232 ? 4.207 26.156 32.656 1 80.12 232 LEU A C 1
ATOM 1792 O O . LEU A 1 232 ? 4.082 24.969 32.344 1 80.12 232 LEU A O 1
ATOM 1796 N N . TRP A 1 233 ? 4.461 27.109 31.875 1 81.31 233 TRP A N 1
ATOM 1797 C CA . TRP A 1 233 ? 4.609 26.812 30.453 1 81.31 233 TRP A CA 1
ATOM 1798 C C . TRP A 1 233 ? 5.906 26.047 30.188 1 81.31 233 TRP A C 1
ATOM 1800 O O . TRP A 1 233 ? 5.961 25.188 29.312 1 81.31 233 TRP A O 1
ATOM 1810 N N . GLU A 1 234 ? 6.879 26.469 30.953 1 81.25 234 GLU A N 1
ATOM 1811 C CA . GLU A 1 234 ? 8.141 25.75 30.828 1 81.25 234 GLU A CA 1
ATOM 1812 C C . GLU A 1 234 ? 7.984 24.281 31.234 1 81.25 234 GLU A C 1
ATOM 1814 O O . GLU A 1 234 ? 8.547 23.391 30.609 1 81.25 234 GLU A O 1
ATOM 1819 N N . GLU A 1 235 ? 7.305 24.094 32.344 1 82.75 235 GLU A N 1
ATOM 1820 C CA . GLU A 1 235 ? 7.039 22.734 32.781 1 82.75 235 GLU A CA 1
ATOM 1821 C C . GLU A 1 235 ? 6.207 21.969 31.766 1 82.75 235 GLU A C 1
ATOM 1823 O O . GLU A 1 235 ? 6.449 20.781 31.516 1 82.75 235 GLU A O 1
ATOM 1828 N N . TYR A 1 236 ? 5.281 22.578 31.188 1 82.06 236 TYR A N 1
ATOM 1829 C CA . TYR A 1 236 ? 4.449 21.969 30.156 1 82.06 236 TYR A CA 1
ATOM 1830 C C . TYR A 1 236 ? 5.277 21.625 28.922 1 82.06 236 TYR A C 1
ATOM 1832 O O . TYR A 1 236 ? 5.102 20.562 28.328 1 82.06 236 TYR A O 1
ATOM 1840 N N . ASP A 1 237 ? 6.098 22.547 28.609 1 79.81 237 ASP A N 1
ATOM 1841 C CA . ASP A 1 237 ? 6.953 22.312 27.453 1 79.81 237 ASP A CA 1
ATOM 1842 C C . ASP A 1 237 ? 7.844 21.094 27.656 1 79.81 237 ASP A C 1
ATOM 1844 O O . ASP A 1 237 ? 8.07 20.328 26.719 1 79.81 237 ASP A O 1
ATOM 1848 N N . GLU A 1 238 ? 8.336 21 28.844 1 82.75 238 GLU A N 1
ATOM 1849 C CA . GLU A 1 238 ? 9.172 19.828 29.141 1 82.75 238 GLU A CA 1
ATOM 1850 C C . GLU A 1 238 ? 8.352 18.547 29.094 1 82.75 238 GLU A C 1
ATOM 1852 O O . GLU A 1 238 ? 8.828 17.531 28.594 1 82.75 238 GLU A O 1
ATOM 1857 N N . LEU A 1 239 ? 7.18 18.594 29.625 1 83.75 239 LEU A N 1
ATOM 1858 C CA . LEU A 1 239 ? 6.316 17.422 29.641 1 83.75 239 LEU A CA 1
ATOM 1859 C C . LEU A 1 239 ? 5.926 17.016 28.219 1 83.75 239 LEU A C 1
ATOM 1861 O O . LEU A 1 239 ? 5.914 15.836 27.891 1 83.75 239 LEU A O 1
ATOM 1865 N N . ILE A 1 240 ? 5.609 17.984 27.438 1 81.5 240 ILE A N 1
ATOM 1866 C CA . ILE A 1 240 ? 5.164 17.688 26.062 1 81.5 240 ILE A CA 1
ATOM 1867 C C . ILE A 1 240 ? 6.34 17.172 25.234 1 81.5 240 ILE A C 1
ATOM 1869 O O . ILE A 1 240 ? 6.164 16.328 24.359 1 81.5 240 ILE A O 1
ATOM 1873 N N . GLN A 1 241 ? 7.473 17.688 25.609 1 80 241 GLN A N 1
ATOM 1874 C CA . GLN A 1 241 ? 8.656 17.203 24.906 1 80 241 GLN A CA 1
ATOM 1875 C C . GLN A 1 241 ? 8.938 15.742 25.234 1 80 241 GLN A C 1
ATOM 1877 O O . GLN A 1 241 ? 9.266 14.953 24.344 1 80 241 GLN A O 1
ATOM 1882 N N . GLU A 1 242 ? 8.875 15.453 26.453 1 82.88 242 GLU A N 1
ATOM 1883 C CA . GLU A 1 242 ? 9.086 14.07 26.859 1 82.88 242 GLU A CA 1
ATOM 1884 C C . GLU A 1 242 ? 8.023 13.148 26.266 1 82.88 242 GLU A C 1
ATOM 1886 O O . GLU A 1 242 ? 8.328 12.047 25.812 1 82.88 242 GLU A O 1
ATOM 1891 N N . TRP A 1 243 ? 6.84 13.594 26.328 1 83.38 243 TRP A N 1
ATOM 1892 C CA . TRP A 1 243 ? 5.742 12.828 25.75 1 83.38 243 TRP A CA 1
ATOM 1893 C C . TRP A 1 243 ? 5.949 12.625 24.25 1 83.38 243 TRP A C 1
ATOM 1895 O O . TRP A 1 243 ? 5.766 11.523 23.734 1 83.38 243 TRP A O 1
ATOM 1905 N N . SER A 1 244 ? 6.281 13.672 23.578 1 81.44 244 SER A N 1
ATOM 1906 C CA . SER A 1 244 ? 6.469 13.617 22.125 1 81.44 244 SER A CA 1
ATOM 1907 C C . SER A 1 244 ? 7.609 12.68 21.75 1 81.44 244 SER A C 1
ATOM 1909 O O . SER A 1 244 ? 7.527 11.961 20.766 1 81.44 244 SER A O 1
ATOM 1911 N N . LYS A 1 245 ? 8.648 12.75 22.562 1 81.12 245 LYS A N 1
ATOM 1912 C CA . LYS A 1 245 ? 9.789 11.867 22.312 1 81.12 245 LYS A CA 1
ATOM 1913 C C . LYS A 1 245 ? 9.375 10.398 22.422 1 81.12 245 LYS A C 1
ATOM 1915 O O . LYS A 1 245 ? 9.688 9.594 21.547 1 81.12 245 LYS A O 1
ATOM 1920 N N . LYS A 1 246 ? 8.688 10.117 23.438 1 84.69 246 LYS A N 1
ATOM 1921 C CA . LYS A 1 246 ? 8.227 8.75 23.641 1 84.69 246 LYS A CA 1
ATOM 1922 C C . LYS A 1 246 ? 7.266 8.336 22.531 1 84.69 246 LYS A C 1
ATOM 1924 O O . LYS A 1 246 ? 7.344 7.215 22.016 1 84.69 246 LYS A O 1
ATOM 1929 N N . TYR A 1 247 ? 6.418 9.219 22.219 1 83.31 247 TYR A N 1
ATOM 1930 C CA . TYR A 1 247 ? 5.398 8.961 21.203 1 83.31 247 TYR A CA 1
ATOM 1931 C C . TYR A 1 247 ? 6.031 8.727 19.844 1 83.31 247 TYR A C 1
ATOM 1933 O O . TYR A 1 247 ? 5.773 7.707 19.188 1 83.31 247 TYR A O 1
ATOM 1941 N N . PHE A 1 248 ? 6.887 9.492 19.438 1 80.44 248 PHE A N 1
ATOM 1942 C CA . PHE A 1 248 ? 7.43 9.43 18.094 1 80.44 248 PHE A CA 1
ATOM 1943 C C . PHE A 1 248 ? 8.508 8.352 17.984 1 80.44 248 PHE A C 1
ATOM 1945 O O . PHE A 1 248 ? 8.648 7.715 16.938 1 80.44 248 PHE A O 1
ATOM 1952 N N . ASP A 1 249 ? 9.25 8.133 19.109 1 82.38 249 ASP A N 1
ATOM 1953 C CA . ASP A 1 249 ? 10.195 7.023 19.125 1 82.38 249 ASP A CA 1
ATOM 1954 C C . ASP A 1 249 ? 9.469 5.688 18.938 1 82.38 249 ASP A C 1
ATOM 1956 O O . ASP A 1 249 ? 9.969 4.801 18.25 1 82.38 249 ASP A O 1
ATOM 1960 N N . THR A 1 250 ? 8.359 5.613 19.609 1 87.25 250 THR A N 1
ATOM 1961 C CA . THR A 1 250 ? 7.578 4.387 19.469 1 87.25 250 THR A CA 1
ATOM 1962 C C . THR A 1 250 ? 7.039 4.246 18.047 1 87.25 250 THR A C 1
ATOM 1964 O O . THR A 1 250 ? 7.031 3.148 17.5 1 87.25 250 THR A O 1
ATOM 1967 N N . ILE A 1 251 ? 6.621 5.332 17.469 1 84.56 251 ILE A N 1
ATOM 1968 C CA . ILE A 1 251 ? 6.113 5.305 16.109 1 84.56 251 ILE A CA 1
ATOM 1969 C C . ILE A 1 251 ? 7.211 4.84 15.148 1 84.56 251 ILE A C 1
ATOM 1971 O O . ILE A 1 251 ? 6.977 3.998 14.281 1 84.56 251 ILE A O 1
ATOM 1975 N N . GLU A 1 252 ? 8.352 5.336 15.367 1 81.75 252 GLU A N 1
ATOM 1976 C CA . GLU A 1 252 ? 9.477 5.004 14.492 1 81.75 252 GLU A CA 1
ATOM 1977 C C . GLU A 1 252 ? 9.867 3.535 14.633 1 81.75 252 GLU A C 1
ATOM 1979 O O . GLU A 1 252 ? 10.156 2.863 13.641 1 81.75 252 GLU A O 1
ATOM 1984 N N . THR A 1 253 ? 9.898 3.127 15.844 1 85.31 253 THR A N 1
ATOM 1985 C CA . THR A 1 253 ? 10.305 1.747 16.109 1 85.31 253 THR A CA 1
ATOM 1986 C C . THR A 1 253 ? 9.297 0.772 15.492 1 85.31 253 THR A C 1
ATOM 1988 O O . THR A 1 253 ? 9.688 -0.194 14.836 1 85.31 253 THR A O 1
ATOM 1991 N N . VAL A 1 254 ? 8.039 1.036 15.695 1 89.06 254 VAL A N 1
ATOM 1992 C CA . VAL A 1 254 ? 7.004 0.147 15.18 1 89.06 254 VAL A CA 1
ATOM 1993 C C . VAL A 1 254 ? 6.945 0.246 13.656 1 89.06 254 VAL A C 1
ATOM 1995 O O . VAL A 1 254 ? 6.785 -0.765 12.969 1 89.06 254 VAL A O 1
ATOM 1998 N N . SER A 1 255 ? 7.176 1.463 13.156 1 86.31 255 SER A N 1
ATOM 1999 C CA . SER A 1 255 ? 7.113 1.666 11.711 1 86.31 255 SER A CA 1
ATOM 2000 C C . SER A 1 255 ? 8.312 1.04 11.016 1 86.31 255 SER A C 1
ATOM 2002 O O . SER A 1 255 ? 8.25 0.704 9.828 1 86.31 255 SER A O 1
ATOM 2004 N N . SER A 1 256 ? 9.43 0.859 11.758 1 85.88 256 SER A N 1
ATOM 2005 C CA . SER A 1 256 ? 10.648 0.315 11.164 1 85.88 256 SER A CA 1
ATOM 2006 C C . SER A 1 256 ? 10.477 -1.158 10.812 1 85.88 256 SER A C 1
ATOM 2008 O O . SER A 1 256 ? 11.289 -1.719 10.07 1 85.88 256 SER A O 1
ATOM 2010 N N . LEU A 1 257 ? 9.367 -1.694 11.203 1 90.44 257 LEU A N 1
ATOM 2011 C CA . LEU A 1 257 ? 9.086 -3.076 10.836 1 90.44 257 LEU A CA 1
ATOM 2012 C C . LEU A 1 257 ? 8.531 -3.158 9.414 1 90.44 257 LEU A C 1
ATOM 2014 O O . LEU A 1 257 ? 8.445 -4.246 8.844 1 90.44 257 LEU A O 1
ATOM 2018 N N . SER A 1 258 ? 8.336 -2.018 8.82 1 94.12 258 SER A N 1
ATOM 2019 C CA . SER A 1 258 ? 7.91 -1.938 7.43 1 94.12 258 SER A CA 1
ATOM 2020 C C . SER A 1 258 ? 9.062 -1.532 6.52 1 94.12 258 SER A C 1
ATOM 2022 O O . SER A 1 258 ? 9.656 -0.463 6.695 1 94.12 258 SER A O 1
ATOM 2024 N N . PRO A 1 259 ? 9.375 -2.387 5.578 1 95.44 259 PRO A N 1
ATOM 2025 C CA . PRO A 1 259 ? 10.445 -2.027 4.641 1 95.44 259 PRO A CA 1
ATOM 2026 C C . PRO A 1 259 ? 10.172 -0.71 3.918 1 95.44 259 PRO A C 1
ATOM 2028 O O . PRO A 1 259 ? 11.102 0.046 3.637 1 95.44 259 PRO A O 1
ATOM 2031 N N . ARG A 1 260 ? 8.906 -0.448 3.672 1 94.38 260 ARG A N 1
ATOM 2032 C CA . ARG A 1 260 ? 8.555 0.79 2.984 1 94.38 260 ARG A CA 1
ATOM 2033 C C . ARG A 1 260 ? 8.844 2.004 3.859 1 94.38 260 ARG A C 1
ATOM 2035 O O . ARG A 1 260 ? 9.367 3.012 3.379 1 94.38 260 ARG A O 1
ATOM 2042 N N . ALA A 1 261 ? 8.484 1.873 5.16 1 92.75 261 ALA A N 1
ATOM 2043 C CA . ALA A 1 261 ? 8.75 2.961 6.094 1 92.75 261 ALA A CA 1
ATOM 2044 C C . ALA A 1 261 ? 10.25 3.201 6.242 1 92.75 261 ALA A C 1
ATOM 2046 O O . ALA A 1 261 ? 10.695 4.348 6.344 1 92.75 261 ALA A O 1
ATOM 2047 N N . ASP A 1 262 ? 10.992 2.113 6.285 1 95.06 262 ASP A N 1
ATOM 2048 C CA . ASP A 1 262 ? 12.445 2.223 6.367 1 95.06 262 ASP A CA 1
ATOM 2049 C C . ASP A 1 262 ? 13.008 2.941 5.145 1 95.06 262 ASP A C 1
ATOM 2051 O O . ASP A 1 262 ? 13.867 3.814 5.273 1 95.06 262 ASP A O 1
ATOM 2055 N N . PHE A 1 263 ? 12.508 2.568 3.996 1 96.44 263 PHE A N 1
ATOM 2056 C CA . PHE A 1 263 ? 12.945 3.203 2.758 1 96.44 263 PHE A CA 1
ATOM 2057 C C . PHE A 1 263 ? 12.625 4.691 2.766 1 96.44 263 PHE A C 1
ATOM 2059 O O . PHE A 1 263 ? 13.453 5.516 2.371 1 96.44 263 PHE A O 1
ATOM 2066 N N . GLN A 1 264 ? 11.477 5.02 3.242 1 92.69 264 GLN A N 1
ATOM 2067 C CA . GLN A 1 264 ? 11.055 6.418 3.275 1 92.69 264 GLN A CA 1
ATOM 2068 C C . GLN A 1 264 ? 11.906 7.223 4.254 1 92.69 264 GLN A C 1
ATOM 2070 O O . GLN A 1 264 ? 12.281 8.359 3.963 1 92.69 264 GLN A O 1
ATOM 2075 N N . GLN A 1 265 ? 12.188 6.613 5.352 1 91.25 265 GLN A N 1
ATOM 2076 C CA . GLN A 1 265 ? 12.992 7.305 6.352 1 91.25 265 GLN A CA 1
ATOM 2077 C C . GLN A 1 265 ? 14.43 7.488 5.871 1 91.25 265 GLN A C 1
ATOM 2079 O O . GLN A 1 265 ? 15.016 8.562 6.039 1 91.25 265 GLN A O 1
ATOM 2084 N N . ILE A 1 266 ? 14.977 6.473 5.293 1 95.25 266 ILE A N 1
ATOM 2085 C CA . ILE A 1 266 ? 16.312 6.559 4.73 1 95.25 266 ILE A CA 1
ATOM 2086 C C . ILE A 1 266 ? 16.359 7.656 3.666 1 95.25 266 ILE A C 1
ATOM 2088 O O . ILE A 1 266 ? 17.297 8.445 3.615 1 95.25 266 ILE A O 1
ATOM 2092 N N . SER A 1 267 ? 15.305 7.648 2.846 1 95.31 267 SER A N 1
ATOM 2093 C CA . SER A 1 267 ? 15.227 8.617 1.76 1 95.31 267 SER A CA 1
ATOM 2094 C C . SER A 1 267 ? 15.195 10.047 2.295 1 95.31 267 SER A C 1
ATOM 2096 O O . SER A 1 267 ? 15.805 10.945 1.714 1 95.31 267 SER A O 1
ATOM 2098 N N . GLU A 1 268 ? 14.531 10.203 3.428 1 90.69 268 GLU A N 1
ATOM 2099 C CA . GLU A 1 268 ? 14.43 11.531 4.023 1 90.69 268 GLU A CA 1
ATOM 2100 C C . GLU A 1 268 ? 15.781 12.023 4.523 1 90.69 268 GLU A C 1
ATOM 2102 O O . GLU A 1 268 ? 16.188 13.156 4.242 1 90.69 268 GLU A O 1
ATOM 2107 N N . TYR A 1 269 ? 16.5 11.188 5.172 1 92.12 269 TYR A N 1
ATOM 2108 C CA . TYR A 1 269 ? 17.797 11.555 5.727 1 92.12 269 TYR A CA 1
ATOM 2109 C C . TYR A 1 269 ? 18.828 11.734 4.621 1 92.12 269 TYR A C 1
ATOM 2111 O O . TYR A 1 269 ? 19.688 12.617 4.699 1 92.12 269 TYR A O 1
ATOM 2119 N N . VAL A 1 270 ? 18.703 10.961 3.613 1 95.19 270 VAL A N 1
ATOM 2120 C CA . VAL A 1 270 ? 19.719 10.961 2.561 1 95.19 270 VAL A CA 1
ATOM 2121 C C . VAL A 1 270 ? 19.516 12.172 1.649 1 95.19 270 VAL A C 1
ATOM 2123 O O . VAL A 1 270 ? 20.484 12.828 1.254 1 95.19 270 VAL A O 1
ATOM 2126 N N . LEU A 1 271 ? 18.328 12.523 1.363 1 94.12 271 LEU A N 1
ATOM 2127 C CA . LEU A 1 271 ? 18.062 13.578 0.39 1 94.12 271 LEU A CA 1
ATOM 2128 C C . LEU A 1 271 ? 18.125 14.953 1.044 1 94.12 271 LEU A C 1
ATOM 2130 O O . LEU A 1 271 ? 18.516 15.93 0.404 1 94.12 271 LEU A O 1
ATOM 2134 N N . ASN A 1 272 ? 17.641 15.086 2.291 1 89.69 272 ASN A N 1
ATOM 2135 C CA . ASN A 1 272 ? 17.562 16.359 2.992 1 89.69 272 ASN A CA 1
ATOM 2136 C C . ASN A 1 272 ? 18.75 16.562 3.922 1 89.69 272 ASN A C 1
ATOM 2138 O O . ASN A 1 272 ? 18.797 15.992 5.016 1 89.69 272 ASN A O 1
ATOM 2142 N N . PRO A 1 273 ? 19.641 17.438 3.566 1 89.31 273 PRO A N 1
ATOM 2143 C CA . PRO A 1 273 ? 20.828 17.656 4.391 1 89.31 273 PRO A CA 1
ATOM 2144 C C . PRO A 1 273 ? 20.516 18.328 5.73 1 89.31 273 PRO A C 1
ATOM 2146 O O . PRO A 1 273 ? 21.375 18.375 6.617 1 89.31 273 PRO A O 1
ATOM 2149 N N . HIS A 1 274 ? 19.297 18.766 5.848 1 84.81 274 HIS A N 1
ATOM 2150 C CA . HIS A 1 274 ? 18.938 19.469 7.078 1 84.81 274 HIS A CA 1
ATOM 2151 C C . HIS A 1 274 ? 18.109 18.562 7.992 1 84.81 274 HIS A C 1
ATOM 2153 O O . HIS A 1 274 ? 17.781 18.938 9.117 1 84.81 274 HIS A O 1
ATOM 2159 N N . ALA A 1 275 ? 17.75 17.453 7.469 1 82.19 275 ALA A N 1
ATOM 2160 C CA . ALA A 1 275 ? 16.938 16.547 8.266 1 82.19 275 ALA A CA 1
ATOM 2161 C C . ALA A 1 275 ? 17.719 15.977 9.445 1 82.19 275 ALA A C 1
ATOM 2163 O O . ALA A 1 275 ? 18.797 15.43 9.273 1 82.19 275 ALA A O 1
ATOM 2164 N N . GLN A 1 276 ? 17.156 16.406 10.555 1 72.56 276 GLN A N 1
ATOM 2165 C CA . GLN A 1 276 ? 17.797 15.898 11.766 1 72.56 276 GLN A CA 1
ATOM 2166 C C . GLN A 1 276 ? 16.984 14.742 12.359 1 72.56 276 GLN A C 1
ATOM 2168 O O . GLN A 1 276 ? 15.828 14.531 11.992 1 72.56 276 GLN A O 1
ATOM 2173 N N . SER A 1 277 ? 17.656 14.031 13.078 1 63.94 277 SER A N 1
ATOM 2174 C CA . SER A 1 277 ? 16.953 12.953 13.773 1 63.94 277 SER A CA 1
ATOM 2175 C C . SER A 1 277 ? 15.836 13.5 14.656 1 63.94 277 SER A C 1
ATOM 2177 O O . SER A 1 277 ? 15.922 14.625 15.148 1 63.94 277 SER A O 1
ATOM 2179 N N . TRP A 1 278 ? 14.539 13 14.391 1 56.44 278 TRP A N 1
ATOM 2180 C CA . TRP A 1 278 ? 13.406 13.469 15.188 1 56.44 278 TRP A CA 1
ATOM 2181 C C . TRP A 1 278 ? 13.852 13.836 16.594 1 56.44 278 TRP A C 1
ATOM 2183 O O . TRP A 1 278 ? 13.391 14.836 17.156 1 56.44 278 TRP A O 1
ATOM 2193 N N . LYS A 1 279 ? 14.742 13 17.141 1 53.41 279 LYS A N 1
ATOM 2194 C CA . LYS A 1 279 ? 15.234 13.219 18.484 1 53.41 279 LYS A CA 1
ATOM 2195 C C . LYS A 1 279 ? 15.859 14.602 18.625 1 53.41 279 LYS A C 1
ATOM 2197 O O . LYS A 1 279 ? 15.633 15.297 19.625 1 53.41 279 LYS A O 1
ATOM 2202 N N . ASP A 1 280 ? 16.5 14.898 17.594 1 53.09 280 ASP A N 1
ATOM 2203 C CA . ASP A 1 280 ? 17.203 16.172 17.703 1 53.09 280 ASP A CA 1
ATOM 2204 C C . ASP A 1 280 ? 16.281 17.328 17.359 1 53.09 280 ASP A C 1
ATOM 2206 O O . ASP A 1 280 ? 16.438 18.438 17.891 1 53.09 280 ASP A O 1
ATOM 2210 N N . ALA A 1 281 ? 15.281 17.062 16.375 1 53 281 ALA A N 1
ATOM 2211 C CA . ALA A 1 281 ? 14.367 18.125 15.945 1 53 281 ALA A CA 1
ATOM 2212 C C . ALA A 1 281 ? 13.469 18.562 17.094 1 53 281 ALA A C 1
ATOM 2214 O O . ALA A 1 281 ? 13.125 19.75 17.203 1 53 281 ALA A O 1
ATOM 2215 N N . MET A 1 282 ? 12.898 17.625 17.812 1 49.47 282 MET A N 1
ATOM 2216 C CA . MET A 1 282 ? 12.016 17.938 18.922 1 49.47 282 MET A CA 1
ATOM 2217 C C . MET A 1 282 ? 12.773 18.641 20.031 1 49.47 282 MET A C 1
ATOM 2219 O O . MET A 1 282 ? 12.203 19.438 20.781 1 49.47 282 MET A O 1
ATOM 2223 N N . TYR A 1 283 ? 13.961 18.188 20.359 1 45.88 283 TYR A N 1
ATOM 2224 C CA . TYR A 1 283 ? 14.688 18.75 21.5 1 45.88 283 TYR A CA 1
ATOM 2225 C C . TYR A 1 283 ? 15.273 20.109 21.156 1 45.88 283 TYR A C 1
ATOM 2227 O O . TYR A 1 283 ? 15.789 20.812 22.031 1 45.88 283 TYR A O 1
ATOM 2235 N N . SER A 1 284 ? 15.312 20.531 19.922 1 42.03 284 SER A N 1
ATOM 2236 C CA . SER A 1 284 ? 15.805 21.875 19.688 1 42.03 284 SER A CA 1
ATOM 2237 C C . SER A 1 284 ? 14.727 22.766 19.078 1 42.03 284 SER A C 1
ATOM 2239 O O . SER A 1 284 ? 14.852 23.203 17.938 1 42.03 284 SER A O 1
ATOM 2241 N N . PRO A 1 285 ? 13.484 22.609 19.688 1 43.41 285 PRO A N 1
ATOM 2242 C CA . PRO A 1 285 ? 12.391 23.375 19.078 1 43.41 285 PRO A CA 1
ATOM 2243 C C . PRO A 1 285 ? 12.812 24.781 18.672 1 43.41 285 PRO A C 1
ATOM 2245 O O . PRO A 1 285 ? 12.219 25.359 17.766 1 43.41 285 PRO A O 1
ATOM 2248 N N . GLY A 1 286 ? 13.211 25.578 19.703 1 39.91 286 GLY A N 1
ATOM 2249 C CA . GLY A 1 286 ? 13.469 27 19.797 1 39.91 286 GLY A CA 1
ATOM 2250 C C . GLY A 1 286 ? 14.547 27.484 18.844 1 39.91 286 GLY A C 1
ATOM 2251 O O . GLY A 1 286 ? 15.008 28.625 18.953 1 39.91 286 GLY A O 1
ATOM 2252 N N . ILE A 1 287 ? 15.375 26.641 18.438 1 39.72 287 ILE A N 1
ATOM 2253 C CA . ILE A 1 287 ? 16.391 27.359 17.672 1 39.72 287 ILE A CA 1
ATOM 2254 C C . ILE A 1 287 ? 15.727 28.094 16.5 1 39.72 287 ILE A C 1
ATOM 2256 O O . ILE A 1 287 ? 15.344 27.469 15.508 1 39.72 287 ILE A O 1
ATOM 2260 N N . GLU A 1 288 ? 14.695 28.75 16.672 1 40.03 288 GLU A N 1
ATOM 2261 C CA . GLU A 1 288 ? 14.344 29.844 15.773 1 40.03 288 GLU A CA 1
ATOM 2262 C C . GLU A 1 288 ? 15.547 30.297 14.945 1 40.03 288 GLU A C 1
ATOM 2264 O O . GLU A 1 288 ? 15.469 31.266 14.203 1 40.03 288 GLU A O 1
ATOM 2269 N N . GLY A 1 289 ? 16.766 30.375 15.656 1 40.75 289 GLY A N 1
ATOM 2270 C CA . GLY A 1 289 ? 17.797 31.141 14.977 1 40.75 289 GLY A CA 1
ATOM 2271 C C . GLY A 1 289 ? 17.969 30.734 13.523 1 40.75 289 GLY A C 1
ATOM 2272 O O . GLY A 1 289 ? 17.422 29.734 13.078 1 40.75 289 GLY A O 1
ATOM 2273 N N . PRO A 1 290 ? 18.812 31.484 12.75 1 48.53 290 PRO A N 1
ATOM 2274 C CA . PRO A 1 290 ? 19.062 31.578 11.312 1 48.53 290 PRO A CA 1
ATOM 2275 C C . PRO A 1 290 ? 19.219 30.203 10.648 1 48.53 290 PRO A C 1
ATOM 2277 O O . PRO A 1 290 ? 18.484 29.891 9.703 1 48.53 290 PRO A O 1
ATOM 2280 N N . GLU A 1 291 ? 20.562 29.562 10.352 1 56.22 291 GLU A N 1
ATOM 2281 C CA . GLU A 1 291 ? 21.047 28.641 9.336 1 56.22 291 GLU A CA 1
ATOM 2282 C C . GLU A 1 291 ? 20.734 27.188 9.719 1 56.22 291 GLU A C 1
ATOM 2284 O O . GLU A 1 291 ? 21.141 26.719 10.781 1 56.22 291 GLU A O 1
ATOM 2289 N N . GLN A 1 292 ? 19.562 26.531 9.484 1 66.31 292 GLN A N 1
ATOM 2290 C CA . GLN A 1 292 ? 19.359 25.094 9.602 1 66.31 292 GLN A CA 1
ATOM 2291 C C . GLN A 1 292 ? 20.656 24.328 9.406 1 66.31 292 GLN A C 1
ATOM 2293 O O . GLN A 1 292 ? 21.391 24.578 8.453 1 66.31 292 GLN A O 1
ATOM 2298 N N . PRO A 1 293 ? 21.156 23.562 10.57 1 77.31 293 PRO A N 1
ATOM 2299 C CA . PRO A 1 293 ? 22.391 22.797 10.375 1 77.31 293 PRO A CA 1
ATOM 2300 C C . PRO A 1 293 ? 22.359 21.906 9.133 1 77.31 293 PRO A C 1
ATOM 2302 O O . PRO A 1 293 ? 21.281 21.422 8.75 1 77.31 293 PRO A O 1
ATOM 2305 N N . THR A 1 294 ? 23.469 22 8.398 1 86 294 THR A N 1
ATOM 2306 C CA . THR A 1 294 ? 23.656 21.141 7.234 1 86 294 THR A CA 1
ATOM 2307 C C . THR A 1 294 ? 24.5 19.922 7.59 1 86 294 THR A C 1
ATOM 2309 O O . THR A 1 294 ? 25.578 20.047 8.156 1 86 294 THR A O 1
ATOM 2312 N N . TYR A 1 295 ? 24.031 18.688 7.406 1 89.56 295 TYR A N 1
ATOM 2313 C CA . TYR A 1 295 ? 24.719 17.453 7.723 1 89.56 295 TYR A CA 1
ATOM 2314 C C . TYR A 1 295 ? 25.391 16.859 6.484 1 89.56 295 TYR A C 1
ATOM 2316 O O . TYR A 1 295 ? 24.844 16.953 5.379 1 89.56 295 TYR A O 1
ATOM 2324 N N . SER A 1 296 ? 26.531 16.234 6.711 1 92.88 296 SER A N 1
ATOM 2325 C CA . SER A 1 296 ? 27.188 15.492 5.645 1 92.88 296 SER A CA 1
ATOM 2326 C C . SER A 1 296 ? 26.422 14.211 5.316 1 92.88 296 SER A C 1
ATOM 2328 O O . SER A 1 296 ? 25.547 13.797 6.074 1 92.88 296 SER A O 1
ATOM 2330 N N . LEU A 1 297 ? 26.734 13.664 4.184 1 94.5 297 LEU A N 1
ATOM 2331 C CA . LEU A 1 297 ? 26.078 12.422 3.779 1 94.5 297 LEU A CA 1
ATOM 2332 C C . LEU A 1 297 ? 26.344 11.32 4.797 1 94.5 297 LEU A C 1
ATOM 2334 O O . LEU A 1 297 ? 25.453 10.516 5.09 1 94.5 297 LEU A O 1
ATOM 2338 N N . ALA A 1 298 ? 27.531 11.242 5.367 1 93.75 298 ALA A N 1
ATOM 2339 C CA . ALA A 1 298 ? 27.891 10.234 6.359 1 93.75 298 ALA A CA 1
ATOM 2340 C C . ALA A 1 298 ? 27.062 10.391 7.625 1 93.75 298 ALA A C 1
ATOM 2342 O O . ALA A 1 298 ? 26.625 9.398 8.219 1 93.75 298 ALA A O 1
ATOM 2343 N N . GLU A 1 299 ? 26.859 11.562 8.016 1 91.44 299 GLU A N 1
ATOM 2344 C CA . GLU A 1 299 ? 26.031 11.836 9.188 1 91.44 299 GLU A CA 1
ATOM 2345 C C . GLU A 1 299 ? 24.562 11.484 8.938 1 91.4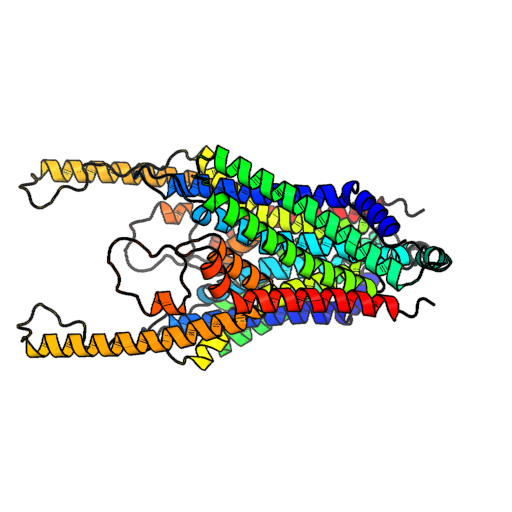4 299 GLU A C 1
ATOM 2347 O O . GLU A 1 299 ? 23.906 10.906 9.797 1 91.44 299 GLU A O 1
ATOM 2352 N N . SER A 1 300 ? 24.156 11.875 7.754 1 93 300 SER A N 1
ATOM 2353 C CA . SER A 1 300 ? 22.781 11.547 7.387 1 93 300 SER A CA 1
ATOM 2354 C C . SER A 1 300 ? 22.547 10.039 7.43 1 93 300 SER A C 1
ATOM 2356 O O . SER A 1 300 ? 21.5 9.578 7.902 1 93 300 SER A O 1
ATOM 2358 N N . LEU A 1 301 ? 23.5 9.305 6.949 1 94.69 301 LEU A N 1
ATOM 2359 C CA . LEU A 1 301 ? 23.391 7.852 6.926 1 94.69 301 LEU A CA 1
ATOM 2360 C C . LEU A 1 301 ? 23.422 7.285 8.344 1 94.69 301 LEU A C 1
ATOM 2362 O O . LEU A 1 301 ? 22.812 6.254 8.617 1 94.69 301 LEU A O 1
ATOM 2366 N N . SER A 1 302 ? 24.141 7.906 9.258 1 92.31 302 SER A N 1
ATOM 2367 C CA . SER A 1 302 ? 24.219 7.449 10.641 1 92.31 302 SER A CA 1
ATOM 2368 C C . SER A 1 302 ? 22.875 7.617 11.359 1 92.31 302 SER A C 1
ATOM 2370 O O . SER A 1 302 ? 22.562 6.859 12.281 1 92.31 302 SER A O 1
ATOM 2372 N N . PHE A 1 303 ? 22.078 8.656 10.891 1 88 303 PHE A N 1
ATOM 2373 C CA . PHE A 1 303 ? 20.75 8.875 11.469 1 88 303 PHE A CA 1
ATOM 2374 C C . PHE A 1 303 ? 19.797 7.766 11.078 1 88 303 PHE A C 1
ATOM 2376 O O . PHE A 1 303 ? 18.812 7.508 11.773 1 88 303 PHE A O 1
ATOM 2383 N N . ALA A 1 304 ? 20.156 7.059 9.93 1 91.38 304 ALA A N 1
ATOM 2384 C CA . ALA A 1 304 ? 19.25 6.035 9.414 1 91.38 304 ALA A CA 1
ATOM 2385 C C . ALA A 1 304 ? 19.828 4.641 9.602 1 91.38 304 ALA A C 1
ATOM 2387 O O . ALA A 1 304 ? 19.5 3.711 8.867 1 91.38 304 ALA A O 1
ATOM 2388 N N . LYS A 1 305 ? 20.734 4.422 10.578 1 92.69 305 LYS A N 1
ATOM 2389 C CA . LYS A 1 305 ? 21.422 3.152 10.766 1 92.69 305 LYS A CA 1
ATOM 2390 C C . LYS A 1 305 ? 20.438 2.025 11.07 1 92.69 305 LYS A C 1
ATOM 2392 O O . LYS A 1 305 ? 20.594 0.908 10.57 1 92.69 305 LYS A O 1
ATOM 2397 N N . ARG A 1 306 ? 19.5 2.254 11.859 1 90.75 306 ARG A N 1
ATOM 2398 C CA . ARG A 1 306 ? 18.531 1.232 12.211 1 90.75 306 ARG A CA 1
ATOM 2399 C C . ARG A 1 306 ? 17.734 0.792 10.984 1 90.75 306 ARG A C 1
ATOM 2401 O O . ARG A 1 306 ? 17.562 -0.406 10.75 1 90.75 306 ARG A O 1
ATOM 2408 N N . GLU A 1 307 ? 17.25 1.741 10.219 1 93.5 307 GLU A N 1
ATOM 2409 C CA . GLU A 1 307 ? 16.453 1.451 9.023 1 93.5 307 GLU A CA 1
ATOM 2410 C C . GLU A 1 307 ? 17.281 0.68 7.996 1 93.5 307 GLU A C 1
ATOM 2412 O O . GLU A 1 307 ? 16.766 -0.211 7.32 1 93.5 307 GLU A O 1
ATOM 2417 N N . ILE A 1 308 ? 18.609 1.031 7.922 1 96.38 308 ILE A N 1
ATOM 2418 C CA . ILE A 1 308 ? 19.5 0.362 6.965 1 96.38 308 ILE A CA 1
ATOM 2419 C C . ILE A 1 308 ? 19.688 -1.094 7.383 1 96.38 308 ILE A C 1
ATOM 2421 O O . ILE A 1 308 ? 19.656 -1.998 6.547 1 96.38 308 ILE A O 1
ATOM 2425 N N . VAL A 1 309 ? 19.828 -1.32 8.648 1 95.69 309 VAL A N 1
ATOM 2426 C CA . VAL A 1 309 ? 20.016 -2.67 9.164 1 95.69 309 VAL A CA 1
ATOM 2427 C C . VAL A 1 309 ? 1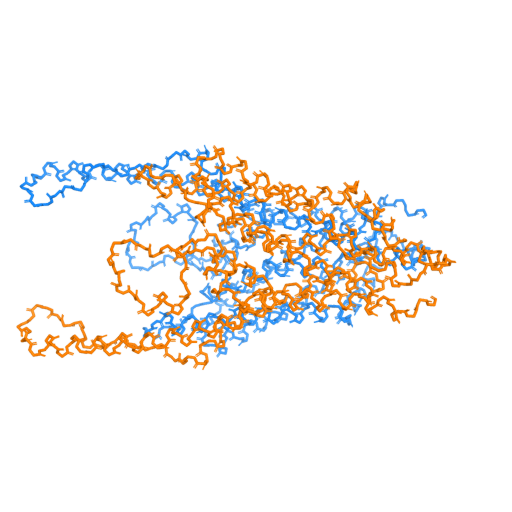8.766 -3.508 8.922 1 95.69 309 VAL A C 1
ATOM 2429 O O . VAL A 1 309 ? 18.859 -4.668 8.516 1 95.69 309 VAL A O 1
ATOM 2432 N N . PHE A 1 310 ? 17.594 -2.945 9.172 1 95 310 PHE A N 1
ATOM 2433 C CA . PHE A 1 310 ? 16.344 -3.664 8.953 1 95 310 PHE A CA 1
ATOM 2434 C C . PHE A 1 310 ? 16.156 -3.979 7.473 1 95 310 PHE A C 1
ATOM 2436 O O . PHE A 1 310 ? 15.734 -5.082 7.117 1 95 310 PHE A O 1
ATOM 2443 N N . LEU A 1 311 ? 16.484 -3.012 6.621 1 96 311 LEU A N 1
ATOM 2444 C CA . LEU A 1 311 ? 16.328 -3.215 5.184 1 96 311 LEU A CA 1
ATOM 2445 C C . LEU A 1 311 ? 17.219 -4.359 4.707 1 96 311 LEU A C 1
ATOM 2447 O O . LEU A 1 311 ? 16.797 -5.191 3.904 1 96 311 LEU A O 1
ATOM 2451 N N . LEU A 1 312 ? 18.469 -4.398 5.234 1 96.94 312 LEU A N 1
ATOM 2452 C CA . LEU A 1 312 ? 19.391 -5.469 4.875 1 96.94 312 LEU A CA 1
ATOM 2453 C C . LEU A 1 312 ? 18.922 -6.809 5.422 1 96.94 312 LEU A C 1
ATOM 2455 O O . LEU A 1 312 ? 19.062 -7.844 4.766 1 96.94 312 LEU A O 1
ATOM 2459 N N . ALA A 1 313 ? 18.344 -6.77 6.594 1 96.88 313 ALA A N 1
ATOM 2460 C CA . ALA A 1 313 ? 17.797 -7.992 7.184 1 96.88 313 ALA A CA 1
ATOM 2461 C C . ALA A 1 313 ? 16.672 -8.555 6.332 1 96.88 313 ALA A C 1
ATOM 2463 O O . ALA A 1 313 ? 16.594 -9.766 6.094 1 96.88 313 ALA A O 1
ATOM 2464 N N . TYR A 1 314 ? 15.773 -7.668 5.879 1 96.44 314 TYR A N 1
ATOM 2465 C CA . TYR A 1 314 ? 14.68 -8.109 5.016 1 96.44 314 TYR A CA 1
ATOM 2466 C C . TYR A 1 314 ? 15.219 -8.711 3.725 1 96.44 314 TYR A C 1
ATOM 2468 O O . TYR A 1 314 ? 14.672 -9.695 3.219 1 96.44 314 TYR A O 1
ATOM 2476 N N . LEU A 1 315 ? 16.281 -8.07 3.193 1 96.81 315 LEU A N 1
ATOM 2477 C CA . LEU A 1 315 ? 16.891 -8.547 1.956 1 96.81 315 LEU A CA 1
ATOM 2478 C C . LEU A 1 315 ? 17.453 -9.961 2.127 1 96.81 315 LEU A C 1
ATOM 2480 O O . LEU A 1 315 ? 17.172 -10.836 1.304 1 96.81 315 LEU A O 1
ATOM 2484 N N . ILE A 1 316 ? 18.094 -10.188 3.244 1 96.94 316 ILE A N 1
ATOM 2485 C CA . ILE A 1 316 ? 18.703 -11.484 3.51 1 96.94 316 ILE A CA 1
ATOM 2486 C C . ILE A 1 316 ? 17.625 -12.531 3.736 1 96.94 316 ILE A C 1
ATOM 2488 O O . ILE A 1 316 ? 17.688 -13.641 3.195 1 96.94 316 ILE A O 1
ATOM 2492 N N . ILE A 1 317 ? 16.609 -12.18 4.457 1 96.12 317 ILE A N 1
ATOM 2493 C CA . ILE A 1 317 ? 15.523 -13.102 4.758 1 96.12 317 ILE A CA 1
ATOM 2494 C C . ILE A 1 317 ? 14.812 -13.5 3.469 1 96.12 317 ILE A C 1
ATOM 2496 O O . ILE A 1 317 ? 14.531 -14.68 3.248 1 96.12 317 ILE A O 1
ATOM 2500 N N . GLY A 1 318 ? 14.531 -12.531 2.6 1 94.75 318 GLY A N 1
ATOM 2501 C CA . GLY A 1 318 ? 13.859 -12.812 1.341 1 94.75 318 GLY A CA 1
ATOM 2502 C C . GLY A 1 318 ? 14.664 -13.703 0.419 1 94.75 318 GLY A C 1
ATOM 2503 O O . GLY A 1 318 ? 14.141 -14.68 -0.129 1 94.75 318 GLY A O 1
ATOM 2504 N N . PHE A 1 319 ? 15.953 -13.438 0.326 1 95.19 319 PHE A N 1
ATOM 2505 C CA . PHE A 1 319 ? 16.797 -14.195 -0.586 1 95.19 319 PHE A CA 1
ATOM 2506 C C . PHE A 1 319 ? 17.078 -15.586 -0.036 1 95.19 319 PHE A C 1
ATOM 2508 O O . PHE A 1 319 ? 17.125 -16.562 -0.791 1 95.19 319 PHE A O 1
ATOM 2515 N N . VAL A 1 320 ? 17.203 -15.68 1.272 1 94.62 320 VAL A N 1
ATOM 2516 C CA . VAL A 1 320 ? 17.422 -16.984 1.894 1 94.62 320 VAL A CA 1
ATOM 2517 C C . VAL A 1 320 ? 16.172 -17.828 1.792 1 94.62 320 VAL A C 1
ATOM 2519 O O . VAL A 1 320 ? 16.234 -19.031 1.521 1 94.62 320 VAL A O 1
ATOM 2522 N N . ALA A 1 321 ? 15.078 -17.234 2.008 1 95.12 321 ALA A N 1
ATOM 2523 C CA . ALA A 1 321 ? 13.812 -17.953 1.875 1 95.12 321 ALA A CA 1
ATOM 2524 C C . ALA A 1 321 ? 13.617 -18.453 0.448 1 95.12 321 ALA A C 1
ATOM 2526 O O . ALA A 1 321 ? 13.102 -19.547 0.235 1 95.12 321 ALA A O 1
ATOM 2527 N N . ALA A 1 322 ? 13.984 -17.656 -0.498 1 94.25 322 ALA A N 1
ATOM 2528 C CA . ALA A 1 322 ? 13.898 -18.047 -1.9 1 94.25 322 ALA A CA 1
ATOM 2529 C C . ALA A 1 322 ? 14.844 -19.219 -2.193 1 94.25 322 ALA A C 1
ATOM 2531 O O . ALA A 1 322 ? 14.453 -20.188 -2.855 1 94.25 322 ALA A O 1
ATOM 2532 N N . TYR A 1 323 ? 16.031 -19.125 -1.616 1 92.56 323 TYR A N 1
ATOM 2533 C CA . TYR A 1 323 ? 17.047 -20.156 -1.822 1 92.56 323 TYR A CA 1
ATOM 2534 C C . TYR A 1 323 ? 16.609 -21.469 -1.198 1 92.56 323 TYR A C 1
ATOM 2536 O O . TYR A 1 323 ? 16.625 -22.516 -1.863 1 92.56 323 TYR A O 1
ATOM 2544 N N . LEU A 1 324 ? 16.125 -21.438 -0.02 1 91.5 324 LEU A N 1
ATOM 2545 C CA . LEU A 1 324 ? 15.734 -22.641 0.7 1 91.5 324 LEU A CA 1
ATOM 2546 C C . LEU A 1 324 ? 14.453 -23.234 0.126 1 91.5 324 LEU A C 1
ATOM 2548 O O . LEU A 1 324 ? 14.297 -24.453 0.077 1 91.5 324 LEU A O 1
ATOM 2552 N N . GLY A 1 325 ? 13.578 -22.391 -0.282 1 89.12 325 GLY A N 1
ATOM 2553 C CA . GLY A 1 325 ? 12.336 -22.875 -0.86 1 89.12 325 GLY A CA 1
ATOM 2554 C C . GLY A 1 325 ? 12.539 -23.672 -2.137 1 89.12 325 GLY A C 1
ATOM 2555 O O . GLY A 1 325 ? 11.852 -24.672 -2.367 1 89.12 325 GLY A O 1
ATOM 2556 N N . PHE A 1 326 ? 13.477 -23.281 -2.869 1 88.5 326 PHE A N 1
ATOM 2557 C CA . PHE A 1 326 ? 13.703 -23.953 -4.145 1 88.5 326 PHE A CA 1
ATOM 2558 C C . PHE A 1 326 ? 14.555 -25.203 -3.961 1 88.5 326 PHE A C 1
ATOM 2560 O O . PHE A 1 326 ? 14.289 -26.25 -4.566 1 88.5 326 PHE A O 1
ATOM 2567 N N . VAL A 1 327 ? 15.547 -25.109 -3.174 1 85.06 327 VAL A N 1
ATOM 2568 C CA . VAL A 1 327 ? 16.484 -26.219 -3.02 1 85.06 327 VAL A CA 1
ATOM 2569 C C . VAL A 1 327 ? 15.805 -27.359 -2.264 1 85.06 327 VAL A C 1
ATOM 2571 O O . VAL A 1 327 ? 16.062 -28.547 -2.545 1 85.06 327 VAL A O 1
ATOM 2574 N N . ARG A 1 328 ? 14.883 -27.016 -1.411 1 81.56 328 ARG A N 1
ATOM 2575 C CA . ARG A 1 328 ? 14.242 -28.047 -0.609 1 81.56 328 ARG A CA 1
ATOM 2576 C C . ARG A 1 328 ? 12.977 -28.562 -1.29 1 81.56 328 ARG A C 1
ATOM 2578 O O . ARG A 1 328 ? 12.383 -29.547 -0.842 1 81.56 328 ARG A O 1
ATOM 2585 N N . ALA A 1 329 ? 12.586 -27.891 -2.258 1 76 329 ALA A N 1
ATOM 2586 C CA . ALA A 1 329 ? 11.359 -28.312 -2.934 1 76 329 ALA A CA 1
ATOM 2587 C C . ALA A 1 329 ? 11.516 -29.688 -3.564 1 76 329 ALA A C 1
ATOM 2589 O O . ALA A 1 329 ? 12.57 -30 -4.121 1 76 329 ALA A O 1
ATOM 2590 N N . GLU A 1 330 ? 10.672 -30.562 -3.016 1 59.09 330 GLU A N 1
ATOM 2591 C CA . GLU A 1 330 ? 10.656 -31.891 -3.604 1 59.09 330 GLU A CA 1
ATOM 2592 C C . GLU A 1 330 ? 10.141 -31.859 -5.039 1 59.09 330 GLU A C 1
ATOM 2594 O O . GLU A 1 330 ? 8.992 -31.5 -5.281 1 59.09 330 GLU A O 1
ATOM 2599 N N . ILE A 1 331 ? 10.953 -31.469 -5.938 1 56.94 331 ILE A N 1
ATOM 2600 C CA . ILE A 1 331 ? 10.547 -31.469 -7.34 1 56.94 331 ILE A CA 1
ATOM 2601 C C . ILE A 1 331 ? 10.336 -32.906 -7.816 1 56.94 331 ILE A C 1
ATOM 2603 O O . ILE A 1 331 ? 11.297 -33.656 -7.965 1 56.94 331 ILE A O 1
ATOM 2607 N N . ARG A 1 332 ? 9.109 -33.625 -7.344 1 46.41 332 ARG A N 1
ATOM 2608 C CA . ARG A 1 332 ? 8.742 -34.938 -7.887 1 46.41 332 ARG A CA 1
ATOM 2609 C C . ARG A 1 332 ? 7.98 -34.781 -9.203 1 46.41 332 ARG A C 1
ATOM 2611 O O . ARG A 1 332 ? 7.254 -33.812 -9.398 1 46.41 332 ARG A O 1
ATOM 2618 N N . MET B 1 1 ? -29.078 -24.312 -13.641 1 85.19 1 MET B N 1
ATOM 2619 C CA . MET B 1 1 ? -27.672 -24.641 -13.852 1 85.19 1 MET B CA 1
ATOM 2620 C C . MET B 1 1 ? -26.766 -23.5 -13.391 1 85.19 1 MET B C 1
ATOM 2622 O O . MET B 1 1 ? -25.875 -23.703 -12.562 1 85.19 1 MET B O 1
ATOM 2626 N N . ILE B 1 2 ? -27.266 -22.281 -13.703 1 88.69 2 ILE B N 1
ATOM 2627 C CA . ILE B 1 2 ? -26.5 -21.125 -13.273 1 88.69 2 ILE B CA 1
ATOM 2628 C C . ILE B 1 2 ? -26.469 -21.062 -11.75 1 88.69 2 ILE B C 1
ATOM 2630 O O . ILE B 1 2 ? -25.406 -20.859 -11.148 1 88.69 2 ILE B O 1
ATOM 2634 N N . GLY B 1 3 ? -27.625 -21.312 -11.109 1 91.94 3 GLY B N 1
ATOM 2635 C CA . GLY B 1 3 ? -27.719 -21.281 -9.656 1 91.94 3 GLY B CA 1
ATOM 2636 C C . GLY B 1 3 ? -26.859 -22.328 -8.977 1 91.94 3 GLY B C 1
ATOM 2637 O O . GLY B 1 3 ? -26.25 -22.062 -7.938 1 91.94 3 GLY B O 1
ATOM 2638 N N . ALA B 1 4 ? -26.844 -23.438 -9.578 1 90.31 4 ALA B N 1
ATOM 2639 C CA . ALA B 1 4 ? -26.047 -24.531 -9.023 1 90.31 4 ALA B CA 1
ATOM 2640 C C . ALA B 1 4 ? -24.547 -24.219 -9.094 1 90.31 4 ALA B C 1
ATOM 2642 O O . ALA B 1 4 ? -23.812 -24.484 -8.148 1 90.31 4 ALA B O 1
ATOM 2643 N N . ILE B 1 5 ? -24.156 -23.703 -10.211 1 89.62 5 ILE B N 1
ATOM 2644 C CA . ILE B 1 5 ? -22.75 -23.328 -10.383 1 89.62 5 ILE B CA 1
ATOM 2645 C C . ILE B 1 5 ? -22.406 -22.203 -9.422 1 89.62 5 ILE B C 1
ATOM 2647 O O . ILE B 1 5 ? -21.344 -22.219 -8.797 1 89.62 5 ILE B O 1
ATOM 2651 N N . ALA B 1 6 ? -23.297 -21.281 -9.328 1 94.19 6 ALA B N 1
ATOM 2652 C CA . ALA B 1 6 ? -23.094 -20.156 -8.43 1 94.19 6 ALA B CA 1
ATOM 2653 C C . ALA B 1 6 ? -22.969 -20.609 -6.98 1 94.19 6 ALA B C 1
ATOM 2655 O O . ALA B 1 6 ? -22.109 -20.109 -6.234 1 94.19 6 ALA B O 1
ATOM 2656 N N . SER B 1 7 ? -23.828 -21.531 -6.578 1 94.44 7 SER B N 1
ATOM 2657 C CA . SER B 1 7 ? -23.812 -22.031 -5.207 1 94.44 7 SER B CA 1
ATOM 2658 C C . SER B 1 7 ? -22.516 -22.781 -4.914 1 94.44 7 SER B C 1
ATOM 2660 O O . SER B 1 7 ? -21.984 -22.703 -3.807 1 94.44 7 SER B O 1
ATOM 2662 N N . LYS B 1 8 ? -22.109 -23.438 -5.887 1 91.38 8 LYS B N 1
ATOM 2663 C CA . LYS B 1 8 ? -20.859 -24.156 -5.727 1 91.38 8 LYS B CA 1
ATOM 2664 C C . LYS B 1 8 ? -19.688 -23.203 -5.586 1 91.38 8 LYS B C 1
ATOM 2666 O O . LYS B 1 8 ? -18.828 -23.375 -4.707 1 91.38 8 LYS B O 1
ATOM 2671 N N . GLU B 1 9 ? -19.656 -22.25 -6.504 1 91.25 9 GLU B N 1
ATOM 2672 C CA . GLU B 1 9 ? -18.578 -21.266 -6.465 1 91.25 9 GLU B CA 1
ATOM 2673 C C . GLU B 1 9 ? -18.594 -20.5 -5.145 1 91.25 9 GLU B C 1
ATOM 2675 O O . GLU B 1 9 ? -17.531 -20.203 -4.586 1 91.25 9 GLU B O 1
ATOM 2680 N N . PHE B 1 10 ? -19.781 -20.188 -4.723 1 94.56 10 PHE B N 1
ATOM 2681 C CA . PHE B 1 10 ? -19.938 -19.484 -3.457 1 94.56 10 PHE B CA 1
ATOM 2682 C C . PHE B 1 10 ? -19.375 -20.297 -2.303 1 94.56 10 PHE B C 1
ATOM 2684 O O . PHE B 1 10 ? -18.609 -19.781 -1.479 1 94.56 10 PHE B O 1
ATOM 2691 N N . ARG B 1 11 ? -19.641 -21.547 -2.23 1 93.31 11 ARG B N 1
ATOM 2692 C CA . ARG B 1 11 ? -19.172 -22.422 -1.169 1 93.31 11 ARG B CA 1
ATOM 2693 C C . ARG B 1 11 ? -17.656 -22.609 -1.24 1 93.31 11 ARG B C 1
ATOM 2695 O O . ARG B 1 11 ? -16.984 -22.641 -0.21 1 93.31 11 ARG B O 1
ATOM 2702 N N . ASP B 1 12 ? -17.234 -22.672 -2.459 1 89.94 12 ASP B N 1
ATOM 2703 C CA . ASP B 1 12 ? -15.797 -22.812 -2.662 1 89.94 12 ASP B CA 1
ATOM 2704 C C . ASP B 1 12 ? -15.039 -21.578 -2.18 1 89.94 12 ASP B C 1
ATOM 2706 O O . ASP B 1 12 ? -13.984 -21.703 -1.545 1 89.94 12 ASP B O 1
ATOM 2710 N N . TYR B 1 13 ? -15.555 -20.453 -2.461 1 90.5 13 TYR B N 1
ATOM 2711 C CA . TYR B 1 13 ? -14.914 -19.203 -2.033 1 90.5 13 TYR B CA 1
ATOM 2712 C C . TYR B 1 13 ? -14.93 -19.078 -0.515 1 90.5 13 TYR B C 1
ATOM 2714 O O . TYR B 1 13 ? -13.906 -18.781 0.099 1 90.5 13 TYR B O 1
ATOM 2722 N N . MET B 1 14 ? -16.062 -19.422 0.109 1 90.44 14 MET B N 1
ATOM 2723 C CA . MET B 1 14 ? -16.281 -19.188 1.532 1 90.44 14 MET B CA 1
ATOM 2724 C C . MET B 1 14 ? -15.422 -20.109 2.379 1 90.44 14 MET B C 1
ATOM 2726 O O . MET B 1 14 ? -15.078 -19.781 3.516 1 90.44 14 MET B O 1
ATOM 2730 N N . THR B 1 15 ? -15 -21.188 1.778 1 89.81 15 THR B N 1
ATOM 2731 C CA . THR B 1 15 ? -14.25 -22.172 2.549 1 89.81 15 THR B CA 1
ATOM 2732 C C . THR B 1 15 ? -12.781 -22.172 2.15 1 89.81 15 THR B C 1
ATOM 2734 O O . THR B 1 15 ? -11.977 -22.906 2.727 1 89.81 15 THR B O 1
ATOM 2737 N N . SER B 1 16 ? -12.484 -21.359 1.256 1 90.56 16 SER B N 1
ATOM 2738 C CA . SER B 1 16 ? -11.109 -21.344 0.777 1 90.56 16 SER B CA 1
ATOM 2739 C C . SER B 1 16 ? -10.195 -20.609 1.751 1 90.56 16 SER B C 1
ATOM 2741 O O . SER B 1 16 ? -10.586 -19.609 2.342 1 90.56 16 SER B O 1
ATOM 2743 N N . ARG B 1 17 ? -9.039 -21.188 2.023 1 87.75 17 ARG B N 1
ATOM 2744 C CA . ARG B 1 17 ? -8.031 -20.547 2.867 1 87.75 17 ARG B CA 1
ATOM 2745 C C . ARG B 1 17 ? -7.652 -19.172 2.332 1 87.75 17 ARG B C 1
ATOM 2747 O O . ARG B 1 17 ? -7.383 -18.25 3.107 1 87.75 17 ARG B O 1
ATOM 2754 N N . ARG B 1 18 ? -7.688 -19.109 1.043 1 88 18 ARG B N 1
ATOM 2755 C CA . ARG B 1 18 ? -7.34 -17.844 0.402 1 88 18 ARG B CA 1
ATOM 2756 C C . ARG B 1 18 ? -8.328 -16.75 0.782 1 88 18 ARG B C 1
ATOM 2758 O O . ARG B 1 18 ? -7.926 -15.633 1.134 1 88 18 ARG B O 1
ATOM 2765 N N . PHE B 1 19 ? -9.602 -17.062 0.677 1 92.12 19 PHE B N 1
ATOM 2766 C CA . PHE B 1 19 ? -10.625 -16.078 1.031 1 92.12 19 PHE B CA 1
ATOM 2767 C C . PHE B 1 19 ? -10.508 -15.688 2.498 1 92.12 19 PHE B C 1
ATOM 2769 O O . PHE B 1 19 ? -10.594 -14.5 2.834 1 92.12 19 PHE B O 1
ATOM 2776 N N . LEU B 1 20 ? -10.273 -16.609 3.373 1 92.25 20 LEU B N 1
ATOM 2777 C CA . LEU B 1 20 ? -10.211 -16.344 4.805 1 92.25 20 LEU B CA 1
ATOM 2778 C C . LEU B 1 20 ? -9.031 -15.43 5.141 1 92.25 20 LEU B C 1
ATOM 2780 O O . LEU B 1 20 ? -9.156 -14.523 5.969 1 92.25 20 LEU B O 1
ATOM 2784 N N . VAL B 1 21 ? -7.93 -15.68 4.449 1 89 21 VAL B N 1
ATOM 2785 C CA . VAL B 1 21 ? -6.73 -14.883 4.695 1 89 21 VAL B CA 1
ATOM 2786 C C . VAL B 1 21 ? -6.945 -13.461 4.191 1 89 21 VAL B C 1
ATOM 2788 O O . VAL B 1 21 ? -6.645 -12.492 4.898 1 89 21 VAL B O 1
ATOM 2791 N N . LEU B 1 22 ? -7.527 -13.344 3.002 1 92.44 22 LEU B N 1
ATOM 2792 C CA . LEU B 1 22 ? -7.719 -12.039 2.381 1 92.44 22 LEU B CA 1
ATOM 2793 C C . LEU B 1 22 ? -8.797 -11.242 3.115 1 92.44 22 LEU B C 1
ATOM 2795 O O . LEU B 1 22 ? -8.602 -10.062 3.408 1 92.44 22 LEU B O 1
ATOM 2799 N N . PHE B 1 23 ? -9.867 -11.938 3.422 1 94.94 23 PHE B N 1
ATOM 2800 C CA . PHE B 1 23 ? -10.961 -11.273 4.117 1 94.94 23 PHE B CA 1
ATOM 2801 C C . PHE B 1 23 ? -10.57 -10.938 5.551 1 94.94 23 PHE B C 1
ATOM 2803 O O . PHE B 1 23 ? -10.938 -9.875 6.062 1 94.94 23 PHE B O 1
ATOM 2810 N N . GLY B 1 24 ? -9.867 -11.875 6.215 1 94.5 24 GLY B N 1
ATOM 2811 C CA . GLY B 1 24 ? -9.344 -11.578 7.539 1 94.5 24 GLY B CA 1
ATOM 2812 C C . GLY B 1 24 ? -8.453 -10.352 7.562 1 94.5 24 GLY B C 1
ATOM 2813 O O . GLY B 1 24 ? -8.531 -9.531 8.484 1 94.5 24 GLY B O 1
ATOM 2814 N N . PHE B 1 25 ? -7.664 -10.258 6.562 1 92.94 25 PHE B N 1
ATOM 2815 C CA . PHE B 1 25 ? -6.781 -9.102 6.445 1 92.94 25 PHE B CA 1
ATOM 2816 C C . PHE B 1 25 ? -7.586 -7.824 6.25 1 92.94 25 PHE B C 1
ATOM 2818 O O . PHE B 1 25 ? -7.289 -6.797 6.863 1 92.94 25 PHE B O 1
ATOM 2825 N N . LEU B 1 26 ? -8.531 -7.855 5.367 1 93.81 26 LEU B N 1
ATOM 2826 C CA . LEU B 1 26 ? -9.391 -6.699 5.125 1 93.81 26 LEU B CA 1
ATOM 2827 C C . LEU B 1 26 ? -10.094 -6.262 6.402 1 93.81 26 LEU B C 1
ATOM 2829 O O . LEU B 1 26 ? -10.156 -5.066 6.703 1 93.81 26 LEU B O 1
ATOM 2833 N N . LEU B 1 27 ? -10.633 -7.215 7.211 1 95.5 27 LEU B N 1
ATOM 2834 C CA . LEU B 1 27 ? -11.32 -6.918 8.461 1 95.5 27 LEU B CA 1
ATOM 2835 C C . LEU B 1 27 ? -10.359 -6.305 9.477 1 95.5 27 LEU B C 1
ATOM 2837 O O . LEU B 1 27 ? -10.711 -5.359 10.18 1 95.5 27 LEU B O 1
ATOM 2841 N N . LEU B 1 28 ? -9.141 -6.836 9.516 1 94.06 28 LEU B N 1
ATOM 2842 C CA . LEU B 1 28 ? -8.133 -6.328 10.43 1 94.06 28 LEU B CA 1
ATOM 2843 C C . LEU B 1 28 ? -7.805 -4.871 10.125 1 94.06 28 LEU B C 1
ATOM 2845 O O . LEU B 1 28 ? -7.738 -4.039 11.031 1 94.06 28 LEU B O 1
ATOM 2849 N N . ILE B 1 29 ? -7.684 -4.582 8.867 1 91.5 29 ILE B N 1
ATOM 2850 C CA . ILE B 1 29 ? -7.293 -3.232 8.469 1 91.5 29 ILE B CA 1
ATOM 2851 C C . ILE B 1 29 ? -8.445 -2.266 8.727 1 91.5 29 ILE B C 1
ATOM 2853 O O . ILE B 1 29 ? -8.227 -1.103 9.07 1 91.5 29 ILE B O 1
ATOM 2857 N N . THR B 1 30 ? -9.648 -2.715 8.523 1 92.81 30 THR B N 1
ATOM 2858 C CA . THR B 1 30 ? -10.828 -1.901 8.812 1 92.81 30 THR B CA 1
ATOM 2859 C C . THR B 1 30 ? -10.906 -1.58 10.305 1 92.81 30 THR B C 1
ATOM 2861 O O . THR B 1 30 ? -11.18 -0.44 10.688 1 92.81 30 THR B O 1
ATOM 2864 N N . LEU B 1 31 ? -10.641 -2.537 11.117 1 93 31 LEU B N 1
ATOM 2865 C CA . LEU B 1 31 ? -10.672 -2.344 12.562 1 93 31 LEU B CA 1
ATOM 2866 C C . LEU B 1 31 ? -9.539 -1.421 13.008 1 93 31 LEU B C 1
ATOM 2868 O O . LEU B 1 31 ? -9.734 -0.594 13.906 1 93 31 LEU B O 1
ATOM 2872 N N . LEU B 1 32 ? -8.398 -1.606 12.391 1 90.19 32 LEU B N 1
ATOM 2873 C CA . LEU B 1 32 ? -7.27 -0.744 12.711 1 90.19 32 LEU B CA 1
ATOM 2874 C C . LEU B 1 32 ? -7.562 0.704 12.328 1 90.19 32 LEU B C 1
ATOM 2876 O O . LEU B 1 32 ? -7.148 1.63 13.031 1 90.19 32 LEU B O 1
ATOM 2880 N N . ALA B 1 33 ? -8.258 0.889 11.188 1 88.69 33 ALA B N 1
ATOM 2881 C CA . ALA B 1 33 ? -8.641 2.23 10.742 1 88.69 33 ALA B CA 1
ATOM 2882 C C . ALA B 1 33 ? -9.539 2.908 11.766 1 88.69 33 ALA B C 1
ATOM 2884 O O . ALA B 1 33 ? -9.406 4.105 12.031 1 88.69 33 ALA B O 1
ATOM 2885 N N . LEU B 1 34 ? -10.422 2.199 12.383 1 89.56 34 LEU B N 1
ATOM 2886 C CA . LEU B 1 34 ? -11.336 2.727 13.391 1 89.56 34 LEU B CA 1
ATOM 2887 C C . LEU B 1 34 ? -10.594 3.016 14.695 1 89.56 34 LEU B C 1
ATOM 2889 O O . LEU B 1 34 ? -10.852 4.027 15.352 1 89.56 34 LEU B O 1
ATOM 2893 N N . ALA B 1 35 ? -9.664 2.182 15 1 84.88 35 ALA B N 1
ATOM 2894 C CA . ALA B 1 35 ? -8.891 2.354 16.234 1 84.88 35 ALA B CA 1
ATOM 2895 C C . ALA B 1 35 ? -7.996 3.586 16.141 1 84.88 35 ALA B C 1
ATOM 2897 O O . ALA B 1 35 ? -7.758 4.258 17.141 1 84.88 35 ALA B O 1
ATOM 2898 N N . GLN B 1 36 ? -7.508 3.9 14.969 1 79.06 36 GLN B N 1
ATOM 2899 C CA . GLN B 1 36 ? -6.648 5.062 14.766 1 79.06 36 GLN B CA 1
ATOM 2900 C C . GLN B 1 36 ? -7.395 6.355 15.07 1 79.06 36 GLN B C 1
ATOM 2902 O O . GLN B 1 36 ? -6.809 7.305 15.602 1 79.06 36 GLN B O 1
ATOM 2907 N N . VAL B 1 37 ? -8.547 6.445 14.609 1 73.19 37 VAL B N 1
ATOM 2908 C CA . VAL B 1 37 ? -9.328 7.656 14.82 1 73.19 37 VAL B CA 1
ATOM 2909 C C . VAL B 1 37 ? -9.641 7.816 16.312 1 73.19 37 VAL B C 1
ATOM 2911 O O . VAL B 1 37 ? -9.617 8.93 16.828 1 73.19 37 VAL B O 1
ATOM 2914 N N . LYS B 1 38 ? -9.883 6.758 16.969 1 70.88 38 LYS B N 1
ATOM 2915 C CA . LYS B 1 38 ? -10.148 6.84 18.406 1 70.88 38 LYS B CA 1
ATOM 2916 C C . LYS B 1 38 ? -8.945 7.398 19.156 1 70.88 38 LYS B C 1
ATOM 2918 O O . LYS B 1 38 ? -9.086 8.273 20 1 70.88 38 LYS B O 1
ATOM 2923 N N . THR B 1 39 ? -7.816 6.934 18.719 1 69.75 39 THR B N 1
ATOM 2924 C CA . THR B 1 39 ? -6.598 7.371 19.391 1 69.75 39 THR B CA 1
ATOM 2925 C C . THR B 1 39 ? -6.289 8.828 19.047 1 69.75 39 THR B C 1
ATOM 2927 O O . THR B 1 39 ? -5.859 9.594 19.906 1 69.75 39 THR B O 1
ATOM 2930 N N . GLY B 1 40 ? -6.426 9.148 17.656 1 61.81 40 GLY B N 1
ATOM 2931 C CA . GLY B 1 40 ? -6.199 10.523 17.234 1 61.81 40 GLY B CA 1
ATOM 2932 C C . GLY B 1 40 ? -7.164 11.508 17.859 1 61.81 40 GLY B C 1
ATOM 2933 O O . GLY B 1 40 ? -6.77 12.602 18.281 1 61.81 40 GLY B O 1
ATOM 2934 N N . MET B 1 41 ? -8.359 11.164 17.859 1 55.72 41 MET B N 1
ATOM 2935 C CA . MET B 1 41 ? -9.375 12.016 18.453 1 55.72 41 MET B CA 1
ATOM 2936 C C . MET B 1 41 ? -9.117 12.195 19.953 1 55.72 41 MET B C 1
ATOM 2938 O O . MET B 1 41 ? -9.312 13.281 20.5 1 55.72 41 MET B O 1
ATOM 2942 N N . MET B 1 42 ? -8.727 11.195 20.453 1 54 42 MET B N 1
ATOM 2943 C CA . MET B 1 42 ? -8.414 11.336 21.875 1 54 42 MET B CA 1
ATOM 2944 C C . MET B 1 42 ? -7.223 12.273 22.078 1 54 42 MET B C 1
ATOM 2946 O O . MET B 1 42 ? -7.148 12.977 23.094 1 54 42 MET B O 1
ATOM 2950 N N . THR B 1 43 ? -6.32 12.117 21.016 1 50.09 43 THR B N 1
ATOM 2951 C CA . THR B 1 43 ? -5.137 12.961 21.125 1 50.09 43 THR B CA 1
ATOM 2952 C C . THR B 1 43 ? -5.465 14.398 20.75 1 50.09 43 THR B C 1
ATOM 2954 O O . THR B 1 43 ? -4.898 15.344 21.312 1 50.09 43 THR B O 1
ATOM 2957 N N . TRP B 1 44 ? -6.07 14.578 19.484 1 46.84 44 TRP B N 1
ATOM 2958 C CA . TRP B 1 44 ? -6.281 15.938 19.016 1 46.84 44 TRP B CA 1
ATOM 2959 C C . TRP B 1 44 ? -7.551 16.531 19.609 1 46.84 44 TRP B C 1
ATOM 2961 O O . TRP B 1 44 ? -7.688 17.766 19.703 1 46.84 44 TRP B O 1
ATOM 2971 N N . ARG B 1 45 ? -8.734 15.805 19.406 1 51.06 45 ARG B N 1
ATOM 2972 C CA . ARG B 1 45 ? -9.953 16.406 19.938 1 51.06 45 ARG B CA 1
ATOM 2973 C C . ARG B 1 45 ? -9.852 16.625 21.438 1 51.06 45 ARG B C 1
ATOM 2975 O O . ARG B 1 45 ? -9.703 15.68 22.203 1 51.06 45 ARG B O 1
ATOM 2982 N N . GLY B 1 46 ? -9.055 17.406 21.703 1 40.56 46 GLY B N 1
ATOM 2983 C CA . GLY B 1 46 ? -9.352 18.031 22.984 1 40.56 46 GLY B CA 1
ATOM 2984 C C . GLY B 1 46 ? -10.656 17.562 23.594 1 40.56 46 GLY B C 1
ATOM 2985 O O . GLY B 1 46 ? -11.398 16.812 22.969 1 40.56 46 GLY B O 1
ATOM 2986 N N . MET B 1 47 ? -11.109 18.406 24.766 1 39.5 47 MET B N 1
ATOM 2987 C CA . MET B 1 47 ? -12 18.578 25.906 1 39.5 47 MET B CA 1
ATOM 2988 C C . MET B 1 47 ? -13.461 18.562 25.469 1 39.5 47 MET B C 1
ATOM 2990 O O . MET B 1 47 ? -14.367 18.734 26.281 1 39.5 47 MET B O 1
ATOM 2994 N N . GLU B 1 48 ? -13.836 19.062 24.266 1 45.69 48 GLU B N 1
ATOM 2995 C CA . GLU B 1 48 ? -15.164 19.641 24.438 1 45.69 48 GLU B CA 1
ATOM 2996 C C . GLU B 1 48 ? -16.234 18.562 24.594 1 45.69 48 GLU B C 1
ATOM 2998 O O . GLU B 1 48 ? -17.406 18.859 24.766 1 45.69 48 GLU B O 1
ATOM 3003 N N . GLY B 1 49 ? -15.945 17.359 24.969 1 55.03 49 GLY B N 1
ATOM 3004 C CA . GLY B 1 49 ? -16.984 16.516 25.531 1 55.03 49 GLY B CA 1
ATOM 3005 C C . GLY B 1 49 ? -17.891 15.914 24.484 1 55.03 49 GLY B C 1
ATOM 3006 O O . GLY B 1 49 ? -18.766 15.102 24.797 1 55.03 49 GLY B O 1
ATOM 3007 N N . GLU B 1 50 ? -17.938 16.359 23.062 1 62.91 50 GLU B N 1
ATOM 3008 C CA . GLU B 1 50 ? -18.953 15.812 22.156 1 62.91 50 GLU B CA 1
ATOM 3009 C C . GLU B 1 50 ? -18.469 14.531 21.484 1 62.91 50 GLU B C 1
ATOM 3011 O O . GLU B 1 50 ? -17.297 14.422 21.141 1 62.91 50 GLU B O 1
ATOM 3016 N N . SER B 1 51 ? -19.297 13.508 21.484 1 73.19 51 SER B N 1
ATOM 3017 C CA . SER B 1 51 ? -19.031 12.234 20.828 1 73.19 51 SER B CA 1
ATOM 3018 C C . SER B 1 51 ? -18.797 12.414 19.328 1 73.19 51 SER B C 1
ATOM 3020 O O . SER B 1 51 ? -19.438 13.234 18.688 1 73.19 51 SER B O 1
ATOM 3022 N N . PRO B 1 52 ? -17.844 11.773 18.766 1 78.44 52 PRO B N 1
ATOM 3023 C CA . PRO B 1 52 ? -17.578 11.875 17.328 1 78.44 52 PRO B CA 1
ATOM 3024 C C . PRO B 1 52 ? -18.734 11.344 16.484 1 78.44 52 PRO B C 1
ATOM 3026 O O . PRO B 1 52 ? -19.5 10.492 16.938 1 78.44 52 PRO B O 1
ATOM 3029 N N . LYS B 1 53 ? -18.938 11.914 15.336 1 82.88 53 LYS B N 1
ATOM 3030 C CA . LYS B 1 53 ? -19.953 11.469 14.383 1 82.88 53 LYS B CA 1
ATOM 3031 C C . LYS B 1 53 ? -19.391 10.391 13.453 1 82.88 53 LYS B C 1
ATOM 3033 O O . LYS B 1 53 ? -18.172 10.258 13.312 1 82.88 53 LYS B O 1
ATOM 3038 N N . VAL B 1 54 ? -20.25 9.633 12.828 1 86.56 54 VAL B N 1
ATOM 3039 C CA . VAL B 1 54 ? -19.875 8.492 11.992 1 86.56 54 VAL B CA 1
ATOM 3040 C C . VAL B 1 54 ? -18.984 8.961 10.844 1 86.56 54 VAL B C 1
ATOM 3042 O O . VAL B 1 54 ? -17.953 8.344 10.555 1 86.56 54 VAL B O 1
ATOM 3045 N N . TYR B 1 55 ? -19.344 10.094 10.203 1 85.19 55 TYR B N 1
ATOM 3046 C CA . TYR B 1 55 ? -18.641 10.523 9.008 1 85.19 55 TYR B CA 1
ATOM 3047 C C . TYR B 1 55 ? -17.234 11 9.352 1 85.19 55 TYR B C 1
ATOM 3049 O O . TYR B 1 55 ? -16.359 11.055 8.477 1 85.19 55 TYR B O 1
ATOM 3057 N N . GLU B 1 56 ? -16.953 11.305 10.633 1 79.44 56 GLU B N 1
ATOM 3058 C CA . GLU B 1 56 ? -15.641 11.781 11.055 1 79.44 56 GLU B CA 1
ATOM 3059 C C . GLU B 1 56 ? -14.672 10.617 11.266 1 79.44 56 GLU B C 1
ATOM 3061 O O . GLU B 1 56 ? -13.453 10.789 11.203 1 79.44 56 GLU B O 1
ATOM 3066 N N . VAL B 1 57 ? -15.266 9.461 11.5 1 83.56 57 VAL B N 1
ATOM 3067 C CA . VAL B 1 57 ? -14.414 8.344 11.883 1 83.56 57 VAL B CA 1
ATOM 3068 C C . VAL B 1 57 ? -14.242 7.398 10.695 1 83.56 57 VAL B C 1
ATOM 3070 O O . VAL B 1 57 ? -13.289 6.613 10.656 1 83.56 57 VAL B O 1
ATOM 3073 N N . MET B 1 58 ? -15.086 7.539 9.648 1 91.88 58 MET B N 1
ATOM 3074 C CA . MET B 1 58 ? -15.148 6.555 8.57 1 91.88 58 MET B CA 1
ATOM 3075 C C . MET B 1 58 ? -14.148 6.879 7.473 1 91.88 58 MET B C 1
ATOM 3077 O O . MET B 1 58 ? -13.977 6.105 6.527 1 91.88 58 MET B O 1
ATOM 3081 N N . TRP B 1 59 ? -13.398 8.023 7.578 1 86.38 59 TRP B N 1
ATOM 3082 C CA . TRP B 1 59 ? -12.477 8.414 6.52 1 86.38 59 TRP B CA 1
ATOM 3083 C C . TRP B 1 59 ? -11.383 7.367 6.332 1 86.38 59 TRP B C 1
ATOM 3085 O O . TRP B 1 59 ? -11.039 7.016 5.203 1 86.38 59 TRP B O 1
ATOM 3095 N N . GLY B 1 60 ? -10.836 6.875 7.492 1 86.81 60 GLY B N 1
ATOM 3096 C CA . GLY B 1 60 ? -9.82 5.844 7.414 1 86.81 60 GLY B CA 1
ATOM 3097 C C . GLY B 1 60 ? -10.32 4.551 6.797 1 86.81 60 GLY B C 1
ATOM 3098 O O . GLY B 1 60 ? -9.625 3.93 5.992 1 86.81 60 GLY B O 1
ATOM 3099 N N . VAL B 1 61 ? -11.547 4.152 7.176 1 93.19 61 VAL B N 1
ATOM 3100 C CA . VAL B 1 61 ? -12.148 2.936 6.641 1 93.19 61 VAL B CA 1
ATOM 3101 C C . VAL B 1 61 ? -12.328 3.066 5.133 1 93.19 61 VAL B C 1
ATOM 3103 O O . VAL B 1 61 ? -12.031 2.133 4.383 1 93.19 61 VAL B O 1
ATOM 3106 N N . THR B 1 62 ? -12.852 4.258 4.695 1 94.5 62 THR B N 1
ATOM 3107 C CA . THR B 1 62 ? -13.07 4.492 3.271 1 94.5 62 THR B CA 1
ATOM 3108 C C . THR B 1 62 ? -11.758 4.434 2.502 1 94.5 62 THR B C 1
ATOM 3110 O O . THR B 1 62 ? -11.695 3.859 1.412 1 94.5 62 THR B O 1
ATOM 3113 N N . TYR B 1 63 ? -10.758 4.969 3.057 1 88.62 63 TYR B N 1
ATOM 3114 C CA . TYR B 1 63 ? -9.445 4.977 2.418 1 88.62 63 TYR B CA 1
ATOM 3115 C C . TYR B 1 63 ? -8.93 3.559 2.215 1 88.62 63 TYR B C 1
ATOM 3117 O O . TYR B 1 63 ? -8.547 3.184 1.104 1 88.62 63 TYR B O 1
ATOM 3125 N N . TYR B 1 64 ? -8.922 2.75 3.219 1 89.94 64 TYR B N 1
ATOM 3126 C CA . TYR B 1 64 ? -8.359 1.405 3.168 1 89.94 64 TYR B CA 1
ATOM 3127 C C . TYR B 1 64 ? -9.25 0.474 2.35 1 89.94 64 TYR B C 1
ATOM 3129 O O . TYR B 1 64 ? -8.75 -0.416 1.655 1 89.94 64 TYR B O 1
ATOM 3137 N N . LEU B 1 65 ? -10.562 0.663 2.545 1 94.62 65 LEU B N 1
ATOM 3138 C CA . LEU B 1 65 ? -11.461 -0.139 1.726 1 94.62 65 LEU B CA 1
ATOM 3139 C C . LEU B 1 65 ? -11.25 0.156 0.244 1 94.62 65 LEU B C 1
ATOM 3141 O O . LEU B 1 65 ? -11.398 -0.735 -0.597 1 94.62 65 LEU B O 1
ATOM 3145 N N . GLY B 1 66 ? -10.977 1.425 -0.049 1 94.19 66 GLY B N 1
ATOM 3146 C CA . GLY B 1 66 ? -10.719 1.793 -1.431 1 94.19 66 GLY B CA 1
ATOM 3147 C C . GLY B 1 66 ? -9.484 1.121 -2.002 1 94.19 66 GLY B C 1
ATOM 3148 O O . GLY B 1 66 ? -9.477 0.695 -3.158 1 94.19 66 GLY B O 1
ATOM 3149 N N . LEU B 1 67 ? -8.461 1.001 -1.203 1 91.69 67 LEU B N 1
ATOM 3150 C CA . LEU B 1 67 ? -7.207 0.444 -1.691 1 91.69 67 LEU B CA 1
ATOM 3151 C C . LEU B 1 67 ? -7.168 -1.068 -1.497 1 91.69 67 LEU B C 1
ATOM 3153 O O . LEU B 1 67 ? -7.133 -1.823 -2.473 1 91.69 67 LEU B O 1
ATOM 3157 N N . ILE B 1 68 ? -7.32 -1.524 -0.264 1 93.56 68 ILE B N 1
ATOM 3158 C CA . ILE B 1 68 ? -7.188 -2.938 0.075 1 93.56 68 ILE B CA 1
ATOM 3159 C C . ILE B 1 68 ? -8.422 -3.701 -0.404 1 93.56 68 ILE B C 1
ATOM 3161 O O . ILE B 1 68 ? -8.312 -4.852 -0.834 1 93.56 68 ILE B O 1
ATOM 3165 N N . GLY B 1 69 ? -9.57 -3.053 -0.225 1 96 69 GLY B N 1
ATOM 3166 C CA . GLY B 1 69 ? -10.781 -3.684 -0.73 1 96 69 GLY B CA 1
ATOM 3167 C C . GLY B 1 69 ? -10.734 -3.949 -2.223 1 96 69 GLY B C 1
ATOM 3168 O O . GLY B 1 69 ? -11.18 -5.004 -2.686 1 96 69 GLY B O 1
ATOM 3169 N N . GLY B 1 70 ? -10.25 -2.941 -2.998 1 95.81 70 GLY B N 1
ATOM 3170 C CA . GLY B 1 70 ? -10.07 -3.148 -4.426 1 95.81 70 GLY B CA 1
ATOM 3171 C C . GLY B 1 70 ? -9.164 -4.324 -4.754 1 95.81 70 GLY B C 1
ATOM 3172 O O . GLY B 1 70 ? -9.492 -5.137 -5.621 1 95.81 70 GLY B O 1
ATOM 3173 N N . ILE B 1 71 ? -8.078 -4.449 -4.023 1 93.88 71 ILE B N 1
ATOM 3174 C CA . ILE B 1 71 ? -7.121 -5.527 -4.254 1 93.88 71 ILE B CA 1
ATOM 3175 C C . ILE B 1 71 ? -7.723 -6.855 -3.797 1 93.88 71 ILE B C 1
ATOM 3177 O O . ILE B 1 71 ? -7.496 -7.895 -4.422 1 93.88 71 ILE B O 1
ATOM 3181 N N . PHE B 1 72 ? -8.516 -6.855 -2.721 1 95.44 72 PHE B N 1
ATOM 3182 C CA . PHE B 1 72 ? -9.25 -8.016 -2.236 1 95.44 72 PHE B CA 1
ATOM 3183 C C . PHE B 1 72 ? -10.188 -8.555 -3.314 1 95.44 72 PHE B C 1
ATOM 3185 O O . PHE B 1 72 ? -10.227 -9.766 -3.561 1 95.44 72 PHE B O 1
ATOM 3192 N N . ALA B 1 73 ? -10.875 -7.617 -3.947 1 97.19 73 ALA B N 1
ATOM 3193 C CA . ALA B 1 73 ? -11.805 -8.023 -5 1 97.19 73 ALA B CA 1
ATOM 3194 C C . ALA B 1 73 ? -11.062 -8.617 -6.191 1 97.19 73 ALA B C 1
ATOM 3196 O O . ALA B 1 73 ? -11.523 -9.594 -6.789 1 97.19 73 ALA B O 1
ATOM 3197 N N . LEU B 1 74 ? -9.906 -8.023 -6.539 1 96.81 74 LEU B N 1
ATOM 3198 C CA . LEU B 1 74 ? -9.086 -8.57 -7.617 1 96.81 74 LEU B CA 1
ATOM 3199 C C . LEU B 1 74 ? -8.617 -9.984 -7.281 1 96.81 74 LEU B C 1
ATOM 3201 O O . LEU B 1 74 ? -8.68 -10.883 -8.125 1 96.81 74 LEU B O 1
ATOM 3205 N N . ALA B 1 75 ? -8.195 -10.172 -6.016 1 94.44 75 ALA B N 1
ATOM 3206 C CA . ALA B 1 75 ? -7.652 -11.445 -5.566 1 94.44 75 ALA B CA 1
ATOM 3207 C C . ALA B 1 75 ? -8.727 -12.531 -5.551 1 94.44 75 ALA B C 1
ATOM 3209 O O . ALA B 1 75 ? -8.422 -13.719 -5.676 1 94.44 75 ALA B O 1
ATOM 3210 N N . LEU B 1 76 ? -9.914 -12.125 -5.426 1 94.56 76 LEU B N 1
ATOM 3211 C CA . LEU B 1 76 ? -11.008 -13.086 -5.402 1 94.56 76 LEU B CA 1
ATOM 3212 C C . LEU B 1 76 ? -11.312 -13.594 -6.809 1 94.56 76 LEU B C 1
ATOM 3214 O O . LEU B 1 76 ? -11.734 -14.742 -6.977 1 94.56 76 LEU B O 1
ATOM 3218 N N . GLY B 1 77 ? -11.07 -12.758 -7.809 1 95.75 77 GLY B N 1
ATOM 3219 C CA . GLY B 1 77 ? -11.602 -13.109 -9.117 1 95.75 77 GLY B CA 1
ATOM 3220 C C . GLY B 1 77 ? -10.523 -13.445 -10.133 1 95.75 77 GLY B C 1
ATOM 3221 O O . GLY B 1 77 ? -10.82 -13.93 -11.227 1 95.75 77 GLY B O 1
ATOM 3222 N N . PHE B 1 78 ? -9.219 -13.312 -9.828 1 94.94 78 PHE B N 1
ATOM 3223 C CA . PHE B 1 78 ? -8.156 -13.32 -10.828 1 94.94 78 PHE B CA 1
ATOM 3224 C C . PHE B 1 78 ? -7.992 -14.719 -11.43 1 94.94 78 PHE B C 1
ATOM 3226 O O . PHE B 1 78 ? -7.516 -14.859 -12.555 1 94.94 78 PHE B O 1
ATOM 3233 N N . ASP B 1 79 ? -8.406 -15.781 -10.719 1 94.25 79 ASP B N 1
ATOM 3234 C CA . ASP B 1 79 ? -8.172 -17.125 -11.234 1 94.25 79 ASP B CA 1
ATOM 3235 C C . ASP B 1 79 ? -9.484 -17.844 -11.547 1 94.25 79 ASP B C 1
ATOM 3237 O O . ASP B 1 79 ? -9.531 -19.062 -11.633 1 94.25 79 ASP B O 1
ATOM 3241 N N . ALA B 1 80 ? -10.578 -17.078 -11.648 1 93.56 80 ALA B N 1
ATOM 3242 C CA . ALA B 1 80 ? -11.914 -17.641 -11.852 1 93.56 80 ALA B CA 1
ATOM 3243 C C . ALA B 1 80 ? -11.938 -18.578 -13.055 1 93.56 80 ALA B C 1
ATOM 3245 O O . ALA B 1 80 ? -12.602 -19.609 -13.031 1 93.56 80 ALA B O 1
ATOM 3246 N N . ILE B 1 81 ? -11.188 -18.25 -14.094 1 92.44 81 ILE B N 1
ATOM 3247 C CA . ILE B 1 81 ? -11.18 -19.047 -15.312 1 92.44 81 ILE B CA 1
ATOM 3248 C C . ILE B 1 81 ? -9.805 -19.703 -15.492 1 92.44 81 ILE B C 1
ATOM 3250 O O . ILE B 1 81 ? -9.711 -20.891 -15.828 1 92.4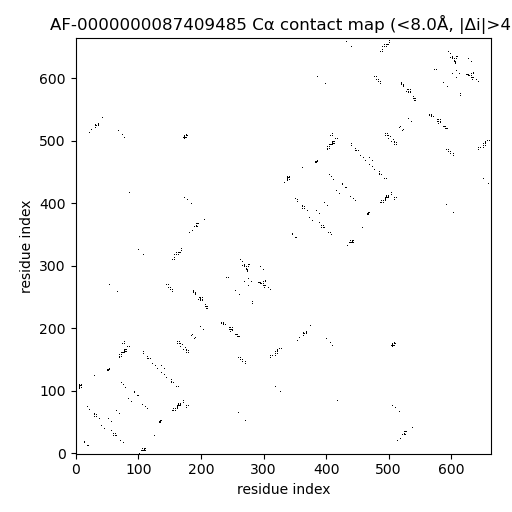4 81 ILE B O 1
ATOM 3254 N N . THR B 1 82 ? -8.797 -19 -15.211 1 92 82 THR B N 1
ATOM 3255 C CA . THR B 1 82 ? -7.434 -19.469 -15.445 1 92 82 THR B CA 1
ATOM 3256 C C . THR B 1 82 ? -7.125 -20.688 -14.578 1 92 82 THR B C 1
ATOM 3258 O O . THR B 1 82 ? -6.359 -21.562 -14.984 1 92 82 THR B O 1
ATOM 3261 N N . ARG B 1 83 ? -7.703 -20.766 -13.461 1 90.25 83 ARG B N 1
ATOM 3262 C CA . ARG B 1 83 ? -7.473 -21.922 -12.586 1 90.25 83 ARG B CA 1
ATOM 3263 C C . ARG B 1 83 ? -7.898 -23.219 -13.266 1 90.25 83 ARG B C 1
ATOM 3265 O O . ARG B 1 83 ? -7.211 -24.234 -13.156 1 90.25 83 ARG B O 1
ATOM 3272 N N . GLU B 1 84 ? -9.062 -23.219 -13.906 1 87.94 84 GLU B N 1
ATOM 3273 C CA . GLU B 1 84 ? -9.547 -24.375 -14.641 1 87.94 84 GLU B CA 1
ATOM 3274 C C . GLU B 1 84 ? -8.633 -24.703 -15.82 1 87.94 84 GLU B C 1
ATOM 3276 O O . GLU B 1 84 ? -8.414 -25.875 -16.125 1 87.94 84 GLU B O 1
ATOM 3281 N N . ARG B 1 85 ? -8.156 -23.703 -16.391 1 86.25 85 ARG B N 1
ATOM 3282 C CA . ARG B 1 85 ? -7.23 -23.891 -17.5 1 86.25 85 ARG B CA 1
ATOM 3283 C C . ARG B 1 85 ? -5.926 -24.516 -17.031 1 86.25 85 ARG B C 1
ATOM 3285 O O . ARG B 1 85 ? -5.41 -25.453 -17.656 1 86.25 85 ARG B O 1
ATOM 3292 N N . GLU B 1 86 ? -5.469 -24.016 -15.922 1 86.56 86 GLU B N 1
ATOM 3293 C CA . GLU B 1 86 ? -4.207 -24.5 -15.367 1 86.56 86 GLU B CA 1
ATOM 3294 C C . GLU B 1 86 ? -4.332 -25.938 -14.859 1 86.56 86 GLU B C 1
ATOM 3296 O O . GLU B 1 86 ? -3.393 -26.719 -14.961 1 86.56 86 GLU B O 1
ATOM 3301 N N . ASN B 1 87 ? -5.492 -26.25 -14.359 1 85.75 87 ASN B N 1
ATOM 3302 C CA . ASN B 1 87 ? -5.734 -27.594 -13.852 1 85.75 87 ASN B CA 1
ATOM 3303 C C . ASN B 1 87 ? -6.23 -28.531 -14.945 1 85.75 87 ASN B C 1
ATOM 3305 O O . ASN B 1 87 ? -6.477 -29.719 -14.695 1 85.75 87 ASN B O 1
ATOM 3309 N N . ARG B 1 88 ? -6.473 -28.156 -16.156 1 82.56 88 ARG B N 1
ATOM 3310 C CA . ARG B 1 88 ? -6.906 -28.906 -17.328 1 82.56 88 ARG B CA 1
ATOM 3311 C C . ARG B 1 88 ? -8.305 -29.484 -17.125 1 82.56 88 ARG B C 1
ATOM 3313 O O . ARG B 1 88 ? -8.594 -30.594 -17.578 1 82.56 88 ARG B O 1
ATOM 3320 N N . THR B 1 89 ? -8.984 -28.75 -16.297 1 78.25 89 THR B N 1
ATOM 3321 C CA . THR B 1 89 ? -10.352 -29.203 -16.062 1 78.25 89 THR B CA 1
ATOM 3322 C C . THR B 1 89 ? -11.344 -28.406 -16.906 1 78.25 89 THR B C 1
ATOM 3324 O O . THR B 1 89 ? -12.539 -28.688 -16.906 1 78.25 89 THR B O 1
ATOM 3327 N N . LEU B 1 90 ? -10.828 -27.531 -17.578 1 77 90 LEU B N 1
ATOM 3328 C CA . LEU B 1 90 ? -11.703 -26.688 -18.391 1 77 90 LEU B CA 1
ATOM 3329 C C . LEU B 1 90 ? -12.367 -27.5 -19.5 1 77 90 LEU B C 1
ATOM 3331 O O . LEU B 1 90 ? -13.555 -27.312 -19.781 1 77 90 LEU B O 1
ATOM 3335 N N . LYS B 1 91 ? -11.625 -28.375 -20.031 1 74.69 91 LYS B N 1
ATOM 3336 C CA . LYS B 1 91 ? -12.156 -29.219 -21.094 1 74.69 91 LYS B CA 1
ATOM 3337 C C . LYS B 1 91 ? -13.203 -30.188 -20.547 1 74.69 91 LYS B C 1
ATOM 3339 O O . LYS B 1 91 ? -14.188 -30.484 -21.219 1 74.69 91 LYS B O 1
ATOM 3344 N N . VAL B 1 92 ? -12.93 -30.625 -19.359 1 70.62 92 VAL B N 1
ATOM 3345 C CA . VAL B 1 92 ? -13.883 -31.531 -18.719 1 70.62 92 VAL B CA 1
ATOM 3346 C C . VAL B 1 92 ? -15.18 -30.781 -18.422 1 70.62 92 VAL B C 1
ATOM 3348 O O . VAL B 1 92 ? -16.266 -31.328 -18.609 1 70.62 92 VAL B O 1
ATOM 3351 N N . LEU B 1 93 ? -15.109 -29.562 -18.062 1 71.25 93 LEU B N 1
ATOM 3352 C CA . LEU B 1 93 ? -16.266 -28.734 -17.75 1 71.25 93 LEU B CA 1
ATOM 3353 C C . LEU B 1 93 ? -17.078 -28.438 -19 1 71.25 93 LEU B C 1
ATOM 3355 O O . LEU B 1 93 ? -18.312 -28.438 -18.953 1 71.25 93 LEU B O 1
ATOM 3359 N N . MET B 1 94 ? -16.406 -28.312 -20.078 1 72.12 94 MET B N 1
ATOM 3360 C CA . MET B 1 94 ? -17.062 -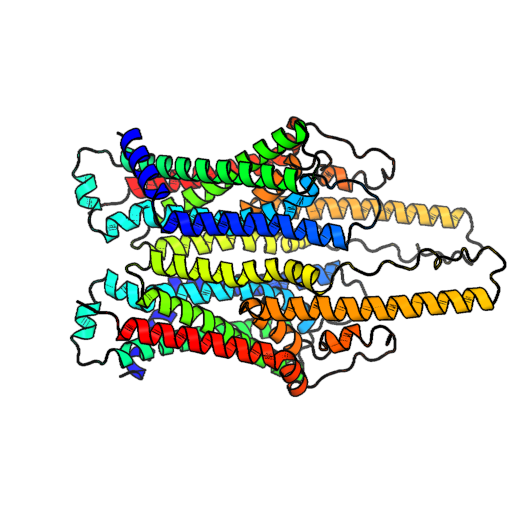27.953 -21.328 1 72.12 94 MET B CA 1
ATOM 3361 C C . MET B 1 94 ? -17.625 -29.203 -22.016 1 72.12 94 MET B C 1
ATOM 3363 O O . MET B 1 94 ? -18.422 -29.094 -22.969 1 72.12 94 MET B O 1
ATOM 3367 N N . GLY B 1 95 ? -17.141 -30.234 -21.562 1 70.69 95 GLY B N 1
ATOM 3368 C CA . GLY B 1 95 ? -17.688 -31.484 -22.062 1 70.69 95 GLY B CA 1
ATOM 3369 C C . GLY B 1 95 ? -19.078 -31.797 -21.531 1 70.69 95 GLY B C 1
ATOM 3370 O O . GLY B 1 95 ? -19.812 -32.594 -22.141 1 70.69 95 GLY B O 1
ATOM 3371 N N . HIS B 1 96 ? -19.328 -31.172 -20.531 1 71.69 96 HIS B N 1
ATOM 3372 C CA . HIS B 1 96 ? -20.672 -31.312 -20 1 71.69 96 HIS B CA 1
ATOM 3373 C C . HIS B 1 96 ? -21.656 -30.422 -20.75 1 71.69 96 HIS B C 1
ATOM 3375 O O . HIS B 1 96 ? -21.266 -29.406 -21.328 1 71.69 96 HIS B O 1
ATOM 3381 N N . PRO B 1 97 ? -22.812 -30.875 -20.812 1 75.81 97 PRO B N 1
ATOM 3382 C CA . PRO B 1 97 ? -23.797 -30.078 -21.547 1 75.81 97 PRO B CA 1
ATOM 3383 C C . PRO B 1 97 ? -24.141 -28.766 -20.844 1 75.81 97 PRO B C 1
ATOM 3385 O O . PRO B 1 97 ? -25.281 -28.562 -20.422 1 75.81 97 PRO B O 1
ATOM 3388 N N . VAL B 1 98 ? -23.141 -28.031 -20.656 1 78.94 98 VAL B N 1
ATOM 3389 C CA . VAL B 1 98 ? -23.359 -26.719 -20.062 1 78.94 98 VAL B CA 1
ATOM 3390 C C . VAL B 1 98 ? -22.875 -25.625 -21.016 1 78.94 98 VAL B C 1
ATOM 3392 O O . VAL B 1 98 ? -21.844 -25.766 -21.672 1 78.94 98 VAL B O 1
ATOM 3395 N N . TYR B 1 99 ? -23.734 -24.609 -21.172 1 84 99 TYR B N 1
ATOM 3396 C CA . TYR B 1 99 ? -23.375 -23.5 -22.047 1 84 99 TYR B CA 1
ATOM 3397 C C . TYR B 1 99 ? -22.328 -22.609 -21.406 1 84 99 TYR B C 1
ATOM 3399 O O . TYR B 1 99 ? -22.312 -22.422 -20.188 1 84 99 TYR B O 1
ATOM 3407 N N . ARG B 1 100 ? -21.453 -22.156 -22.203 1 86.25 100 ARG B N 1
ATOM 3408 C CA . ARG B 1 100 ? -20.375 -21.297 -21.75 1 86.25 100 ARG B CA 1
ATOM 3409 C C . ARG B 1 100 ? -20.938 -20.078 -21 1 86.25 100 ARG B C 1
ATOM 3411 O O . ARG B 1 100 ? -20.344 -19.625 -20.031 1 86.25 100 ARG B O 1
ATOM 3418 N N . ASP B 1 101 ? -22.109 -19.672 -21.422 1 89.25 101 ASP B N 1
ATOM 3419 C CA . ASP B 1 101 ? -22.75 -18.516 -20.812 1 89.25 101 ASP B CA 1
ATOM 3420 C C . ASP B 1 101 ? -23.172 -18.828 -19.375 1 89.25 101 ASP B C 1
ATOM 3422 O O . ASP B 1 101 ? -23.078 -17.969 -18.5 1 89.25 101 ASP B O 1
ATOM 3426 N N . GLN B 1 102 ? -23.562 -20.016 -19.156 1 89.94 102 GLN B N 1
ATOM 3427 C CA . GLN B 1 102 ? -24.016 -20.422 -17.828 1 89.94 102 GLN B CA 1
ATOM 3428 C C . GLN B 1 102 ? -22.844 -20.531 -16.859 1 89.94 102 GLN B C 1
ATOM 3430 O O . GLN B 1 102 ? -22.969 -20.203 -15.68 1 89.94 102 GLN B O 1
ATOM 3435 N N . VAL B 1 103 ? -21.797 -20.906 -17.359 1 89 103 VAL B N 1
ATOM 3436 C CA . VAL B 1 103 ? -20.609 -21.109 -16.531 1 89 103 VAL B CA 1
ATOM 3437 C C . VAL B 1 103 ? -20.094 -19.75 -16.047 1 89 103 VAL B C 1
ATOM 3439 O O . VAL B 1 103 ? -19.875 -19.562 -14.852 1 89 103 VAL B O 1
ATOM 3442 N N . ILE B 1 104 ? -19.938 -18.859 -16.984 1 92.06 104 ILE B N 1
ATOM 3443 C CA . ILE B 1 104 ? -19.359 -17.562 -16.641 1 92.06 104 ILE B CA 1
ATOM 3444 C C . ILE B 1 104 ? -20.328 -16.797 -15.734 1 92.06 104 ILE B C 1
ATOM 3446 O O . ILE B 1 104 ? -19.906 -16.141 -14.781 1 92.06 104 ILE B O 1
ATOM 3450 N N . LEU B 1 105 ? -21.625 -16.844 -16.016 1 94.12 105 LEU B N 1
ATOM 3451 C CA . LEU B 1 105 ? -22.625 -16.172 -15.195 1 94.12 105 LEU B CA 1
ATOM 3452 C C . LEU B 1 105 ? -22.688 -16.781 -13.805 1 94.12 105 LEU B C 1
ATOM 3454 O O . LEU B 1 105 ? -22.906 -16.062 -12.82 1 94.12 105 LEU B O 1
ATOM 3458 N N . GLY B 1 106 ? -22.531 -18.062 -13.719 1 93.94 106 GLY B N 1
ATOM 3459 C CA . GLY B 1 106 ? -22.469 -18.734 -12.43 1 93.94 106 GLY B CA 1
ATOM 3460 C C . GLY B 1 106 ? -21.266 -18.312 -11.594 1 93.94 106 GLY B C 1
ATOM 3461 O O . GLY B 1 106 ? -21.406 -18.109 -10.383 1 93.94 106 GLY B O 1
ATOM 3462 N N . LYS B 1 107 ? -20.156 -18.203 -12.227 1 93.88 107 LYS B N 1
ATOM 3463 C CA . LYS B 1 107 ? -18.938 -17.797 -11.523 1 93.88 107 LYS B CA 1
ATOM 3464 C C . LYS B 1 107 ? -19.047 -16.359 -11.047 1 93.88 107 LYS B C 1
ATOM 3466 O O . LYS B 1 107 ? -18.625 -16.031 -9.93 1 93.88 107 LYS B O 1
ATOM 3471 N N . LEU B 1 108 ? -19.625 -15.547 -11.938 1 96.5 108 LEU B N 1
ATOM 3472 C CA . LEU B 1 108 ? -19.797 -14.148 -11.578 1 96.5 108 LEU B CA 1
ATOM 3473 C C . LEU B 1 108 ? -20.781 -14 -10.422 1 96.5 108 LEU B C 1
ATOM 3475 O O . LEU B 1 108 ? -20.547 -13.227 -9.492 1 96.5 108 LEU B O 1
ATOM 3479 N N . LEU B 1 109 ? -21.812 -14.781 -10.43 1 96.75 109 LEU B N 1
ATOM 3480 C CA . LEU B 1 109 ? -22.812 -14.734 -9.375 1 96.75 109 LEU B CA 1
ATOM 3481 C C . LEU B 1 109 ? -22.266 -15.289 -8.07 1 96.75 109 LEU B C 1
ATOM 3483 O O . LEU B 1 109 ? -22.562 -14.781 -6.988 1 96.75 109 LEU B O 1
ATOM 3487 N N . GLY B 1 110 ? -21.547 -16.359 -8.164 1 96.69 110 GLY B N 1
ATOM 3488 C CA . GLY B 1 110 ? -20.922 -16.922 -6.977 1 96.69 110 GLY B CA 1
ATOM 3489 C C . GLY B 1 110 ? -19.969 -15.953 -6.289 1 96.69 110 GLY B C 1
ATOM 3490 O O . GLY B 1 110 ? -19.984 -15.828 -5.062 1 96.69 110 GLY B O 1
ATOM 3491 N N . GLY B 1 111 ? -19.141 -15.32 -7.102 1 97.06 111 GLY B N 1
ATOM 3492 C CA . GLY B 1 111 ? -18.234 -14.32 -6.559 1 97.06 111 GLY B CA 1
ATOM 3493 C C . GLY B 1 111 ? -18.938 -13.109 -5.984 1 97.06 111 GLY B C 1
ATOM 3494 O O . GLY B 1 111 ? -18.547 -12.586 -4.938 1 97.06 111 GLY B O 1
ATOM 3495 N N . ALA B 1 112 ? -20 -12.68 -6.691 1 97.81 112 ALA B N 1
ATOM 3496 C CA . ALA B 1 112 ? -20.797 -11.547 -6.227 1 97.81 112 ALA B CA 1
ATOM 3497 C C . ALA B 1 112 ? -21.453 -11.844 -4.879 1 97.81 112 ALA B C 1
ATOM 3499 O O . ALA B 1 112 ? -21.516 -10.977 -4.008 1 97.81 112 ALA B O 1
ATOM 3500 N N . MET B 1 113 ? -21.891 -13.055 -4.727 1 98.06 113 MET B N 1
ATOM 3501 C CA . MET B 1 113 ? -22.516 -13.461 -3.465 1 98.06 113 MET B CA 1
ATOM 3502 C C . MET B 1 113 ? -21.469 -13.492 -2.346 1 98.06 113 MET B C 1
ATOM 3504 O O . MET B 1 113 ? -21.766 -13.102 -1.213 1 98.06 113 MET B O 1
ATOM 3508 N N . THR B 1 114 ? -20.359 -13.984 -2.695 1 97.56 114 THR B N 1
ATOM 3509 C CA . THR B 1 114 ? -19.281 -14.031 -1.712 1 97.56 114 THR B CA 1
ATOM 3510 C C . THR B 1 114 ? -18.922 -12.633 -1.234 1 97.56 114 THR B C 1
ATOM 3512 O O . THR B 1 114 ? -18.75 -12.406 -0.035 1 97.56 114 THR B O 1
ATOM 3515 N N . LEU B 1 115 ? -18.812 -11.688 -2.148 1 98.12 115 LEU B N 1
ATOM 3516 C CA . LEU B 1 115 ? -18.484 -10.305 -1.815 1 98.12 115 LEU B CA 1
ATOM 3517 C C . LEU B 1 115 ? -19.609 -9.672 -0.989 1 98.12 115 LEU B C 1
ATOM 3519 O O . LEU B 1 115 ? -19.344 -8.844 -0.112 1 98.12 115 LEU B O 1
ATOM 3523 N N . ALA B 1 116 ? -20.859 -10.086 -1.288 1 98.25 116 ALA B N 1
ATOM 3524 C CA . ALA B 1 116 ? -21.984 -9.578 -0.517 1 98.25 116 ALA B CA 1
ATOM 3525 C C . ALA B 1 116 ? -21.875 -9.984 0.95 1 98.25 116 ALA B C 1
ATOM 3527 O O . ALA B 1 116 ? -22.094 -9.164 1.847 1 98.25 116 ALA B O 1
ATOM 3528 N N . VAL B 1 117 ? -21.516 -11.172 1.178 1 97.62 117 VAL B N 1
ATOM 3529 C CA . VAL B 1 117 ? -21.375 -11.672 2.541 1 97.62 117 VAL B CA 1
ATOM 3530 C C . VAL B 1 117 ? -20.219 -10.938 3.238 1 97.62 117 VAL B C 1
ATOM 3532 O O . VAL B 1 117 ? -20.344 -10.547 4.402 1 97.62 117 VAL B O 1
ATOM 3535 N N . ALA B 1 118 ? -19.141 -10.797 2.523 1 97.5 118 ALA B N 1
ATOM 3536 C CA . ALA B 1 118 ? -17.984 -10.094 3.078 1 97.5 118 ALA B CA 1
ATOM 3537 C C . ALA B 1 118 ? -18.344 -8.672 3.482 1 97.5 118 ALA B C 1
ATOM 3539 O O . ALA B 1 118 ? -17.938 -8.195 4.547 1 97.5 118 ALA B O 1
ATOM 3540 N N . VAL B 1 119 ? -19.156 -7.969 2.615 1 98.19 119 VAL B N 1
ATOM 3541 C CA . VAL B 1 119 ? -19.516 -6.574 2.857 1 98.19 119 VAL B CA 1
ATOM 3542 C C . VAL B 1 119 ? -20.484 -6.496 4.035 1 98.19 119 VAL B C 1
ATOM 3544 O O . VAL B 1 119 ? -20.391 -5.594 4.871 1 98.19 119 VAL B O 1
ATOM 3547 N N . VAL B 1 120 ? -21.406 -7.469 4.141 1 98.19 120 VAL B N 1
ATOM 3548 C CA . VAL B 1 120 ? -22.375 -7.48 5.234 1 98.19 120 VAL B CA 1
ATOM 3549 C C . VAL B 1 120 ? -21.656 -7.719 6.559 1 98.19 120 VAL B C 1
ATOM 3551 O O . VAL B 1 120 ? -21.938 -7.051 7.555 1 98.19 120 VAL B O 1
ATOM 3554 N N . ILE B 1 121 ? -20.734 -8.641 6.551 1 97.88 121 ILE B N 1
ATOM 3555 C CA . ILE B 1 121 ? -19.969 -8.914 7.77 1 97.88 121 ILE B CA 1
ATOM 3556 C C . ILE B 1 121 ? -19.172 -7.672 8.164 1 97.88 121 ILE B C 1
ATOM 3558 O O . ILE B 1 121 ? -19.141 -7.309 9.344 1 97.88 121 ILE B O 1
ATOM 3562 N N . THR B 1 122 ? -18.562 -7.031 7.184 1 97.81 122 THR B N 1
ATOM 3563 C CA . THR B 1 122 ? -17.797 -5.824 7.461 1 97.81 122 THR B CA 1
ATOM 3564 C C . THR B 1 122 ? -18.703 -4.719 8.008 1 97.81 122 THR B C 1
ATOM 3566 O O . THR B 1 122 ? -18.312 -3.982 8.914 1 97.81 122 THR B O 1
ATOM 3569 N N . PHE B 1 123 ? -19.922 -4.59 7.395 1 97.69 123 PHE B N 1
ATOM 3570 C CA . PHE B 1 123 ? -20.891 -3.613 7.852 1 97.69 123 PHE B CA 1
ATOM 3571 C C . PHE B 1 123 ? -21.25 -3.846 9.32 1 97.69 123 PHE B C 1
ATOM 3573 O O . PHE B 1 123 ? -21.234 -2.908 10.117 1 97.69 123 PHE B O 1
ATOM 3580 N N . LEU B 1 124 ? -21.422 -5.062 9.711 1 97.62 124 LEU B N 1
ATOM 3581 C CA . LEU B 1 124 ? -21.812 -5.406 11.07 1 97.62 124 LEU B CA 1
ATOM 3582 C C . LEU B 1 124 ? -20.656 -5.176 12.047 1 97.62 124 LEU B C 1
ATOM 3584 O O . LEU B 1 124 ? -20.875 -4.684 13.156 1 97.62 124 LEU B O 1
ATOM 3588 N N . VAL B 1 125 ? -19.531 -5.52 11.641 1 96.69 125 VAL B N 1
ATOM 3589 C CA . VAL B 1 125 ? -18.359 -5.332 12.484 1 96.69 125 VAL B CA 1
ATOM 3590 C C . VAL B 1 125 ? -18.109 -3.842 12.711 1 96.69 125 VAL B C 1
ATOM 3592 O O . VAL B 1 125 ? -17.812 -3.416 13.828 1 96.69 125 VAL B O 1
ATOM 3595 N N . VAL B 1 126 ? -18.234 -3.051 11.633 1 96.31 126 VAL B N 1
ATOM 3596 C CA . VAL B 1 126 ? -18.016 -1.61 11.727 1 96.31 126 VAL B CA 1
ATOM 3597 C C . VAL B 1 126 ? -19.094 -0.984 12.617 1 96.31 126 VAL B C 1
ATOM 3599 O O . VAL B 1 126 ? -18.781 -0.167 13.484 1 96.31 126 VAL B O 1
ATOM 3602 N N . LEU B 1 127 ? -20.328 -1.391 12.375 1 95.62 127 LEU B N 1
ATOM 3603 C CA . LEU B 1 127 ? -21.438 -0.885 13.18 1 95.62 127 LEU B CA 1
ATOM 3604 C C . LEU B 1 127 ? -21.234 -1.211 14.656 1 95.62 127 LEU B C 1
ATOM 3606 O O . LEU B 1 127 ? -21.391 -0.341 15.516 1 95.62 127 LEU B O 1
ATOM 3610 N N . GLY B 1 128 ? -20.875 -2.412 14.93 1 95 128 GLY B N 1
ATOM 3611 C CA . GLY B 1 128 ? -20.625 -2.822 16.312 1 95 128 GLY B CA 1
ATOM 3612 C C . GLY B 1 128 ? -19.469 -2.076 16.938 1 95 128 GLY B C 1
ATOM 3613 O O . GLY B 1 128 ? -19.531 -1.697 18.109 1 95 128 GLY B O 1
ATOM 3614 N N . THR B 1 129 ? -18.422 -1.925 16.234 1 93.75 129 THR B N 1
ATOM 3615 C CA . THR B 1 129 ? -17.25 -1.231 16.734 1 93.75 129 THR B CA 1
ATOM 3616 C C . THR B 1 129 ? -17.562 0.238 17 1 93.75 129 THR B C 1
ATOM 3618 O O . THR B 1 129 ? -17.094 0.802 18 1 93.75 129 THR B O 1
ATOM 3621 N N . LEU B 1 130 ? -18.312 0.893 16.078 1 91.81 130 LEU B N 1
ATOM 3622 C CA . LEU B 1 130 ? -18.719 2.283 16.281 1 91.81 130 LEU B CA 1
ATOM 3623 C C . LEU B 1 130 ? -19.516 2.439 17.562 1 91.81 130 LEU B C 1
ATOM 3625 O O . LEU B 1 130 ? -19.297 3.381 18.328 1 91.81 130 LEU B O 1
ATOM 3629 N N . MET B 1 131 ? -20.453 1.537 17.812 1 90.19 131 MET B N 1
ATOM 3630 C CA . MET B 1 131 ? -21.281 1.572 19.016 1 90.19 131 MET B CA 1
ATOM 3631 C C . MET B 1 131 ? -20.422 1.343 20.25 1 90.19 131 MET B C 1
ATOM 3633 O O . MET B 1 131 ? -20.641 1.977 21.297 1 90.19 131 MET B O 1
ATOM 3637 N N . TRP B 1 132 ? -19.453 0.543 20.094 1 88.31 132 TRP B N 1
ATOM 3638 C CA . TRP B 1 132 ? -18.562 0.243 21.203 1 88.31 132 TRP B CA 1
ATOM 3639 C C . TRP B 1 132 ? -17.672 1.444 21.531 1 88.31 132 TRP B C 1
ATOM 3641 O O . TRP B 1 132 ? -17.328 1.661 22.703 1 88.31 132 TRP B O 1
ATOM 3651 N N . MET B 1 133 ? -17.297 2.217 20.531 1 83.94 133 MET B N 1
ATOM 3652 C CA . MET B 1 133 ? -16.422 3.371 20.688 1 83.94 133 MET B CA 1
ATOM 3653 C C . MET B 1 133 ? -17.188 4.574 21.219 1 83.94 133 MET B C 1
ATOM 3655 O O . MET B 1 133 ? -16.594 5.582 21.609 1 83.94 133 MET B O 1
ATOM 3659 N N . GLY B 1 134 ? -18.516 4.527 21.25 1 80.81 134 GLY B N 1
ATOM 3660 C CA . GLY B 1 134 ? -19.328 5.625 21.75 1 80.81 134 GLY B CA 1
ATOM 3661 C C . GLY B 1 134 ? -19.719 6.625 20.688 1 80.81 134 GLY B C 1
ATOM 3662 O O . GLY B 1 134 ? -20.062 7.766 21 1 80.81 134 GLY B O 1
ATOM 3663 N N . VAL B 1 135 ? -19.531 6.211 19.469 1 82.88 135 VAL B N 1
ATOM 3664 C CA . VAL B 1 135 ? -19.953 7.074 18.375 1 82.88 135 VAL B CA 1
ATOM 3665 C C . VAL B 1 135 ? -21.484 7.125 18.312 1 82.88 135 VAL B C 1
ATOM 3667 O O . VAL B 1 135 ? -22.156 6.125 18.578 1 82.88 135 VAL B O 1
ATOM 3670 N N . THR B 1 136 ? -22.016 8.266 18.156 1 81.06 136 THR B N 1
ATOM 3671 C CA . THR B 1 136 ? -23.469 8.422 18.047 1 81.06 136 THR B CA 1
ATOM 3672 C C . THR B 1 136 ? -24 7.785 16.766 1 81.06 136 THR B C 1
ATOM 3674 O O . THR B 1 136 ? -23.688 8.242 15.672 1 81.06 136 THR B O 1
ATOM 3677 N N . VAL B 1 137 ? -24.641 6.672 16.938 1 87 137 VAL B N 1
ATOM 3678 C CA . VAL B 1 137 ? -25.203 5.969 15.781 1 87 137 VAL B CA 1
ATOM 3679 C C . VAL B 1 137 ? -26.734 5.988 15.859 1 87 137 VAL B C 1
ATOM 3681 O O . VAL B 1 137 ? -27.344 5.07 16.406 1 87 137 VAL B O 1
ATOM 3684 N N . ASP B 1 138 ? -27.344 7.09 15.219 1 88.81 138 ASP B N 1
ATOM 3685 C CA . ASP B 1 138 ? -28.797 7.168 15.172 1 88.81 138 ASP B CA 1
ATOM 3686 C C . ASP B 1 138 ? -29.344 6.461 13.938 1 88.81 138 ASP B C 1
ATOM 3688 O O . ASP B 1 138 ? -28.594 5.855 13.18 1 88.81 138 ASP B O 1
ATOM 3692 N N . GLY B 1 139 ? -30.609 6.473 13.742 1 90.12 139 GLY B N 1
ATOM 3693 C CA . GLY B 1 139 ? -31.25 5.801 12.625 1 90.12 139 GLY B CA 1
ATOM 3694 C C . GLY B 1 139 ? -30.766 6.305 11.273 1 90.12 139 GLY B C 1
ATOM 3695 O O . GLY B 1 139 ? -30.562 5.516 10.352 1 90.12 139 GLY B O 1
ATOM 3696 N N . THR B 1 140 ? -30.625 7.59 11.227 1 90.69 140 THR B N 1
ATOM 3697 C CA . THR B 1 140 ? -30.156 8.188 9.984 1 90.69 140 THR B CA 1
ATOM 3698 C C . THR B 1 140 ? -28.719 7.766 9.695 1 90.69 140 THR B C 1
ATOM 3700 O O . THR B 1 140 ? -28.359 7.496 8.547 1 90.69 140 THR B O 1
ATOM 3703 N N . ALA B 1 141 ? -27.938 7.688 10.805 1 92.06 141 ALA B N 1
ATOM 3704 C CA . ALA B 1 141 ? -26.547 7.27 10.656 1 92.06 141 ALA B CA 1
ATOM 3705 C C . ALA B 1 141 ? -26.453 5.82 10.188 1 92.06 141 ALA B C 1
ATOM 3707 O O . ALA B 1 141 ? -25.609 5.477 9.367 1 92.06 141 ALA B O 1
ATOM 3708 N N . ILE B 1 142 ? -27.391 4.992 10.695 1 94.88 142 ILE B N 1
ATOM 3709 C CA . ILE B 1 142 ? -27.391 3.584 10.32 1 94.88 142 ILE B CA 1
ATOM 3710 C C . ILE B 1 142 ? -27.781 3.438 8.852 1 94.88 142 ILE B C 1
ATOM 3712 O O . ILE B 1 142 ? -27.188 2.639 8.125 1 94.88 142 ILE B O 1
ATOM 3716 N N . THR B 1 143 ? -28.781 4.176 8.414 1 96 143 THR B N 1
ATOM 3717 C CA . THR B 1 143 ? -29.219 4.121 7.023 1 96 143 THR B CA 1
ATOM 3718 C C . THR B 1 143 ? -28.125 4.605 6.082 1 96 143 THR B C 1
ATOM 3720 O O . THR B 1 143 ? -27.859 3.986 5.047 1 96 143 THR B O 1
ATOM 3723 N N . ARG B 1 144 ? -27.453 5.68 6.43 1 96.44 144 ARG B N 1
ATOM 3724 C CA . ARG B 1 144 ? -26.375 6.215 5.605 1 96.44 144 ARG B CA 1
ATOM 3725 C C . ARG B 1 144 ? -25.188 5.25 5.551 1 96.44 144 ARG B C 1
ATOM 3727 O O . ARG B 1 144 ? -24.547 5.102 4.508 1 96.44 144 ARG B O 1
ATOM 3734 N N . LEU B 1 145 ? -24.969 4.602 6.695 1 97 145 LEU B N 1
ATOM 3735 C CA . LEU B 1 145 ? -23.906 3.607 6.742 1 97 145 LEU B CA 1
ATOM 3736 C C . LEU B 1 145 ? -24.234 2.418 5.848 1 97 145 LEU B C 1
ATOM 3738 O O . LEU B 1 145 ? -23.359 1.882 5.168 1 97 145 LEU B O 1
ATOM 3742 N N . ALA B 1 146 ? -25.484 2.014 5.879 1 97.75 146 ALA B N 1
ATOM 3743 C CA . ALA B 1 146 ? -25.922 0.906 5.031 1 97.75 146 ALA B CA 1
ATOM 3744 C C . ALA B 1 146 ? -25.766 1.249 3.555 1 97.75 146 ALA B C 1
ATOM 3746 O O . ALA B 1 146 ? -25.328 0.413 2.758 1 97.75 146 ALA B O 1
ATOM 3747 N N . VAL B 1 147 ? -26.141 2.492 3.174 1 98.12 147 VAL B N 1
ATOM 3748 C CA . VAL B 1 147 ? -26.016 2.936 1.789 1 98.12 147 VAL B CA 1
ATOM 3749 C C . VAL B 1 147 ? -24.547 3.018 1.397 1 98.12 147 VAL B C 1
ATOM 3751 O O . VAL B 1 147 ? -24.188 2.686 0.268 1 98.12 147 VAL B O 1
ATOM 3754 N N . TYR B 1 148 ? -23.719 3.463 2.346 1 98 148 TYR B N 1
ATOM 3755 C CA . TYR B 1 148 ? -22.281 3.48 2.137 1 98 148 TYR B CA 1
ATOM 3756 C C . TYR B 1 148 ? -21.766 2.094 1.77 1 98 148 TYR B C 1
ATOM 3758 O O . TYR B 1 148 ? -21 1.941 0.81 1 98 148 TYR B O 1
ATOM 3766 N N . PHE B 1 149 ? -22.156 1.07 2.482 1 98.5 149 PHE B N 1
ATOM 3767 C CA . PHE B 1 149 ? -21.641 -0.272 2.258 1 98.5 149 PHE B CA 1
ATOM 3768 C C . PHE B 1 149 ? -22.25 -0.886 1.003 1 98.5 149 PHE B C 1
ATOM 3770 O O . PHE B 1 149 ? -21.656 -1.784 0.396 1 98.5 149 PHE B O 1
ATOM 3777 N N . PHE B 1 150 ? -23.438 -0.395 0.646 1 98.56 150 PHE B N 1
ATOM 3778 C CA . PHE B 1 150 ? -23.984 -0.789 -0.65 1 98.56 150 PHE B CA 1
ATOM 3779 C C . PHE B 1 150 ? -23.078 -0.322 -1.779 1 98.56 150 PHE B C 1
ATOM 3781 O O . PHE B 1 150 ? -22.781 -1.087 -2.699 1 98.56 150 PHE B O 1
ATOM 3788 N N . PHE B 1 151 ? -22.594 0.91 -1.715 1 98.44 151 PHE B N 1
ATOM 3789 C CA . PHE B 1 151 ? -21.719 1.432 -2.754 1 98.44 151 PHE B CA 1
ATOM 3790 C C . PHE B 1 151 ? -20.328 0.803 -2.658 1 98.44 151 PHE B C 1
ATOM 3792 O O . PHE B 1 151 ? -19.656 0.624 -3.672 1 98.44 151 PHE B O 1
ATOM 3799 N N . ALA B 1 152 ? -19.938 0.458 -1.39 1 98.44 152 ALA B N 1
ATOM 3800 C CA . ALA B 1 152 ? -18.719 -0.312 -1.239 1 98.44 152 ALA B CA 1
ATOM 3801 C C . ALA B 1 152 ? -18.812 -1.648 -1.972 1 98.44 152 ALA B C 1
ATOM 3803 O O . ALA B 1 152 ? -17.844 -2.1 -2.584 1 98.44 152 ALA B O 1
ATOM 3804 N N . TYR B 1 153 ? -19.984 -2.256 -1.851 1 98.56 153 TYR B N 1
ATOM 3805 C CA . TYR B 1 153 ? -20.25 -3.514 -2.543 1 98.56 153 TYR B CA 1
ATOM 3806 C C . TYR B 1 153 ? -20.125 -3.342 -4.051 1 98.56 153 TYR B C 1
ATOM 3808 O O . TYR B 1 153 ? -19.469 -4.145 -4.723 1 98.56 153 TYR B O 1
ATOM 3816 N N . LEU B 1 154 ? -20.688 -2.283 -4.617 1 98.62 154 LEU B N 1
ATOM 3817 C CA . LEU B 1 154 ? -20.609 -2.01 -6.051 1 98.62 154 LEU B CA 1
ATOM 3818 C C . LEU B 1 154 ? -19.156 -1.764 -6.477 1 98.62 154 LEU B C 1
ATOM 3820 O O . LEU B 1 154 ? -18.734 -2.23 -7.535 1 98.62 154 LEU B O 1
ATOM 3824 N N . TYR B 1 155 ? -18.469 -1.021 -5.656 1 98.31 155 TYR B N 1
ATOM 3825 C CA . TYR B 1 155 ? -17.062 -0.737 -5.922 1 98.31 155 TYR B CA 1
ATOM 3826 C C . TYR B 1 155 ? -16.25 -2.025 -6.012 1 98.31 155 TYR B C 1
ATOM 3828 O O . TYR B 1 155 ? -15.445 -2.195 -6.93 1 98.31 155 TYR B O 1
ATOM 3836 N N . LEU B 1 156 ? -16.5 -2.975 -5.07 1 98.5 156 LEU B N 1
ATOM 3837 C CA . LEU B 1 156 ? -15.781 -4.246 -5.07 1 98.5 156 LEU B CA 1
ATOM 3838 C C . LEU B 1 156 ? -16.156 -5.078 -6.289 1 98.5 156 LEU B C 1
ATOM 3840 O O . LEU B 1 156 ? -15.305 -5.773 -6.859 1 98.5 156 LEU B O 1
ATOM 3844 N N . LEU B 1 157 ? -17.422 -4.977 -6.664 1 98.56 157 LEU B N 1
ATOM 3845 C CA . LEU B 1 157 ? -17.891 -5.727 -7.828 1 98.56 157 LEU B CA 1
ATOM 3846 C C . LEU B 1 157 ? -17.203 -5.242 -9.094 1 98.56 157 LEU B C 1
ATOM 3848 O O . LEU B 1 157 ? -16.938 -6.031 -10.008 1 98.56 157 LEU B O 1
ATOM 3852 N N . VAL B 1 158 ? -16.906 -3.939 -9.164 1 98.31 158 VAL B N 1
ATOM 3853 C CA . VAL B 1 158 ? -16.203 -3.387 -10.328 1 98.31 158 VAL B CA 1
ATOM 3854 C C . VAL B 1 158 ? -14.859 -4.086 -10.5 1 98.31 158 VAL B C 1
ATOM 3856 O O . VAL B 1 158 ? -14.562 -4.602 -11.578 1 98.31 158 VAL B O 1
ATOM 3859 N N . PHE B 1 159 ? -14.102 -4.188 -9.461 1 98.12 159 PHE B N 1
ATOM 3860 C CA . PHE B 1 159 ? -12.766 -4.746 -9.57 1 98.12 159 PHE B CA 1
ATOM 3861 C C . PHE B 1 159 ? -12.812 -6.266 -9.641 1 98.12 159 PHE B C 1
ATOM 3863 O O . PHE B 1 159 ? -11.953 -6.891 -10.266 1 98.12 159 PHE B O 1
ATOM 3870 N N . PHE B 1 160 ? -13.844 -6.887 -9 1 98.12 160 PHE B N 1
ATOM 3871 C CA . PHE B 1 160 ? -14.062 -8.312 -9.195 1 98.12 160 PHE B CA 1
ATOM 3872 C C . PHE B 1 160 ? -14.32 -8.633 -10.664 1 98.12 160 PHE B C 1
ATOM 3874 O O . PHE B 1 160 ? -13.734 -9.562 -11.219 1 98.12 160 PHE B O 1
ATOM 3881 N N . GLY B 1 161 ? -15.219 -7.809 -11.258 1 97.81 161 GLY B N 1
ATOM 3882 C CA . GLY B 1 161 ? -15.5 -7.98 -12.672 1 97.81 161 GLY B CA 1
ATOM 3883 C C . GLY B 1 161 ? -14.266 -7.812 -13.547 1 97.81 161 GLY B C 1
ATOM 3884 O O . GLY B 1 161 ? -14.055 -8.586 -14.484 1 97.81 161 GLY B O 1
ATOM 3885 N N . ILE B 1 162 ? -13.438 -6.871 -13.273 1 97.31 162 ILE B N 1
ATOM 3886 C CA . ILE B 1 162 ? -12.203 -6.625 -14.008 1 97.31 162 ILE B CA 1
ATOM 3887 C C . ILE B 1 162 ? -11.266 -7.824 -13.852 1 97.31 162 ILE B C 1
ATOM 3889 O O . ILE B 1 162 ? -10.641 -8.258 -14.828 1 97.31 162 ILE B O 1
ATOM 3893 N N . ALA B 1 163 ? -11.203 -8.32 -12.664 1 97.69 163 ALA B N 1
ATOM 3894 C CA . ALA B 1 163 ? -10.336 -9.477 -12.406 1 97.69 163 ALA B CA 1
ATOM 3895 C C . ALA B 1 163 ? -10.789 -10.688 -13.219 1 97.69 163 ALA B C 1
ATOM 3897 O O . ALA B 1 163 ? -9.961 -11.398 -13.789 1 97.69 163 ALA B O 1
ATOM 3898 N N . VAL B 1 164 ? -1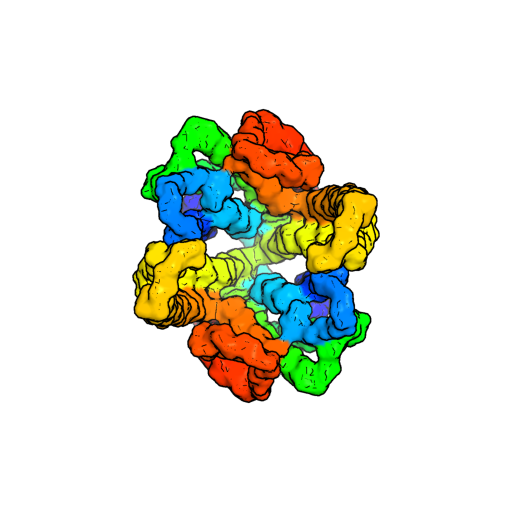2.078 -10.938 -13.234 1 97.19 164 VAL B N 1
ATOM 3899 C CA . VAL B 1 164 ? -12.609 -12.086 -13.969 1 97.19 164 VAL B CA 1
ATOM 3900 C C . VAL B 1 164 ? -12.391 -11.883 -15.469 1 97.19 164 VAL B C 1
ATOM 3902 O O . VAL B 1 164 ? -12.102 -12.836 -16.188 1 97.19 164 VAL B O 1
ATOM 3905 N N . ALA B 1 165 ? -12.492 -10.625 -15.922 1 97.12 165 ALA B N 1
ATOM 3906 C CA . ALA B 1 165 ? -12.25 -10.32 -17.328 1 97.12 165 ALA B CA 1
ATOM 3907 C C . ALA B 1 165 ? -10.812 -10.648 -17.719 1 97.12 165 ALA B C 1
ATOM 3909 O O . ALA B 1 165 ? -10.57 -11.258 -18.766 1 97.12 165 ALA B O 1
ATOM 3910 N N . PHE B 1 166 ? -9.898 -10.297 -16.891 1 96.56 166 PHE B N 1
ATOM 3911 C CA . PHE B 1 166 ? -8.5 -10.602 -17.188 1 96.56 166 PHE B CA 1
ATOM 3912 C C . PHE B 1 166 ? -8.234 -12.102 -17.062 1 96.56 166 PHE B C 1
ATOM 3914 O O . PHE B 1 166 ? -7.406 -12.648 -17.797 1 96.56 166 PHE B O 1
ATOM 3921 N N . SER B 1 167 ? -8.922 -12.727 -16.141 1 95.62 167 SER B N 1
ATOM 3922 C CA . SER B 1 167 ? -8.805 -14.18 -16 1 95.62 167 SER B CA 1
ATOM 3923 C C . SER B 1 167 ? -9.234 -14.891 -17.281 1 95.62 167 SER B C 1
ATOM 3925 O O . SER B 1 167 ? -8.648 -15.906 -17.656 1 95.62 167 SER B O 1
ATOM 3927 N N . ALA B 1 168 ? -10.281 -14.367 -17.906 1 93.56 168 ALA B N 1
ATOM 3928 C CA . ALA B 1 168 ? -10.82 -14.977 -19.125 1 93.56 168 ALA B CA 1
ATOM 3929 C C . ALA B 1 168 ? -9.867 -14.781 -20.297 1 93.56 168 ALA B C 1
ATOM 3931 O O . ALA B 1 168 ? -9.828 -15.609 -21.203 1 93.56 168 ALA B O 1
ATOM 3932 N N . HIS B 1 169 ? -9.031 -13.719 -20.234 1 92.44 169 HIS B N 1
ATOM 3933 C CA . HIS B 1 169 ? -8.211 -13.375 -21.375 1 92.44 169 HIS B CA 1
ATOM 3934 C C . HIS B 1 169 ? -6.758 -13.781 -21.156 1 92.44 169 HIS B C 1
ATOM 3936 O O . HIS B 1 169 ? -5.941 -13.711 -22.078 1 92.44 169 HIS B O 1
ATOM 3942 N N . SER B 1 170 ? -6.441 -14.281 -20.047 1 91.62 170 SER B N 1
ATOM 3943 C CA . SER B 1 170 ? -5.055 -14.594 -19.734 1 91.62 170 SER B CA 1
ATOM 3944 C C . SER B 1 170 ? -4.797 -16.094 -19.797 1 91.62 170 SER B C 1
ATOM 3946 O O . SER B 1 170 ? -5.727 -16.891 -19.688 1 91.62 170 SER B O 1
ATOM 3948 N N . LYS B 1 171 ? -3.551 -16.422 -19.984 1 88.25 171 LYS B N 1
ATOM 3949 C CA . LYS B 1 171 ? -3.15 -17.828 -20.078 1 88.25 171 LYS B CA 1
ATOM 3950 C C . LYS B 1 171 ? -2.828 -18.406 -18.719 1 88.25 171 LYS B C 1
ATOM 3952 O O . LYS B 1 171 ? -2.916 -19.625 -18.516 1 88.25 171 LYS B O 1
ATOM 3957 N N . SER B 1 172 ? -2.457 -17.5 -17.797 1 92.06 172 SER B N 1
ATOM 3958 C CA . SER B 1 172 ? -2.109 -17.969 -16.453 1 92.06 172 SER B CA 1
ATOM 3959 C C . SER B 1 172 ? -2.705 -17.047 -15.391 1 92.06 172 SER B C 1
ATOM 3961 O O . SER B 1 172 ? -2.973 -15.875 -15.648 1 92.06 172 SER B O 1
ATOM 3963 N N . SER B 1 173 ? -2.947 -17.625 -14.203 1 94.19 173 SER B N 1
ATOM 3964 C CA . SER B 1 173 ? -3.51 -16.875 -13.094 1 94.19 173 SER B CA 1
ATOM 3965 C C . SER B 1 173 ? -2.578 -15.734 -12.672 1 94.19 173 SER B C 1
ATOM 3967 O O . SER B 1 173 ? -3.037 -14.656 -12.297 1 94.19 173 SER B O 1
ATOM 3969 N N . GLY B 1 174 ? -1.271 -16 -12.766 1 93.56 174 GLY B N 1
ATOM 3970 C CA . GLY B 1 174 ? -0.295 -14.977 -12.445 1 93.56 174 GLY B CA 1
ATOM 3971 C C . GLY B 1 174 ? -0.387 -13.758 -13.352 1 93.56 174 GLY B C 1
ATOM 3972 O O . GLY B 1 174 ? -0.373 -12.625 -12.883 1 93.56 174 GLY B O 1
ATOM 3973 N N . SER B 1 175 ? -0.479 -14.008 -14.648 1 92.44 175 SER B N 1
ATOM 3974 C CA . SER B 1 175 ? -0.601 -12.922 -15.617 1 92.44 175 SER B CA 1
ATOM 3975 C C . SER B 1 175 ? -1.912 -12.164 -15.43 1 92.44 175 SER B C 1
ATOM 3977 O O . SER B 1 175 ? -1.943 -10.938 -15.523 1 92.44 175 SER B O 1
ATOM 3979 N N . ALA B 1 176 ? -2.973 -12.938 -15.164 1 95 176 ALA B N 1
ATOM 3980 C CA . ALA B 1 176 ? -4.277 -12.312 -14.945 1 95 176 ALA B CA 1
ATOM 3981 C C . ALA B 1 176 ? -4.242 -11.352 -13.766 1 95 176 ALA B C 1
ATOM 3983 O O . ALA B 1 176 ? -4.723 -10.219 -13.859 1 95 176 ALA B O 1
ATOM 3984 N N . LEU B 1 177 ? -3.672 -11.789 -12.688 1 94.12 177 LEU B N 1
ATOM 3985 C CA . LEU B 1 177 ? -3.6 -10.969 -11.484 1 94.12 177 LEU B CA 1
ATOM 3986 C C . LEU B 1 177 ? -2.691 -9.766 -11.703 1 94.12 177 LEU B C 1
ATOM 3988 O O . LEU B 1 177 ? -3.004 -8.656 -11.258 1 94.12 177 LEU B O 1
ATOM 3992 N N . MET B 1 178 ? -1.566 -9.977 -12.328 1 92.62 178 MET B N 1
ATOM 3993 C CA . MET B 1 178 ? -0.611 -8.906 -12.578 1 92.62 178 MET B CA 1
ATOM 3994 C C . MET B 1 178 ? -1.242 -7.797 -13.414 1 92.62 178 MET B C 1
ATOM 3996 O O . MET B 1 178 ? -1.164 -6.621 -13.062 1 92.62 178 MET B O 1
ATOM 4000 N N . TYR B 1 179 ? -1.9 -8.125 -14.508 1 93.44 179 TYR B N 1
ATOM 4001 C CA . TYR B 1 179 ? -2.514 -7.133 -15.383 1 93.44 179 TYR B CA 1
ATOM 4002 C C . TYR B 1 179 ? -3.668 -6.426 -14.68 1 93.44 179 TYR B C 1
ATOM 4004 O O . TYR B 1 179 ? -3.857 -5.219 -14.844 1 93.44 179 TYR B O 1
ATOM 4012 N N . ALA B 1 180 ? -4.477 -7.223 -13.93 1 95.62 180 ALA B N 1
ATOM 4013 C CA . ALA B 1 180 ? -5.566 -6.621 -13.172 1 95.62 180 ALA B CA 1
ATOM 4014 C C . ALA B 1 180 ? -5.039 -5.621 -12.148 1 95.62 180 ALA B C 1
ATOM 4016 O O . ALA B 1 180 ? -5.629 -4.559 -11.945 1 95.62 180 ALA B O 1
ATOM 4017 N N . LEU B 1 181 ? -3.945 -5.945 -11.562 1 93.38 181 LEU B N 1
ATOM 4018 C CA . LEU B 1 181 ? -3.324 -5.09 -10.555 1 93.38 181 LEU B CA 1
ATOM 4019 C C . LEU B 1 181 ? -2.77 -3.82 -11.188 1 93.38 181 LEU B C 1
ATOM 4021 O O . LEU B 1 181 ? -2.908 -2.729 -10.625 1 93.38 181 LEU B O 1
ATOM 4025 N N . VAL B 1 182 ? -2.074 -3.955 -12.305 1 91.56 182 VAL B N 1
ATOM 4026 C CA . VAL B 1 182 ? -1.526 -2.805 -13.016 1 91.56 182 VAL B CA 1
ATOM 4027 C C . VAL B 1 182 ? -2.656 -1.853 -13.406 1 91.56 182 VAL B C 1
ATOM 4029 O O . VAL B 1 182 ? -2.533 -0.636 -13.25 1 91.56 182 VAL B O 1
ATOM 4032 N N . LEU B 1 183 ? -3.74 -2.402 -13.898 1 94.31 183 LEU B N 1
ATOM 4033 C CA . LEU B 1 183 ? -4.879 -1.564 -14.266 1 94.31 183 LEU B CA 1
ATOM 4034 C C . LEU B 1 183 ? -5.461 -0.87 -13.039 1 94.31 183 LEU B C 1
ATOM 4036 O O . LEU B 1 183 ? -5.801 0.314 -13.094 1 94.31 183 LEU B O 1
ATOM 4040 N N . PHE B 1 184 ? -5.57 -1.656 -11.977 1 95.25 184 PHE B N 1
ATOM 4041 C CA . PHE B 1 184 ? -6.078 -1.111 -10.727 1 95.25 184 PHE B CA 1
ATOM 4042 C C . PHE B 1 184 ? -5.242 0.079 -10.273 1 95.25 184 PHE B C 1
ATOM 4044 O O . PHE B 1 184 ? -5.785 1.138 -9.945 1 95.25 184 PHE B O 1
ATOM 4051 N N . LEU B 1 185 ? -3.971 -0.079 -10.266 1 91.75 185 LEU B N 1
ATOM 4052 C CA . LEU B 1 185 ? -3.064 0.978 -9.828 1 91.75 185 LEU B CA 1
ATOM 4053 C C . LEU B 1 185 ? -3.098 2.156 -10.797 1 91.75 185 LEU B C 1
ATOM 4055 O O . LEU B 1 185 ? -3.039 3.312 -10.375 1 91.75 185 LEU B O 1
ATOM 4059 N N . ALA B 1 186 ? -3.148 1.866 -12.062 1 91.94 186 ALA B N 1
ATOM 4060 C CA . ALA B 1 186 ? -3.191 2.916 -13.078 1 91.94 186 ALA B CA 1
ATOM 4061 C C . ALA B 1 186 ? -4.426 3.799 -12.898 1 91.94 186 ALA B C 1
ATOM 4063 O O . ALA B 1 186 ? -4.312 5.027 -12.844 1 91.94 186 ALA B O 1
ATOM 4064 N N . VAL B 1 187 ? -5.578 3.162 -12.688 1 92.94 187 VAL B N 1
ATOM 4065 C CA . VAL B 1 187 ? -6.824 3.918 -12.625 1 92.94 187 VAL B CA 1
ATOM 4066 C C . VAL B 1 187 ? -6.941 4.602 -11.266 1 92.94 187 VAL B C 1
ATOM 4068 O O . VAL B 1 187 ? -7.625 5.621 -11.133 1 92.94 187 VAL B O 1
ATOM 4071 N N . THR B 1 188 ? -6.297 4.07 -10.281 1 89.31 188 THR B N 1
ATOM 4072 C CA . THR B 1 188 ? -6.406 4.613 -8.93 1 89.31 188 THR B CA 1
ATOM 4073 C C . THR B 1 188 ? -5.383 5.727 -8.711 1 89.31 188 THR B C 1
ATOM 4075 O O . THR B 1 188 ? -5.695 6.746 -8.094 1 89.31 188 THR B O 1
ATOM 4078 N N . VAL B 1 189 ? -4.215 5.551 -9.25 1 85.88 189 VAL B N 1
ATOM 4079 C CA . VAL B 1 189 ? -3.127 6.457 -8.898 1 85.88 189 VAL B CA 1
ATOM 4080 C C . VAL B 1 189 ? -2.928 7.48 -10.016 1 85.88 189 VAL B C 1
ATOM 4082 O O . VAL B 1 189 ? -2.719 8.664 -9.75 1 85.88 189 VAL B O 1
ATOM 4085 N N . VAL B 1 190 ? -2.98 7.094 -11.305 1 87.81 190 VAL B N 1
ATOM 4086 C CA . VAL B 1 190 ? -2.629 7.957 -12.43 1 87.81 190 VAL B CA 1
ATOM 4087 C C . VAL B 1 190 ? -3.623 9.109 -12.523 1 87.81 190 VAL B C 1
ATOM 4089 O O . VAL B 1 190 ? -3.223 10.273 -12.633 1 87.81 190 VAL B O 1
ATOM 4092 N N . PHE B 1 191 ? -4.891 8.797 -12.414 1 87.75 191 PHE B N 1
ATOM 4093 C CA . PHE B 1 191 ? -5.887 9.844 -12.594 1 87.75 191 PHE B CA 1
ATOM 4094 C C . PHE B 1 191 ? -5.855 10.828 -11.43 1 87.75 191 PHE B C 1
ATOM 4096 O O . PHE B 1 191 ? -6.082 12.023 -11.617 1 87.75 191 PHE B O 1
ATOM 4103 N N . GLU B 1 192 ? -5.523 10.312 -10.281 1 81.56 192 GLU B N 1
ATOM 4104 C CA . GLU B 1 192 ? -5.402 11.195 -9.133 1 81.56 192 GLU B CA 1
ATOM 4105 C C . GLU B 1 192 ? -4.16 12.078 -9.25 1 81.56 192 GLU B C 1
ATOM 4107 O O . GLU B 1 192 ? -4.164 13.227 -8.797 1 81.56 192 GLU B O 1
ATOM 4112 N N . ALA B 1 193 ? -3.213 11.578 -9.867 1 82.25 193 ALA B N 1
ATOM 4113 C CA . ALA B 1 193 ? -1.967 12.328 -10.023 1 82.25 193 ALA B CA 1
ATOM 4114 C C . ALA B 1 193 ? -2.074 13.336 -11.164 1 82.25 193 ALA B C 1
ATOM 4116 O O . ALA B 1 193 ? -1.478 14.414 -11.102 1 82.25 193 ALA B O 1
ATOM 4117 N N . VAL B 1 194 ? -2.834 13.031 -12.141 1 88.19 194 VAL B N 1
ATOM 4118 C CA . VAL B 1 194 ? -2.924 13.852 -13.344 1 88.19 194 VAL B CA 1
ATOM 4119 C C . VAL B 1 194 ? -3.93 14.977 -13.133 1 88.19 194 VAL B C 1
ATOM 4121 O O . VAL B 1 194 ? -3.824 16.031 -13.75 1 88.19 194 VAL B O 1
ATOM 4124 N N . ALA B 1 195 ? -4.855 14.766 -12.172 1 87.56 195 ALA B N 1
ATOM 4125 C CA . ALA B 1 195 ? -5.973 15.688 -12 1 87.56 195 ALA B CA 1
ATOM 4126 C C . ALA B 1 195 ? -5.48 17.094 -11.688 1 87.56 195 ALA B C 1
ATOM 4128 O O . ALA B 1 195 ? -5.875 18.062 -12.352 1 87.56 195 ALA B O 1
ATOM 4129 N N . PRO B 1 196 ? -4.559 17.312 -10.742 1 82.12 196 PRO B N 1
ATOM 4130 C CA . PRO B 1 196 ? -4.086 18.672 -10.438 1 82.12 196 PRO B CA 1
ATOM 4131 C C . PRO B 1 196 ? -3.299 19.297 -11.594 1 82.12 196 PRO B C 1
ATOM 4133 O O . PRO B 1 196 ? -3.334 20.516 -11.789 1 82.12 196 PRO B O 1
ATOM 4136 N N . ILE B 1 197 ? -2.641 18.469 -12.352 1 83.88 197 ILE B N 1
ATOM 4137 C CA . ILE B 1 197 ? -1.864 18.969 -13.484 1 83.88 197 ILE B CA 1
ATOM 4138 C C . ILE B 1 197 ? -2.805 19.516 -14.555 1 83.88 197 ILE B C 1
ATOM 4140 O O . ILE B 1 197 ? -2.582 20.609 -15.078 1 83.88 197 ILE B O 1
ATOM 4144 N N . VAL B 1 198 ? -3.82 18.781 -14.805 1 88.81 198 VAL B N 1
ATOM 4145 C CA . VAL B 1 198 ? -4.797 19.203 -15.805 1 88.81 198 VAL B CA 1
ATOM 4146 C C . VAL B 1 198 ? -5.559 20.422 -15.297 1 88.81 198 VAL B C 1
ATOM 4148 O O . VAL B 1 198 ? -5.848 21.344 -16.062 1 88.81 198 VAL B O 1
ATOM 4151 N N . ALA B 1 199 ? -5.84 20.359 -13.992 1 86.56 199 ALA B N 1
ATOM 4152 C CA . ALA B 1 199 ? -6.566 21.469 -13.391 1 86.56 199 ALA B CA 1
ATOM 4153 C C . ALA B 1 199 ? -5.758 22.766 -13.484 1 86.56 199 ALA B C 1
ATOM 4155 O O . ALA B 1 199 ? -6.312 23.844 -13.727 1 86.56 199 ALA B O 1
ATOM 4156 N N . ASP B 1 200 ? -4.551 22.672 -13.258 1 83.19 200 ASP B N 1
ATOM 4157 C CA . ASP B 1 200 ? -3.674 23.828 -13.336 1 83.19 200 ASP B CA 1
ATOM 4158 C C . ASP B 1 200 ? -3.631 24.391 -14.766 1 83.19 200 ASP B C 1
ATOM 4160 O O . ASP B 1 200 ? -3.588 25.594 -14.961 1 83.19 200 ASP B O 1
ATOM 4164 N N . HIS B 1 201 ? -3.557 23.516 -15.711 1 83.88 201 HIS B N 1
ATOM 4165 C CA . HIS B 1 201 ? -3.52 23.953 -17.109 1 83.88 201 HIS B CA 1
ATOM 4166 C C . HIS B 1 201 ? -4.84 24.578 -17.531 1 83.88 201 HIS B C 1
ATOM 4168 O O . HIS B 1 201 ? -4.852 25.531 -18.312 1 83.88 201 HIS B O 1
ATOM 4174 N N . VAL B 1 202 ? -5.926 24.094 -17 1 87.81 202 VAL B N 1
ATOM 4175 C CA . VAL B 1 202 ? -7.254 24.562 -17.406 1 87.81 202 VAL B CA 1
ATOM 4176 C C . VAL B 1 202 ? -7.582 25.859 -16.656 1 87.81 202 VAL B C 1
ATOM 4178 O O . VAL B 1 202 ? -8.117 26.797 -17.25 1 87.81 202 VAL B O 1
ATOM 4181 N N . ALA B 1 203 ? -7.277 25.875 -15.297 1 85.25 203 ALA B N 1
ATOM 4182 C CA . ALA B 1 203 ? -7.609 27.047 -14.484 1 85.25 203 ALA B CA 1
ATOM 4183 C C . ALA B 1 203 ? -6.602 28.172 -14.703 1 85.25 203 ALA B C 1
ATOM 4185 O O . ALA B 1 203 ? -6.922 29.344 -14.523 1 85.25 203 ALA B O 1
ATOM 4186 N N . GLY B 1 204 ? -5.422 27.859 -15.078 1 79.5 204 GLY B N 1
ATOM 4187 C CA . GLY B 1 204 ? -4.391 28.875 -15.227 1 79.5 204 GLY B CA 1
ATOM 4188 C C . GLY B 1 204 ? -3.742 29.266 -13.914 1 79.5 204 GLY B C 1
ATOM 4189 O O . GLY B 1 204 ? -3.932 28.594 -12.898 1 79.5 204 GLY B O 1
ATOM 4190 N N . PRO B 1 205 ? -2.955 30.297 -13.906 1 76.5 205 PRO B N 1
ATOM 4191 C CA . PRO B 1 205 ? -2.27 30.719 -12.68 1 76.5 205 PRO B CA 1
ATOM 4192 C C . PRO B 1 205 ? -3.225 31.297 -11.641 1 76.5 205 PRO B C 1
ATOM 4194 O O . PRO B 1 205 ? -4.184 31.984 -12 1 76.5 205 PRO B O 1
ATOM 4197 N N . GLN B 1 206 ? -3.023 30.859 -10.391 1 77.56 206 GLN B N 1
ATOM 4198 C CA . GLN B 1 206 ? -3.842 31.375 -9.297 1 77.56 206 GLN B CA 1
ATOM 4199 C C . GLN B 1 206 ? -3.697 32.906 -9.172 1 77.56 206 GLN B C 1
ATOM 4201 O O . GLN B 1 206 ? -2.586 33.438 -9.234 1 77.56 206 GLN B O 1
ATOM 4206 N N . PRO B 1 207 ? -4.895 33.562 -9.07 1 79 207 PRO B N 1
ATOM 4207 C CA . PRO B 1 207 ? -4.828 35 -8.891 1 79 207 PRO B CA 1
ATOM 4208 C C . PRO B 1 207 ? -4.059 35.406 -7.633 1 79 207 PRO B C 1
ATOM 4210 O O . PRO B 1 207 ? -4.141 34.719 -6.609 1 79 207 PRO B O 1
ATOM 4213 N N . GLN B 1 208 ? -3.176 36.406 -7.695 1 76.38 208 GLN B N 1
ATOM 4214 C CA . GLN B 1 208 ? -2.402 36.906 -6.57 1 76.38 208 GLN B CA 1
ATOM 4215 C C . GLN B 1 208 ? -3.176 38 -5.82 1 76.38 208 GLN B C 1
ATOM 4217 O O . GLN B 1 208 ? -3.957 38.75 -6.418 1 76.38 208 GLN B O 1
ATOM 4222 N N . PRO B 1 209 ? -2.994 37.906 -4.445 1 74.5 209 PRO B N 1
ATOM 4223 C CA . PRO B 1 209 ? -3.643 38.969 -3.691 1 74.5 209 PRO B CA 1
ATOM 4224 C C . PRO B 1 209 ? -3.156 40.344 -4.102 1 74.5 209 PRO B C 1
ATOM 4226 O O . PRO B 1 209 ? -2.016 40.5 -4.543 1 74.5 209 PRO B O 1
ATOM 4229 N N . PRO B 1 210 ? -4.164 41.312 -4.113 1 70.94 210 PRO B N 1
ATOM 4230 C CA . PRO B 1 210 ? -3.775 42.656 -4.516 1 70.94 210 PRO B CA 1
ATOM 4231 C C . PRO B 1 210 ? -2.656 43.219 -3.65 1 70.94 210 PRO B C 1
ATOM 4233 O O . PRO B 1 210 ? -2.609 42.969 -2.445 1 70.94 210 PRO B O 1
ATOM 4236 N N . GLU B 1 211 ? -1.492 43.5 -4.117 1 63.19 211 GLU B N 1
ATOM 4237 C CA . GLU B 1 211 ? -0.352 44.062 -3.426 1 63.19 211 GLU B CA 1
ATOM 4238 C C . GLU B 1 211 ? -0.806 45.094 -2.391 1 63.19 211 GLU B C 1
ATOM 4240 O O . GLU B 1 211 ? -0.225 45.188 -1.309 1 63.19 211 GLU B O 1
ATOM 4245 N N . GLY B 1 212 ? -1.659 46.094 -2.752 1 55.91 212 GLY B N 1
ATOM 4246 C CA . GLY B 1 212 ? -2.012 47.25 -1.95 1 55.91 212 GLY B CA 1
ATOM 4247 C C . GLY B 1 212 ? -2.945 46.938 -0.801 1 55.91 212 GLY B C 1
ATOM 4248 O O . GLY B 1 212 ? -3.389 47.812 -0.078 1 55.91 212 GLY B O 1
ATOM 4249 N N . ALA B 1 213 ? -3.326 45.844 -0.729 1 54.66 213 ALA B N 1
ATOM 4250 C CA . ALA B 1 213 ? -4.441 45.594 0.179 1 54.66 213 ALA B CA 1
ATOM 4251 C C . ALA B 1 213 ? -3.979 45.625 1.633 1 54.66 213 ALA B C 1
ATOM 4253 O O . ALA B 1 213 ? -4.801 45.625 2.553 1 54.66 213 ALA B O 1
ATOM 4254 N N . PHE B 1 214 ? -2.654 45.312 1.856 1 54.38 214 PHE B N 1
ATOM 4255 C CA . PHE B 1 214 ? -2.273 45.406 3.26 1 54.38 214 PHE B CA 1
ATOM 4256 C C . PHE B 1 214 ? -2.045 46.875 3.656 1 54.38 214 PHE B C 1
ATOM 4258 O O . PHE B 1 214 ? -1.02 47.469 3.305 1 54.38 214 PHE B O 1
ATOM 4265 N N . ILE B 1 215 ? -3.045 47.688 3.537 1 51.28 215 ILE B N 1
ATOM 4266 C CA . ILE B 1 215 ? -2.859 49.031 4.086 1 51.28 215 ILE B CA 1
ATOM 4267 C C . ILE B 1 215 ? -2.383 48.938 5.531 1 51.28 215 ILE B C 1
ATOM 4269 O O . ILE B 1 215 ? -2.941 48.188 6.328 1 51.28 215 ILE B O 1
ATOM 4273 N N . ASP B 1 216 ? -1.182 49.312 5.699 1 51.5 216 ASP B N 1
ATOM 4274 C CA . ASP B 1 216 ? -0.723 49.625 7.051 1 51.5 216 ASP B CA 1
ATOM 4275 C C . ASP B 1 216 ? -1.745 50.469 7.789 1 51.5 216 ASP B C 1
ATOM 4277 O O . ASP B 1 216 ? -1.998 51.625 7.406 1 51.5 216 ASP B O 1
ATOM 4281 N N . TYR B 1 217 ? -2.609 49.938 8.43 1 51.38 217 TYR B N 1
ATOM 4282 C CA . TYR B 1 217 ? -3.574 50.625 9.289 1 51.38 217 TYR B CA 1
ATOM 4283 C C . TYR B 1 217 ? -2.904 51.719 10.086 1 51.38 217 TYR B C 1
ATOM 4285 O O . TYR B 1 217 ? -3.57 52.438 10.82 1 51.38 217 TYR B O 1
ATOM 4293 N N . SER B 1 218 ? -1.575 51.688 10.188 1 51.47 218 SER B N 1
ATOM 4294 C CA . SER B 1 218 ? -1.054 52.719 11.062 1 51.47 218 SER B CA 1
ATOM 4295 C C . SER B 1 218 ? -1.384 54.125 10.523 1 51.47 218 SER B C 1
ATOM 4297 O O . SER B 1 218 ? -1.272 55.094 11.25 1 51.47 218 SER B O 1
ATOM 4299 N N . GLU B 1 219 ? -1.397 54.281 9.195 1 54.91 219 GLU B N 1
ATOM 4300 C CA . GLU B 1 219 ? -1.524 55.688 8.789 1 54.91 219 GLU B CA 1
ATOM 4301 C C . GLU B 1 219 ? -2.977 56.031 8.484 1 54.91 219 GLU B C 1
ATOM 4303 O O . GLU B 1 219 ? -3.818 55.156 8.32 1 54.91 219 GLU B O 1
ATOM 4308 N N . ASN B 1 220 ? -3.357 57.312 8.523 1 60.41 220 ASN B N 1
ATOM 4309 C CA . ASN B 1 220 ? -4.605 58.031 8.297 1 60.41 220 ASN B CA 1
ATOM 4310 C C . ASN B 1 220 ? -5.332 57.531 7.055 1 60.41 220 ASN B C 1
ATOM 4312 O O . ASN B 1 220 ? -5.125 58.031 5.957 1 60.41 220 ASN B O 1
ATOM 4316 N N . VAL B 1 221 ? -5.613 56.312 7.062 1 66.19 221 VAL B N 1
ATOM 4317 C CA . VAL B 1 221 ? -6.328 55.719 5.934 1 66.19 221 VAL B CA 1
ATOM 4318 C C . VAL B 1 221 ? -7.711 56.344 5.809 1 66.19 221 VAL B C 1
ATOM 4320 O O . VAL B 1 221 ? -8.453 56.406 6.789 1 66.19 221 VAL B O 1
ATOM 4323 N N . THR B 1 222 ? -7.902 57.156 4.891 1 73.06 222 THR B N 1
ATOM 4324 C CA . THR B 1 222 ? -9.18 57.781 4.621 1 73.06 222 THR B CA 1
ATOM 4325 C C . THR B 1 222 ? -10.25 56.781 4.281 1 73.06 222 THR B C 1
ATOM 4327 O O . THR B 1 222 ? -9.938 55.625 3.953 1 73.06 222 THR B O 1
ATOM 4330 N N . LEU B 1 223 ? -11.469 56.969 4.527 1 72.44 223 LEU B N 1
ATOM 4331 C CA . LEU B 1 223 ? -12.625 56.125 4.211 1 72.44 223 LEU B CA 1
ATOM 4332 C C . LEU B 1 223 ? -12.594 55.688 2.75 1 72.44 223 LEU B C 1
ATOM 4334 O O . LEU B 1 223 ? -12.969 54.562 2.428 1 72.44 223 LEU B O 1
ATOM 4338 N N . GLU B 1 224 ? -12.055 56.625 1.872 1 74.69 224 GLU B N 1
ATOM 4339 C CA . GLU B 1 224 ? -12.008 56.344 0.442 1 74.69 224 GLU B CA 1
ATOM 4340 C C . GLU B 1 224 ? -10.984 55.25 0.137 1 74.69 224 GLU B C 1
ATOM 4342 O O . GLU B 1 224 ? -11.234 54.375 -0.702 1 74.69 224 GLU B O 1
ATOM 4347 N N . GLU B 1 225 ? -9.93 55.188 0.911 1 74 225 GLU B N 1
ATOM 4348 C CA . GLU B 1 225 ? -8.883 54.188 0.702 1 74 225 GLU B CA 1
ATOM 4349 C C . GLU B 1 225 ? -9.305 52.812 1.242 1 74 225 GLU B C 1
ATOM 4351 O O . GLU B 1 225 ? -8.992 51.781 0.65 1 74 225 GLU B O 1
ATOM 4356 N N . LEU B 1 226 ? -10.031 52.906 2.262 1 73.44 226 LEU B N 1
ATOM 4357 C CA . LEU B 1 226 ? -10.555 51.656 2.822 1 73.44 226 LEU B CA 1
ATOM 4358 C C . LEU B 1 226 ? -11.555 51 1.869 1 73.44 226 LEU B C 1
ATOM 4360 O O . LEU B 1 226 ? -11.555 49.781 1.699 1 73.44 226 LEU B O 1
ATOM 4364 N N . GLN B 1 227 ? -12.43 51.969 1.341 1 74.25 227 GLN B N 1
ATOM 4365 C CA . GLN B 1 227 ? -13.422 51.438 0.408 1 74.25 227 GLN B CA 1
ATOM 4366 C C . GLN B 1 227 ? -12.758 50.906 -0.848 1 74.25 227 GLN B C 1
ATOM 4368 O O . GLN B 1 227 ? -13.195 49.875 -1.386 1 74.25 227 GLN B O 1
ATOM 4373 N N . ALA B 1 228 ? -11.727 51.562 -1.273 1 77.5 228 ALA B N 1
ATOM 4374 C CA . ALA B 1 228 ? -10.984 51.094 -2.441 1 77.5 228 ALA B CA 1
ATOM 4375 C C . ALA B 1 228 ? -10.305 49.75 -2.158 1 77.5 228 ALA B C 1
ATOM 4377 O O . ALA B 1 228 ? -10.281 48.875 -3.016 1 77.5 228 ALA B O 1
ATOM 4378 N N . GLN B 1 229 ? -9.867 49.5 -0.989 1 75.62 229 GLN B N 1
ATOM 4379 C CA . GLN B 1 229 ? -9.242 48.25 -0.591 1 75.62 229 GLN B CA 1
ATOM 4380 C C . GLN B 1 229 ? -10.266 47.125 -0.501 1 75.62 229 GLN B C 1
ATOM 4382 O O . GLN B 1 229 ? -9.992 45.969 -0.901 1 75.62 229 GLN B O 1
ATOM 4387 N N . GLU B 1 230 ? -11.273 47.531 0.114 1 76.5 230 GLU B N 1
ATOM 4388 C CA . GLU B 1 230 ? -12.336 46.562 0.212 1 76.5 230 GLU B CA 1
ATOM 4389 C C . GLU B 1 230 ? -12.781 46.062 -1.169 1 76.5 230 GLU B C 1
ATOM 4391 O O . GLU B 1 230 ? -13.047 44.875 -1.364 1 76.5 230 GLU B O 1
ATOM 4396 N N . LYS B 1 231 ? -12.883 47.125 -2.064 1 82.19 231 LYS B N 1
ATOM 4397 C CA . LYS B 1 231 ? -13.281 46.781 -3.424 1 82.19 231 LYS B CA 1
ATOM 4398 C C . LYS B 1 231 ? -12.234 45.875 -4.086 1 82.19 231 LYS B C 1
ATOM 4400 O O . LYS B 1 231 ? -12.586 44.969 -4.816 1 82.19 231 LYS B O 1
ATOM 4405 N N . LEU B 1 232 ? -11.016 46.031 -3.865 1 80.06 232 LEU B N 1
ATOM 4406 C CA . LEU B 1 232 ? -9.938 45.219 -4.426 1 80.06 232 LEU B CA 1
ATOM 4407 C C . LEU B 1 232 ? -9.984 43.781 -3.875 1 80.06 232 LEU B C 1
ATOM 4409 O O . LEU B 1 232 ? -9.781 42.844 -4.617 1 80.06 232 LEU B O 1
ATOM 4413 N N . TRP B 1 233 ? -10.273 43.719 -2.664 1 81.12 233 TRP B N 1
ATOM 4414 C CA . TRP B 1 233 ? -10.352 42.406 -2.047 1 81.12 233 TRP B CA 1
ATOM 4415 C C . TRP B 1 233 ? -11.586 41.656 -2.535 1 81.12 233 TRP B C 1
ATOM 4417 O O . TRP B 1 233 ? -11.555 40.438 -2.699 1 81.12 233 TRP B O 1
ATOM 4427 N N . GLU B 1 234 ? -12.625 42.438 -2.672 1 80.94 234 GLU B N 1
ATOM 4428 C CA . GLU B 1 234 ? -13.828 41.812 -3.215 1 80.94 234 GLU B CA 1
ATOM 4429 C C . GLU B 1 234 ? -13.586 41.25 -4.621 1 80.94 234 GLU B C 1
ATOM 4431 O O . GLU B 1 234 ? -14.055 40.188 -4.961 1 80.94 234 GLU B O 1
ATOM 4436 N N . GLU B 1 235 ? -12.93 42.062 -5.441 1 82.5 235 GLU B N 1
ATOM 4437 C CA . GLU B 1 235 ? -12.586 41.625 -6.785 1 82.5 235 GLU B CA 1
ATOM 4438 C C . GLU B 1 235 ? -11.664 40.406 -6.742 1 82.5 235 GLU B C 1
ATOM 4440 O O . GLU B 1 235 ? -11.828 39.469 -7.535 1 82.5 235 GLU B O 1
ATOM 4445 N N . TYR B 1 236 ? -10.766 40.375 -5.875 1 81.94 236 TYR B N 1
ATOM 4446 C CA . TYR B 1 236 ? -9.867 39.219 -5.707 1 81.94 236 TYR B CA 1
ATOM 4447 C C . TYR B 1 236 ? -10.625 38 -5.258 1 81.94 236 TYR B C 1
ATOM 4449 O O . TYR B 1 236 ? -10.359 36.875 -5.734 1 81.94 236 TYR B O 1
ATOM 4457 N N . ASP B 1 237 ? -11.484 38.25 -4.379 1 79.62 237 ASP B N 1
ATOM 4458 C CA . ASP B 1 237 ? -12.281 37.125 -3.885 1 79.62 237 ASP B CA 1
ATOM 4459 C C . ASP B 1 237 ? -13.094 36.5 -5.012 1 79.62 237 ASP B C 1
ATOM 4461 O O . ASP B 1 237 ? -13.227 35.25 -5.07 1 79.62 237 ASP B O 1
ATOM 4465 N N . GLU B 1 238 ? -13.633 37.344 -5.824 1 82.69 238 GLU B N 1
ATOM 4466 C CA . GLU B 1 238 ? -14.398 36.812 -6.953 1 82.69 238 GLU B CA 1
ATOM 4467 C C . GLU B 1 238 ? -13.492 36.062 -7.926 1 82.69 238 GLU B C 1
ATOM 4469 O O . GLU B 1 238 ? -13.875 35 -8.438 1 82.69 238 GLU B O 1
ATOM 4474 N N . LEU B 1 239 ? -12.344 36.594 -8.156 1 83.56 239 LEU B N 1
ATOM 4475 C CA . LEU B 1 239 ? -11.406 35.938 -9.07 1 83.56 239 LEU B CA 1
ATOM 4476 C C . LEU B 1 239 ? -10.938 34.594 -8.523 1 83.56 239 LEU B C 1
ATOM 4478 O O . LEU B 1 239 ? -10.844 33.625 -9.266 1 83.56 239 LEU B O 1
ATOM 4482 N N . ILE B 1 240 ? -10.648 34.562 -7.281 1 81.31 240 ILE B N 1
ATOM 4483 C CA . ILE B 1 240 ? -10.148 33.344 -6.672 1 81.31 240 ILE B CA 1
ATOM 4484 C C . ILE B 1 240 ? -11.258 32.312 -6.617 1 81.31 240 ILE B C 1
ATOM 4486 O O . ILE B 1 240 ? -11 31.109 -6.746 1 81.31 240 ILE B O 1
ATOM 4490 N N . GLN B 1 241 ? -12.445 32.812 -6.445 1 79.81 241 GLN B N 1
ATOM 4491 C CA . GLN B 1 241 ? -13.57 31.891 -6.441 1 79.81 241 GLN B CA 1
ATOM 4492 C C . GLN B 1 241 ? -13.758 31.25 -7.812 1 79.81 241 GLN B C 1
ATOM 4494 O O . GLN B 1 241 ? -14.008 30.047 -7.914 1 79.81 241 GLN B O 1
ATOM 4499 N N . GLU B 1 242 ? -13.719 32.062 -8.805 1 82.81 242 GLU B N 1
ATOM 4500 C CA . GLU B 1 242 ? -13.852 31.531 -10.156 1 82.81 242 GLU B CA 1
ATOM 4501 C C . GLU B 1 242 ? -12.711 30.578 -10.5 1 82.81 242 GLU B C 1
ATOM 4503 O O . GLU B 1 242 ? -12.93 29.531 -11.117 1 82.81 242 GLU B O 1
ATOM 4508 N N . TRP B 1 243 ? -11.562 30.969 -10.141 1 83.25 243 TRP B N 1
ATOM 4509 C CA . TRP B 1 243 ? -10.398 30.125 -10.359 1 83.25 243 TRP B CA 1
ATOM 4510 C C . TRP B 1 243 ? -10.547 28.797 -9.625 1 83.25 243 TRP B C 1
ATOM 4512 O O . TRP B 1 243 ? -10.281 27.734 -10.188 1 83.25 243 TRP B O 1
ATOM 4522 N N . SER B 1 244 ? -10.914 28.875 -8.398 1 81.5 244 SER B N 1
ATOM 4523 C CA . SER B 1 244 ? -11.047 27.672 -7.578 1 81.5 244 SER B CA 1
ATOM 4524 C C . SER B 1 244 ? -12.117 26.734 -8.133 1 81.5 244 SER B C 1
ATOM 4526 O O . SER B 1 244 ? -11.953 25.516 -8.109 1 81.5 244 SER B O 1
ATOM 4528 N N . LYS B 1 245 ? -13.195 27.344 -8.602 1 81.06 245 LYS B N 1
ATOM 4529 C CA . LYS B 1 245 ? -14.266 26.547 -9.188 1 81.06 245 LYS B CA 1
ATOM 4530 C C . LYS B 1 245 ? -13.758 25.781 -10.406 1 81.06 245 LYS B C 1
ATOM 4532 O O . LYS B 1 245 ? -14 24.578 -10.523 1 81.06 245 LYS B O 1
ATOM 4537 N N . LYS B 1 246 ? -13.102 26.469 -11.227 1 84.56 246 LYS B N 1
ATOM 4538 C CA . LYS B 1 246 ? -12.562 25.828 -12.422 1 84.56 246 LYS B CA 1
ATOM 4539 C C . LYS B 1 246 ? -11.531 24.75 -12.055 1 84.56 246 LYS B C 1
ATOM 4541 O O . LYS B 1 246 ? -11.531 23.672 -12.625 1 84.56 246 LYS B O 1
ATOM 4546 N N . TYR B 1 247 ? -10.719 25.094 -11.133 1 83.25 247 TYR B N 1
ATOM 4547 C CA . TYR B 1 247 ? -9.648 24.203 -10.695 1 83.25 247 TYR B CA 1
ATOM 4548 C C . TYR B 1 247 ? -10.219 22.938 -10.07 1 83.25 247 TYR B C 1
ATOM 4550 O O . TYR B 1 247 ? -9.875 21.828 -10.484 1 83.25 247 TYR B O 1
ATOM 4558 N N . PHE B 1 248 ? -11.141 23 -9.258 1 80.44 248 PHE B N 1
ATOM 4559 C CA . PHE B 1 248 ? -11.633 21.859 -8.516 1 80.44 248 PHE B CA 1
ATOM 4560 C C . PHE B 1 248 ? -12.633 21.062 -9.344 1 80.44 248 PHE B C 1
ATOM 4562 O O . PHE B 1 248 ? -12.711 19.828 -9.219 1 80.44 248 PHE B O 1
ATOM 4569 N N . ASP B 1 249 ? -13.375 21.797 -10.211 1 82.38 249 ASP B N 1
ATOM 4570 C CA . ASP B 1 249 ? -14.242 21.078 -11.133 1 82.38 249 ASP B CA 1
ATOM 4571 C C . ASP B 1 249 ? -13.43 20.172 -12.055 1 82.38 249 ASP B C 1
ATOM 4573 O O . ASP B 1 249 ? -13.844 19.047 -12.359 1 82.38 249 ASP B O 1
ATOM 4577 N N . THR B 1 250 ? -12.328 20.734 -12.508 1 87.25 250 THR B N 1
ATOM 4578 C CA . THR B 1 250 ? -11.461 19.938 -13.367 1 87.25 250 THR B CA 1
ATOM 4579 C C . THR B 1 250 ? -10.867 18.766 -12.602 1 87.25 250 THR B C 1
ATOM 4581 O O . THR B 1 250 ? -10.773 17.656 -13.133 1 87.25 250 THR B O 1
ATOM 4584 N N . ILE B 1 251 ? -10.531 18.969 -11.359 1 84.69 251 ILE B N 1
ATOM 4585 C CA . ILE B 1 251 ? -9.977 17.891 -10.547 1 84.69 251 ILE B CA 1
ATOM 4586 C C . ILE B 1 251 ? -11.008 16.781 -10.375 1 84.69 251 ILE B C 1
ATOM 4588 O O . ILE B 1 251 ? -10.695 15.602 -10.516 1 84.69 251 ILE B O 1
ATOM 4592 N N . GLU B 1 252 ? -12.18 17.172 -10.148 1 81.75 252 GLU B N 1
ATOM 4593 C CA . GLU B 1 252 ? -13.25 16.203 -9.922 1 81.75 252 GLU B CA 1
ATOM 4594 C C . GLU B 1 252 ? -13.547 15.406 -11.188 1 81.75 252 GLU B C 1
ATOM 4596 O O . GLU B 1 252 ? -13.75 14.188 -11.133 1 81.75 252 GLU B O 1
ATOM 4601 N N . THR B 1 253 ? -13.57 16.141 -12.266 1 85.38 253 THR B N 1
ATOM 4602 C CA . THR B 1 253 ? -13.891 15.477 -13.531 1 85.38 253 THR B CA 1
ATOM 4603 C C . THR B 1 253 ? -12.805 14.469 -13.898 1 85.38 253 THR B C 1
ATOM 4605 O O . THR B 1 253 ? -13.109 13.336 -14.281 1 85.38 253 THR B O 1
ATOM 4608 N N . VAL B 1 254 ? -11.594 14.883 -13.742 1 8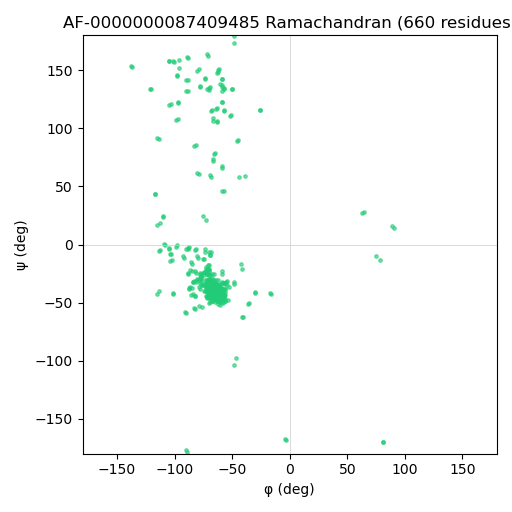9.06 254 VAL B N 1
ATOM 4609 C CA . VAL B 1 254 ? -10.484 14.008 -14.102 1 89.06 254 VAL B CA 1
ATOM 4610 C C . VAL B 1 254 ? -10.383 12.859 -13.102 1 89.06 254 VAL B C 1
ATOM 4612 O O . VAL B 1 254 ? -10.141 11.711 -13.484 1 89.06 254 VAL B O 1
ATOM 4615 N N . SER B 1 255 ? -10.664 13.156 -11.867 1 86.5 255 SER B N 1
ATOM 4616 C CA . SER B 1 255 ? -10.578 12.125 -10.828 1 86.5 255 SER B CA 1
ATOM 4617 C C . SER B 1 255 ? -11.711 11.117 -10.953 1 86.5 255 SER B C 1
ATOM 4619 O O . SER B 1 255 ? -11.586 9.977 -10.5 1 86.5 255 SER B O 1
ATOM 4621 N N . SER B 1 256 ? -12.836 11.562 -11.562 1 85.88 256 SER B N 1
ATOM 4622 C CA . SER B 1 256 ? -13.992 10.688 -11.68 1 85.88 256 SER B CA 1
ATOM 4623 C C . SER B 1 256 ? -13.719 9.523 -12.633 1 85.88 256 SER B C 1
ATOM 4625 O O . SER B 1 256 ? -14.461 8.547 -12.656 1 85.88 256 SER B O 1
ATOM 4627 N N . LEU B 1 257 ? -12.609 9.578 -13.25 1 90.44 257 LEU B N 1
ATOM 4628 C CA . LEU B 1 257 ? -12.227 8.469 -14.117 1 90.44 257 LEU B CA 1
ATOM 4629 C C . LEU B 1 257 ? -11.617 7.328 -13.312 1 90.44 257 LEU B C 1
ATOM 4631 O O . LEU B 1 257 ? -11.453 6.219 -13.828 1 90.44 257 LEU B O 1
ATOM 4635 N N . SER B 1 258 ? -11.453 7.574 -12.047 1 94.19 258 SER B N 1
ATOM 4636 C CA . SER B 1 258 ? -10.992 6.543 -11.125 1 94.19 258 SER B CA 1
ATOM 4637 C C . SER B 1 258 ? -12.141 5.988 -10.297 1 94.19 258 SER B C 1
ATOM 4639 O O . SER B 1 258 ? -12.805 6.73 -9.562 1 94.19 258 SER B O 1
ATOM 4641 N N . PRO B 1 259 ? -12.375 4.691 -10.406 1 95.5 259 PRO B N 1
ATOM 4642 C CA . PRO B 1 259 ? -13.438 4.094 -9.586 1 95.5 259 PRO B CA 1
ATOM 4643 C C . PRO B 1 259 ? -13.227 4.32 -8.094 1 95.5 259 PRO B C 1
ATOM 4645 O O . PRO B 1 259 ? -14.195 4.492 -7.352 1 95.5 259 PRO B O 1
ATOM 4648 N N . ARG B 1 260 ? -12 4.355 -7.707 1 94.38 260 ARG B N 1
ATOM 4649 C CA . ARG B 1 260 ? -11.711 4.574 -6.293 1 94.38 260 ARG B CA 1
ATOM 4650 C C . ARG B 1 260 ? -12.109 5.984 -5.867 1 94.38 260 ARG B C 1
ATOM 4652 O O . ARG B 1 260 ? -12.68 6.172 -4.793 1 94.38 260 ARG B O 1
ATOM 4659 N N . ALA B 1 261 ? -11.75 6.973 -6.727 1 92.81 261 ALA B N 1
ATOM 4660 C CA . ALA B 1 261 ? -12.117 8.352 -6.434 1 92.81 261 ALA B CA 1
ATOM 4661 C C . ALA B 1 261 ? -13.633 8.516 -6.383 1 92.81 261 ALA B C 1
ATOM 4663 O O . ALA B 1 261 ? -14.156 9.258 -5.547 1 92.81 261 ALA B O 1
ATOM 4664 N N . ASP B 1 262 ? -14.312 7.855 -7.328 1 95.12 262 ASP B N 1
ATOM 4665 C CA . ASP B 1 262 ? -15.773 7.891 -7.332 1 95.12 262 ASP B CA 1
ATOM 4666 C C . ASP B 1 262 ? -16.344 7.312 -6.039 1 95.12 262 ASP B C 1
ATOM 4668 O O . ASP B 1 262 ? -17.25 7.883 -5.449 1 95.12 262 ASP B O 1
ATOM 4672 N N . PHE B 1 263 ? -15.773 6.203 -5.613 1 96.5 263 PHE B N 1
ATOM 4673 C CA . PHE B 1 263 ? -16.219 5.57 -4.375 1 96.5 263 PHE B CA 1
ATOM 4674 C C . PHE B 1 263 ? -15.984 6.492 -3.184 1 96.5 263 PHE B C 1
ATOM 4676 O O . PHE B 1 263 ? -16.859 6.625 -2.318 1 96.5 263 PHE B O 1
ATOM 4683 N N . GLN B 1 264 ? -14.914 7.121 -3.168 1 92.69 264 GLN B N 1
ATOM 4684 C CA . GLN B 1 264 ? -14.586 8.016 -2.062 1 92.69 264 GLN B CA 1
ATOM 4685 C C . GLN B 1 264 ? -15.516 9.219 -2.035 1 92.69 264 GLN B C 1
ATOM 4687 O O . GLN B 1 264 ? -15.961 9.648 -0.966 1 92.69 264 GLN B O 1
ATOM 4692 N N . GLN B 1 265 ? -15.75 9.758 -3.211 1 91.25 265 GLN B N 1
ATOM 4693 C CA . GLN B 1 265 ? -16.625 10.914 -3.289 1 91.25 265 GLN B CA 1
ATOM 4694 C C . GLN B 1 265 ? -18.062 10.547 -2.9 1 91.25 265 GLN B C 1
ATOM 4696 O O . GLN B 1 265 ? -18.719 11.281 -2.166 1 91.25 265 GLN B O 1
ATOM 4701 N N . ILE B 1 266 ? -18.531 9.414 -3.367 1 95.31 266 ILE B N 1
ATOM 4702 C CA . ILE B 1 266 ? -19.859 8.93 -2.998 1 95.31 266 ILE B CA 1
ATOM 4703 C C . ILE B 1 266 ? -19.938 8.734 -1.484 1 95.31 266 ILE B C 1
ATOM 4705 O O . ILE B 1 266 ? -20.922 9.117 -0.853 1 95.31 266 ILE B O 1
ATOM 4709 N N . SER B 1 267 ? -18.859 8.164 -0.966 1 95.31 267 SER B N 1
ATOM 4710 C CA . SER B 1 267 ? -18.812 7.891 0.466 1 95.31 267 SER B CA 1
ATOM 4711 C C . SER B 1 267 ? -18.891 9.18 1.28 1 95.31 267 SER B C 1
ATOM 4713 O O . SER B 1 267 ? -19.531 9.211 2.328 1 95.31 267 SER B O 1
ATOM 4715 N N . GLU B 1 268 ? -18.281 10.188 0.766 1 90.75 268 GLU B N 1
ATOM 4716 C CA . GLU B 1 268 ? -18.281 11.469 1.468 1 90.75 268 GLU B CA 1
ATOM 4717 C C . GLU B 1 268 ? -19.688 12.07 1.512 1 90.75 268 GLU B C 1
ATOM 4719 O O . GLU B 1 268 ? -20.156 12.492 2.57 1 90.75 268 GLU B O 1
ATOM 4724 N N . TYR B 1 269 ? -20.359 12.07 0.379 1 92.06 269 TYR B N 1
ATOM 4725 C CA . TYR B 1 269 ? -21.688 12.648 0.301 1 92.06 269 TYR B CA 1
ATOM 4726 C C . TYR B 1 269 ? -22.688 11.805 1.078 1 92.06 269 TYR B C 1
ATOM 4728 O O . TYR B 1 269 ? -23.609 12.336 1.715 1 92.06 269 TYR B O 1
ATOM 4736 N N . VAL B 1 270 ? -22.5 10.5 1.107 1 95.25 270 VAL B N 1
ATOM 4737 C CA . VAL B 1 270 ? -23.469 9.602 1.712 1 95.25 270 VAL B CA 1
ATOM 4738 C C . VAL B 1 270 ? -23.312 9.617 3.23 1 95.25 270 VAL B C 1
ATOM 4740 O O . VAL B 1 270 ? -24.312 9.641 3.961 1 95.25 270 VAL B O 1
ATOM 4743 N N . LEU B 1 271 ? -22.125 9.711 3.719 1 94.12 271 LEU B N 1
ATOM 4744 C CA . LEU B 1 271 ? -21.891 9.594 5.152 1 94.12 271 LEU B CA 1
ATOM 4745 C C . LEU B 1 271 ? -22.062 10.938 5.852 1 94.12 271 LEU B C 1
ATOM 4747 O O . LEU B 1 271 ? -22.5 10.984 7.004 1 94.12 271 LEU B O 1
ATOM 4751 N N . ASN B 1 272 ? -21.656 12.016 5.219 1 89.69 272 ASN B N 1
ATOM 4752 C CA . ASN B 1 272 ? -21.672 13.344 5.816 1 89.69 272 ASN B CA 1
ATOM 4753 C C . ASN B 1 272 ? -22.906 14.133 5.375 1 89.69 272 ASN B C 1
ATOM 4755 O O . ASN B 1 272 ? -22.953 14.664 4.266 1 89.69 272 ASN B O 1
ATOM 4759 N N . PRO B 1 273 ? -23.859 14.32 6.246 1 89.38 273 PRO B N 1
ATOM 4760 C CA . PRO B 1 273 ? -25.078 15.023 5.875 1 89.38 273 PRO B CA 1
ATOM 4761 C C . PRO B 1 273 ? -24.859 16.516 5.609 1 89.38 273 PRO B C 1
ATOM 4763 O O . PRO B 1 273 ? -25.734 17.188 5.086 1 89.38 273 PRO B O 1
ATOM 4766 N N . HIS B 1 274 ? -23.656 16.969 5.938 1 84.88 274 HIS B N 1
ATOM 4767 C CA . HIS B 1 274 ? -23.375 18.391 5.758 1 84.88 274 HIS B CA 1
ATOM 4768 C C . HIS B 1 274 ? -22.516 18.641 4.516 1 84.88 274 HIS B C 1
ATOM 4770 O O . HIS B 1 274 ? -22.266 19.781 4.152 1 84.88 274 HIS B O 1
ATOM 4776 N N . ALA B 1 275 ? -22.078 17.547 3.967 1 82.25 275 ALA B N 1
ATOM 4777 C CA . ALA B 1 275 ? -21.219 17.688 2.797 1 82.25 275 ALA B CA 1
ATOM 4778 C C . ALA B 1 275 ? -22 18.234 1.605 1 82.25 275 ALA B C 1
ATOM 4780 O O . ALA B 1 275 ? -23.047 17.688 1.232 1 82.25 275 ALA B O 1
ATOM 4781 N N . GLN B 1 276 ? -21.516 19.438 1.283 1 72.69 276 GLN B N 1
ATOM 4782 C CA . GLN B 1 276 ? -22.156 20.062 0.123 1 72.69 276 GLN B CA 1
ATOM 4783 C C . GLN B 1 276 ? -21.297 19.891 -1.127 1 72.69 276 GLN B C 1
ATOM 4785 O O . GLN B 1 276 ? -20.109 19.547 -1.034 1 72.69 276 GLN B O 1
ATOM 4790 N N . SER B 1 277 ? -21.922 19.969 -2.156 1 64.19 277 SER B N 1
ATOM 4791 C CA . SER B 1 277 ? -21.172 19.922 -3.408 1 64.19 277 SER B CA 1
ATOM 4792 C C . SER B 1 277 ? -20.141 21.047 -3.475 1 64.19 277 SER B C 1
ATOM 4794 O O . SER B 1 277 ? -20.328 22.109 -2.887 1 64.19 277 SER B O 1
ATOM 4796 N N . TRP B 1 278 ? -18.797 20.656 -3.664 1 56.66 278 TRP B N 1
ATOM 4797 C CA . TRP B 1 278 ? -17.734 21.656 -3.74 1 56.66 278 TRP B CA 1
ATOM 4798 C C . TRP B 1 278 ? -18.266 22.969 -4.324 1 56.66 278 TRP B C 1
ATOM 4800 O O . TRP B 1 278 ? -17.922 24.047 -3.852 1 56.66 278 TRP B O 1
ATOM 4810 N N . LYS B 1 279 ? -19.109 22.812 -5.367 1 53.75 279 LYS B N 1
ATOM 4811 C CA . LYS B 1 279 ? -19.672 24 -6.031 1 53.75 279 LYS B CA 1
ATOM 4812 C C . LYS B 1 279 ? -20.391 24.891 -5.039 1 53.75 279 LYS B C 1
ATOM 4814 O O . LYS B 1 279 ? -20.266 26.109 -5.078 1 53.75 279 LYS B O 1
ATOM 4819 N N . ASP B 1 280 ? -21.016 24.172 -4.199 1 53.47 280 ASP B N 1
ATOM 4820 C CA . ASP B 1 280 ? -21.828 24.969 -3.268 1 53.47 280 ASP B CA 1
ATOM 4821 C C . ASP B 1 280 ? -20.969 25.469 -2.1 1 53.47 280 ASP B C 1
ATOM 4823 O O . ASP B 1 280 ? -21.234 26.547 -1.552 1 53.47 280 ASP B O 1
ATOM 4827 N N . ALA B 1 281 ? -19.891 24.609 -1.695 1 53.59 281 ALA B N 1
ATOM 4828 C CA . ALA B 1 281 ? -19.031 24.984 -0.569 1 53.59 281 ALA B CA 1
ATOM 4829 C C . ALA B 1 281 ? -18.219 26.234 -0.881 1 53.59 281 ALA B C 1
ATOM 4831 O O . ALA B 1 281 ? -17.953 27.047 0.007 1 53.59 281 ALA B O 1
ATOM 4832 N N . MET B 1 282 ? -17.641 26.266 -2.039 1 49.78 282 MET B N 1
ATOM 4833 C CA . MET B 1 282 ? -16.812 27.406 -2.428 1 49.78 282 MET B CA 1
ATOM 4834 C C . MET B 1 282 ? -17.656 28.656 -2.561 1 49.78 282 MET B C 1
ATOM 4836 O O . MET B 1 282 ? -17.172 29.766 -2.35 1 49.78 282 MET B O 1
ATOM 4840 N N . TYR B 1 283 ? -18.797 28.594 -3.146 1 46.22 283 TYR B N 1
ATOM 4841 C CA . TYR B 1 283 ? -19.594 29.781 -3.412 1 46.22 283 TYR B CA 1
ATOM 4842 C C . TYR B 1 283 ? -20.25 30.312 -2.135 1 46.22 283 TYR B C 1
ATOM 4844 O O . TYR B 1 283 ? -20.828 31.391 -2.123 1 46.22 283 TYR B O 1
ATOM 4852 N N . SER B 1 284 ? -20.25 29.547 -1.045 1 42 284 SER B N 1
ATOM 4853 C CA . SER B 1 284 ? -20.812 30.141 0.169 1 42 284 SER B CA 1
ATOM 4854 C C . SER B 1 284 ? -19.75 30.266 1.26 1 42 284 SER B C 1
ATOM 4856 O O . SER B 1 284 ? -19.844 29.609 2.301 1 42 284 SER B O 1
ATOM 4858 N N . PRO B 1 285 ? -18.547 30.719 0.81 1 43.47 285 PRO B N 1
ATOM 4859 C CA . PRO B 1 285 ? -17.469 30.766 1.798 1 43.47 285 PRO B CA 1
ATOM 4860 C C . PRO B 1 285 ? -17.938 31.281 3.158 1 43.47 285 PRO B C 1
ATOM 4862 O O . PRO B 1 285 ? -17.359 30.938 4.188 1 43.47 285 PRO B O 1
ATOM 4865 N N . GLY B 1 286 ? -18.422 32.562 3.174 1 39.88 286 GLY B N 1
ATOM 4866 C CA . GLY B 1 286 ? -18.766 33.469 4.246 1 39.88 286 GLY B CA 1
ATOM 4867 C C . GLY B 1 286 ? -19.828 32.938 5.176 1 39.88 286 GLY B C 1
ATOM 4868 O O . GLY B 1 286 ? -20.359 33.688 6.016 1 39.88 286 GLY B O 1
ATOM 4869 N N . ILE B 1 287 ? -20.609 32.094 4.723 1 39.19 287 ILE B N 1
ATOM 4870 C CA . ILE B 1 287 ? -21.625 31.828 5.734 1 39.19 287 ILE B CA 1
ATOM 4871 C C . ILE B 1 287 ? -20.953 31.359 7.027 1 39.19 287 ILE B C 1
ATOM 4873 O O . ILE B 1 287 ? -20.547 30.203 7.129 1 39.19 287 ILE B O 1
ATOM 4877 N N . GLU B 1 288 ? -19.969 31.922 7.5 1 40.12 288 GLU B N 1
ATOM 4878 C CA . GLU B 1 288 ? -19.656 31.875 8.922 1 40.12 288 GLU B CA 1
ATOM 4879 C C . GLU B 1 288 ? -20.859 31.422 9.75 1 40.12 288 GLU B C 1
ATOM 4881 O O . GLU B 1 288 ? -20.797 31.422 10.977 1 40.12 288 GLU B O 1
ATOM 4886 N N . GLY B 1 289 ? -22.094 31.984 9.375 1 41.03 289 GLY B N 1
ATOM 4887 C CA . GLY B 1 289 ? -23.156 31.859 10.375 1 41.03 289 GLY B CA 1
ATOM 4888 C C . GLY B 1 289 ? -23.266 30.438 10.922 1 41.03 289 GLY B C 1
ATOM 4889 O O . GLY B 1 289 ? -22.656 29.516 10.406 1 41.03 289 GLY B O 1
ATOM 4890 N N . PRO B 1 290 ? -24.219 30.234 11.867 1 48.34 290 PRO B N 1
ATOM 4891 C CA . PRO B 1 290 ? -24.484 29.141 12.797 1 48.34 290 PRO B CA 1
ATOM 4892 C C . PRO B 1 290 ? -24.469 27.766 12.109 1 48.34 290 PRO B C 1
ATOM 4894 O O . PRO B 1 290 ? -23.656 26.906 12.453 1 48.34 290 PRO B O 1
ATOM 4897 N N . GLU B 1 291 ? -25.766 27 11.773 1 56.22 291 GLU B N 1
ATOM 4898 C CA . GLU B 1 291 ? -26.141 25.609 11.648 1 56.22 291 GLU B CA 1
ATOM 4899 C C . GLU B 1 291 ? -25.75 25.047 10.281 1 56.22 291 GLU B C 1
ATOM 4901 O O . GLU B 1 291 ? -26.172 25.578 9.25 1 56.22 291 GLU B O 1
ATOM 4906 N N . GLN B 1 292 ? -24.531 24.531 9.953 1 66.19 292 GLN B N 1
ATOM 4907 C CA . GLN B 1 292 ? -24.219 23.766 8.742 1 66.19 292 GLN B CA 1
ATOM 4908 C C . GLN B 1 292 ? -25.469 23.062 8.203 1 66.19 292 GLN B C 1
ATOM 4910 O O . GLN B 1 292 ? -26.188 22.406 8.953 1 66.19 292 GLN B O 1
ATOM 4915 N N . PRO B 1 293 ? -25.969 23.5 6.852 1 77.25 293 PRO B N 1
ATOM 4916 C CA . PRO B 1 293 ? -27.156 22.797 6.32 1 77.25 293 PRO B CA 1
ATOM 4917 C C . PRO B 1 293 ? -27.016 21.281 6.367 1 77.25 293 PRO B C 1
ATOM 4919 O O . PRO B 1 293 ? -25.906 20.75 6.246 1 77.25 293 PRO B O 1
ATOM 4922 N N . THR B 1 294 ? -28.109 20.672 6.848 1 86.06 294 THR B N 1
ATOM 4923 C CA . THR B 1 294 ? -28.203 19.203 6.863 1 86.06 294 THR B CA 1
ATOM 4924 C C . THR B 1 294 ? -28.969 18.703 5.648 1 86.06 294 THR B C 1
ATOM 4926 O O . THR B 1 294 ? -30.078 19.172 5.379 1 86.06 294 THR B O 1
ATOM 4929 N N . TYR B 1 295 ? -28.406 17.875 4.832 1 89.69 295 TYR B N 1
ATOM 4930 C CA . TYR B 1 295 ? -29.016 17.328 3.623 1 89.69 295 TYR B CA 1
ATOM 4931 C C . TYR B 1 295 ? -29.594 15.945 3.879 1 89.69 295 TYR B C 1
ATOM 4933 O O . TYR B 1 295 ? -29.031 15.156 4.645 1 89.69 295 TYR B O 1
ATOM 4941 N N . SER B 1 296 ? -30.734 15.648 3.197 1 93 296 SER B N 1
ATOM 4942 C CA . SER B 1 296 ? -31.297 14.312 3.223 1 93 296 SER B CA 1
ATOM 4943 C C . SER B 1 296 ? -30.453 13.328 2.428 1 93 296 SER B C 1
ATOM 4945 O O . SER B 1 296 ? -29.562 13.742 1.668 1 93 296 SER B O 1
ATOM 4947 N N . LEU B 1 297 ? -30.656 12.094 2.664 1 94.62 297 LEU B N 1
ATOM 4948 C CA . LEU B 1 297 ? -29.922 11.062 1.939 1 94.62 297 LEU B CA 1
ATOM 4949 C C . LEU B 1 297 ? -30.141 11.195 0.436 1 94.62 297 LEU B C 1
ATOM 4951 O O . LEU B 1 297 ? -29.219 11.008 -0.351 1 94.62 297 LEU B O 1
ATOM 4955 N N . ALA B 1 298 ? -31.359 11.492 -0.006 1 93.81 298 ALA B N 1
ATOM 4956 C CA . ALA B 1 298 ? -31.688 11.648 -1.423 1 93.81 298 ALA B CA 1
ATOM 4957 C C . ALA B 1 298 ? -30.906 12.805 -2.035 1 93.81 298 ALA B C 1
ATOM 4959 O O . ALA B 1 298 ? -30.422 12.711 -3.164 1 93.81 298 ALA B O 1
ATOM 4960 N N . GLU B 1 299 ? -30.781 13.875 -1.339 1 91.5 299 GLU B N 1
ATOM 4961 C CA . GLU B 1 299 ? -30.016 15.031 -1.804 1 91.5 299 GLU B CA 1
ATOM 4962 C C . GLU B 1 299 ? -28.516 14.711 -1.886 1 91.5 299 GLU B C 1
ATOM 4964 O O . GLU B 1 299 ? -27.859 15.086 -2.85 1 91.5 299 GLU B O 1
ATOM 4969 N N . SER B 1 300 ? -28.094 14.008 -0.823 1 93.06 300 SER B N 1
ATOM 4970 C CA . SER B 1 300 ? -26.703 13.602 -0.825 1 93.06 300 SER B CA 1
ATOM 4971 C C . SER B 1 300 ? -26.375 12.742 -2.045 1 93.06 300 SER B C 1
ATOM 4973 O O . SER B 1 300 ? -25.312 12.914 -2.666 1 93.06 300 SER B O 1
ATOM 4975 N N . LEU B 1 301 ? -27.266 11.867 -2.375 1 94.69 301 LEU B N 1
ATOM 4976 C CA . LEU B 1 301 ? -27.062 10.977 -3.516 1 94.69 301 LEU B CA 1
ATOM 4977 C C . LEU B 1 301 ? -27.109 11.758 -4.824 1 94.69 301 LEU B C 1
ATOM 4979 O O . LEU B 1 301 ? -26.438 11.406 -5.793 1 94.69 301 LEU B O 1
ATOM 4983 N N . SER B 1 302 ? -27.875 12.852 -4.914 1 92.38 302 SER B N 1
ATOM 4984 C CA . SER B 1 302 ? -27.969 13.664 -6.121 1 92.38 302 SER B CA 1
ATOM 4985 C C . SER B 1 302 ? -26.688 14.43 -6.379 1 92.38 302 SER B C 1
ATOM 4987 O O . SER B 1 302 ? -26.344 14.719 -7.527 1 92.38 302 SER B O 1
ATOM 4989 N N . PHE B 1 303 ? -25.922 14.711 -5.238 1 88 303 PHE B N 1
ATOM 4990 C CA . PHE B 1 303 ? -24.641 15.398 -5.375 1 88 303 PHE B CA 1
ATOM 4991 C C . PHE B 1 303 ? -23.609 14.477 -5.992 1 88 303 PHE B C 1
ATOM 4993 O O . PHE B 1 303 ? -22.641 14.945 -6.598 1 88 303 PHE B O 1
ATOM 5000 N N . ALA B 1 304 ? -23.875 13.141 -5.859 1 91.44 304 ALA B N 1
ATOM 5001 C CA . ALA B 1 304 ? -22.891 12.172 -6.332 1 91.44 304 ALA B CA 1
ATOM 5002 C C . ALA B 1 304 ? -23.391 11.438 -7.574 1 91.44 304 ALA B C 1
ATOM 5004 O O . ALA B 1 304 ? -22.969 10.312 -7.855 1 91.44 304 ALA B O 1
ATOM 5005 N N . LYS B 1 305 ? -24.328 12.008 -8.367 1 92.69 305 LYS B N 1
ATOM 5006 C CA . LYS B 1 305 ? -24.938 11.344 -9.508 1 92.69 305 LYS B CA 1
ATOM 5007 C C . LYS B 1 305 ? -23.906 10.969 -10.562 1 92.69 305 LYS B C 1
ATOM 5009 O O . LYS B 1 305 ? -23.969 9.891 -11.148 1 92.69 305 LYS B O 1
ATOM 5014 N N . ARG B 1 306 ? -22.984 11.812 -10.836 1 90.75 306 ARG B N 1
ATOM 5015 C CA . ARG B 1 306 ? -21.953 11.539 -11.836 1 90.75 306 ARG B CA 1
ATOM 5016 C C . ARG B 1 306 ? -21.094 10.352 -11.422 1 90.75 306 ARG B C 1
ATOM 5018 O O . ARG B 1 306 ? -20.844 9.445 -12.227 1 90.75 306 ARG B O 1
ATOM 5025 N N . GLU B 1 307 ? -20.656 10.344 -10.18 1 93.62 307 GLU B N 1
ATOM 5026 C CA . GLU B 1 307 ? -19.812 9.273 -9.664 1 93.62 307 GLU B CA 1
ATOM 5027 C C . GLU B 1 307 ? -20.547 7.938 -9.68 1 93.62 307 GLU B C 1
ATOM 5029 O O . GLU B 1 307 ? -19.953 6.898 -9.969 1 93.62 307 GLU B O 1
ATOM 5034 N N . ILE B 1 308 ? -21.891 7.988 -9.406 1 96.38 308 ILE B N 1
ATOM 5035 C CA . ILE B 1 308 ? -22.688 6.77 -9.391 1 96.38 308 ILE B CA 1
ATOM 5036 C C . ILE B 1 308 ? -22.812 6.211 -10.805 1 96.38 308 ILE B C 1
ATOM 5038 O O . ILE B 1 308 ? -22.672 5.004 -11.016 1 96.38 308 ILE B O 1
ATOM 5042 N N . VAL B 1 309 ? -22.969 7.086 -11.742 1 95.69 309 VAL B N 1
ATOM 5043 C CA . VAL B 1 309 ? -23.094 6.672 -13.141 1 95.69 309 VAL B CA 1
ATOM 5044 C C . VAL B 1 309 ? -21.781 6.059 -13.617 1 95.69 309 VAL B C 1
ATOM 5046 O O . VAL B 1 309 ? -21.781 5.027 -14.297 1 95.69 309 VAL B O 1
ATOM 5049 N N . PHE B 1 310 ? -20.656 6.664 -13.273 1 95 310 PHE B N 1
ATOM 5050 C CA . PHE B 1 310 ? -19.359 6.145 -13.68 1 95 310 PHE B CA 1
ATOM 5051 C C . PHE B 1 310 ? -19.094 4.789 -13.031 1 95 310 PHE B C 1
ATOM 5053 O O . PHE B 1 310 ? -18.594 3.871 -13.688 1 95 310 PHE B O 1
ATOM 5060 N N . LEU B 1 311 ? -19.438 4.676 -11.773 1 96.06 311 LEU B N 1
ATOM 5061 C CA . LEU B 1 311 ? -19.25 3.418 -11.07 1 96.06 311 LEU B CA 1
ATOM 5062 C C . LEU B 1 311 ? -20.031 2.293 -11.719 1 96.06 311 LEU B C 1
ATOM 5064 O O . LEU B 1 311 ? -19.531 1.183 -11.891 1 96.06 311 LEU B O 1
ATOM 5068 N N . LEU B 1 312 ? -21.312 2.592 -12.094 1 96.94 312 LEU B N 1
ATOM 5069 C CA . LEU B 1 312 ? -22.156 1.603 -12.758 1 96.94 312 LEU B CA 1
ATOM 5070 C C . LEU B 1 312 ? -21.609 1.266 -14.141 1 96.94 312 LEU B C 1
ATOM 5072 O O . LEU B 1 312 ? -21.656 0.112 -14.57 1 96.94 312 LEU B O 1
ATOM 5076 N N . ALA B 1 313 ? -21.062 2.275 -14.812 1 96.88 313 ALA B N 1
ATOM 5077 C CA . ALA B 1 313 ? -20.453 2.047 -16.125 1 96.88 313 ALA B CA 1
ATOM 5078 C C . ALA B 1 313 ? -19.266 1.105 -16.016 1 96.88 313 ALA B C 1
ATOM 5080 O O . ALA B 1 313 ? -19.109 0.194 -16.844 1 96.88 313 ALA B O 1
ATOM 5081 N N . TYR B 1 314 ? -18.422 1.33 -14.992 1 96.5 314 TYR B N 1
ATOM 5082 C CA . TYR B 1 314 ? -17.281 0.449 -14.789 1 96.5 314 TYR B CA 1
ATOM 5083 C C . TYR B 1 314 ? -17.734 -0.979 -14.508 1 96.5 314 TYR B C 1
ATOM 5085 O O . TYR B 1 314 ? -17.109 -1.937 -14.969 1 96.5 314 TYR B O 1
ATOM 5093 N N . LEU B 1 315 ? -18.797 -1.08 -13.734 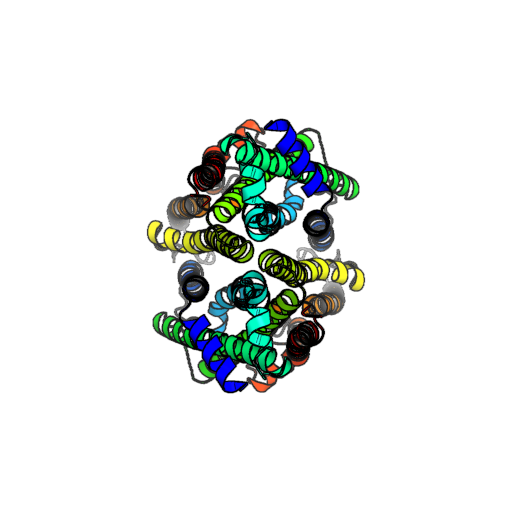1 96.75 315 LEU B N 1
ATOM 5094 C CA . LEU B 1 315 ? -19.344 -2.389 -13.383 1 96.75 315 LEU B CA 1
ATOM 5095 C C . LEU B 1 315 ? -19.797 -3.137 -14.633 1 96.75 315 LEU B C 1
ATOM 5097 O O . LEU B 1 315 ? -19.453 -4.301 -14.82 1 96.75 315 LEU B O 1
ATOM 5101 N N . ILE B 1 316 ? -20.5 -2.439 -15.484 1 96.94 316 ILE B N 1
ATOM 5102 C CA . ILE B 1 316 ? -21.031 -3.047 -16.703 1 96.94 316 ILE B CA 1
ATOM 5103 C C . ILE B 1 316 ? -19.891 -3.422 -17.641 1 96.94 316 ILE B C 1
ATOM 5105 O O . ILE B 1 316 ? -19.875 -4.523 -18.188 1 96.94 316 ILE B O 1
ATOM 5109 N N . ILE B 1 317 ? -18.906 -2.557 -17.781 1 96.06 317 ILE B N 1
ATOM 5110 C CA . ILE B 1 317 ? -17.766 -2.801 -18.656 1 96.06 317 ILE B CA 1
ATOM 5111 C C . ILE B 1 317 ? -16.984 -4.023 -18.188 1 96.06 317 ILE B C 1
ATOM 5113 O O . ILE B 1 317 ? -16.625 -4.891 -18.984 1 96.06 317 ILE B O 1
ATOM 5117 N N . GLY B 1 318 ? -16.766 -4.109 -16.859 1 94.75 318 GLY B N 1
ATOM 5118 C CA . GLY B 1 318 ? -16.031 -5.238 -16.297 1 94.75 318 GLY B CA 1
ATOM 5119 C C . GLY B 1 318 ? -16.75 -6.562 -16.484 1 94.75 318 GLY B C 1
ATOM 5120 O O . GLY B 1 318 ? -16.156 -7.547 -16.906 1 94.75 318 GLY B O 1
ATOM 5121 N N . PHE B 1 319 ? -18.031 -6.578 -16.266 1 95.12 319 PHE B N 1
ATOM 5122 C CA . PHE B 1 319 ? -18.797 -7.816 -16.328 1 95.12 319 PHE B CA 1
ATOM 5123 C C . PHE B 1 319 ? -19.016 -8.234 -17.781 1 95.12 319 PHE B C 1
ATOM 5125 O O . PHE B 1 319 ? -18.969 -9.422 -18.109 1 95.12 319 PHE B O 1
ATOM 5132 N N . VAL B 1 320 ? -19.188 -7.242 -18.641 1 94.56 320 VAL B N 1
ATOM 5133 C CA . VAL B 1 320 ? -19.359 -7.543 -20.062 1 94.56 320 VAL B CA 1
ATOM 5134 C C . VAL B 1 320 ? -18.031 -8.055 -20.641 1 94.56 320 VAL B C 1
ATOM 5136 O O . VAL B 1 320 ? -18.031 -9 -21.438 1 94.56 320 VAL B O 1
ATOM 5139 N N . ALA B 1 321 ? -16.953 -7.457 -20.266 1 95 321 ALA B N 1
ATOM 5140 C CA . ALA B 1 321 ? -15.648 -7.914 -20.719 1 95 321 ALA B CA 1
ATOM 5141 C C . ALA B 1 321 ? -15.375 -9.336 -20.25 1 95 321 ALA B C 1
ATOM 5143 O O . ALA B 1 321 ? -14.781 -10.141 -20.984 1 95 321 ALA B O 1
ATOM 5144 N N . ALA B 1 322 ? -15.773 -9.625 -19.062 1 94.19 322 ALA B N 1
ATOM 5145 C CA . ALA B 1 322 ? -15.617 -10.977 -18.531 1 94.19 322 ALA B CA 1
ATOM 5146 C C . ALA B 1 322 ? -16.469 -11.969 -19.312 1 94.19 322 ALA B C 1
ATOM 5148 O O . ALA B 1 322 ? -16 -13.055 -19.672 1 94.19 322 ALA B O 1
ATOM 5149 N N . TYR B 1 323 ? -17.703 -11.555 -19.609 1 92.44 323 TYR B N 1
ATOM 5150 C CA . TYR B 1 323 ? -18.641 -12.406 -20.328 1 92.44 323 TYR B CA 1
ATOM 5151 C C . TYR B 1 323 ? -18.141 -12.672 -21.75 1 92.44 323 TYR B C 1
ATOM 5153 O O . TYR B 1 323 ? -18.047 -13.828 -22.172 1 92.44 323 TYR B O 1
ATOM 5161 N N . LEU B 1 324 ? -17.672 -11.656 -22.422 1 91.38 324 LEU B N 1
ATOM 5162 C CA . LEU B 1 324 ? -17.234 -11.781 -23.812 1 91.38 324 LEU B CA 1
ATOM 5163 C C . LEU B 1 324 ? -15.898 -12.508 -23.906 1 91.38 324 LEU B C 1
ATOM 5165 O O . LEU B 1 324 ? -15.656 -13.273 -24.844 1 91.38 324 LEU B O 1
ATOM 5169 N N . GLY B 1 325 ? -15.078 -12.297 -22.938 1 88.94 325 GLY B N 1
ATOM 5170 C CA . GLY B 1 325 ? -13.789 -12.961 -22.938 1 88.94 325 GLY B CA 1
ATOM 5171 C C . GLY B 1 325 ? -13.898 -14.469 -22.797 1 88.94 325 GLY B C 1
ATOM 5172 O O . GLY B 1 325 ? -13.141 -15.211 -23.438 1 88.94 325 GLY B O 1
ATOM 5173 N N . PHE B 1 326 ? -14.812 -14.867 -22.125 1 88.38 326 PHE B N 1
ATOM 5174 C CA . PHE B 1 326 ? -14.953 -16.297 -21.891 1 88.38 326 PHE B CA 1
ATOM 5175 C C . PHE B 1 326 ? -15.727 -16.953 -23.016 1 88.38 326 PHE B C 1
ATOM 5177 O O . PHE B 1 326 ? -15.367 -18.047 -23.469 1 88.38 326 PHE B O 1
ATOM 5184 N N . VAL B 1 327 ? -16.766 -16.359 -23.438 1 84.75 327 VAL B N 1
ATOM 5185 C CA . VAL B 1 327 ? -17.625 -16.969 -24.453 1 84.75 327 VAL B CA 1
ATOM 5186 C C . VAL B 1 327 ? -16.906 -17.016 -25.797 1 84.75 327 VAL B C 1
ATOM 5188 O O . VAL B 1 327 ? -17.062 -17.953 -26.562 1 84.75 327 VAL B O 1
ATOM 5191 N N . ARG B 1 328 ? -16.016 -16.047 -26 1 81.19 328 ARG B N 1
ATOM 5192 C CA . ARG B 1 328 ? -15.336 -15.992 -27.297 1 81.19 328 ARG B CA 1
ATOM 5193 C C . ARG B 1 328 ? -14.016 -16.75 -27.25 1 81.19 328 ARG B C 1
ATOM 5195 O O . ARG B 1 328 ? -13.367 -16.938 -28.281 1 81.19 328 ARG B O 1
ATOM 5202 N N . ALA B 1 329 ? -13.641 -17.109 -26.109 1 76.06 329 ALA B N 1
ATOM 5203 C CA . ALA B 1 329 ? -12.367 -17.812 -25.984 1 76.06 329 ALA B CA 1
ATOM 5204 C C . ALA B 1 329 ? -12.406 -19.156 -26.719 1 76.06 329 ALA B C 1
ATOM 5206 O O . ALA B 1 329 ? -13.422 -19.859 -26.688 1 76.06 329 ALA B O 1
ATOM 5207 N N . GLU B 1 330 ? -11.516 -19.172 -27.734 1 58.94 330 GLU B N 1
ATOM 5208 C CA . GLU B 1 330 ? -11.391 -20.438 -28.453 1 58.94 330 GLU B CA 1
ATOM 5209 C C . GLU B 1 330 ? -10.836 -21.531 -27.547 1 58.94 330 GLU B C 1
ATOM 5211 O O . GLU B 1 330 ? -9.711 -21.438 -27.047 1 58.94 330 GLU B O 1
ATOM 5216 N N . ILE B 1 331 ? -11.633 -22.094 -26.719 1 57.12 331 ILE B N 1
ATOM 5217 C CA . ILE B 1 331 ? -11.203 -23.188 -25.859 1 57.12 331 ILE B CA 1
ATOM 5218 C C . ILE B 1 331 ? -10.883 -24.422 -26.703 1 57.12 331 ILE B C 1
ATOM 5220 O O . ILE B 1 331 ? -11.781 -25.047 -27.25 1 57.12 331 ILE B O 1
ATOM 5224 N N . ARG B 1 332 ? -9.648 -24.391 -27.531 1 46.78 332 ARG B N 1
ATOM 5225 C CA . ARG B 1 332 ? -9.18 -25.594 -28.219 1 46.78 332 ARG B CA 1
ATOM 5226 C C . ARG B 1 332 ? -8.367 -26.484 -27.281 1 46.78 332 ARG B C 1
ATOM 5228 O O . ARG B 1 332 ? -7.695 -25.984 -26.375 1 46.78 332 ARG B O 1
#

pLDDT: mean 84.76, std 14.31, range [39.19, 98.62]

Solvent-accessible surface area (backbone atoms only — not comparable to full-atom values): 33680 Å² total; per-residue (Å²): 106,38,66,58,44,13,52,48,41,26,53,51,48,74,68,29,69,63,46,52,53,50,52,50,48,52,52,50,50,41,51,42,26,47,50,40,42,55,51,45,40,64,65,66,49,65,78,81,80,73,66,56,51,59,52,75,44,42,54,47,32,52,53,47,44,46,53,55,37,35,51,47,22,26,69,70,17,8,40,71,43,12,47,33,56,72,67,64,42,43,63,62,57,58,66,37,100,53,56,63,65,41,52,52,52,5,49,51,48,6,51,50,50,45,49,49,53,53,42,51,52,49,50,51,52,49,54,51,49,39,56,72,72,53,34,61,73,50,71,67,51,50,53,26,49,51,54,38,49,51,51,49,44,50,54,29,46,22,33,22,22,38,7,31,19,31,6,36,70,32,88,37,24,30,57,6,39,50,54,38,48,52,50,50,48,44,39,50,48,48,30,57,51,44,12,61,53,51,11,43,69,72,40,44,81,76,77,72,77,66,83,72,56,72,62,65,74,82,50,92,67,48,74,68,53,50,51,52,34,50,49,50,50,50,53,45,49,51,50,44,46,54,38,48,49,45,26,51,51,38,27,50,59,42,23,45,71,5,64,48,50,19,51,52,51,39,41,44,28,45,47,26,44,56,54,57,51,65,72,54,49,64,74,49,66,74,66,71,66,86,82,76,65,75,49,53,71,70,55,23,49,61,70,30,45,67,36,52,52,46,46,52,48,46,31,50,52,15,45,47,44,23,50,50,29,49,62,64,44,79,84,124,106,37,65,59,45,12,52,48,41,27,53,50,47,74,68,28,68,65,47,51,53,49,51,50,49,52,53,50,52,42,52,42,25,48,50,40,43,54,51,44,39,64,65,65,49,64,78,81,78,74,66,54,49,60,50,75,43,42,55,48,33,52,53,46,45,47,52,54,38,36,52,47,21,26,68,70,17,10,39,70,45,12,47,34,56,72,67,64,42,44,62,60,55,59,67,37,100,53,56,63,65,40,52,54,52,5,48,51,47,7,51,51,51,46,50,48,51,54,43,51,52,49,50,51,52,50,52,52,48,39,55,71,73,53,34,60,74,50,72,67,51,48,53,27,49,50,52,40,47,50,52,50,43,51,54,29,47,23,34,23,21,38,8,32,19,30,6,35,68,32,88,37,24,30,58,6,38,50,54,38,47,51,50,51,48,44,37,51,47,48,30,58,50,44,11,61,52,52,11,42,68,73,40,44,79,77,76,72,78,67,80,74,56,73,61,66,76,84,51,92,69,48,72,68,54,51,50,50,36,50,50,50,48,51,52,44,51,53,49,42,46,53,38,48,49,46,25,50,52,38,27,50,58,42,24,46,72,4,65,45,50,19,50,50,52,40,41,45,25,45,47,27,45,57,55,56,52,65,74,56,48,65,74,49,66,73,66,72,66,87,80,76,65,76,48,53,70,70,56,22,49,62,70,28,45,66,37,51,51,46,45,52,49,46,32,50,52,16,44,48,44,22,49,51,29,48,62,65,45,81,85,123

Sequence (664 aa):
MIGAIASKEFRDYMTSRRFLVLFGFLLLITLLALAQVKTGMMTWRGMEGESPKVYEVMWGVTYYLGLIGGIFALALGFDAITRERENRTLKVLMGHPVYRDQVILGKLLGGAMTLAVAVVITFLVVLGTLMWMGVTVDGTAITRLAVYFFFAYLYLLVFFGIAVAFSAHSKSSGSALMYALVLFLAVTVVFEAVAPIVADHVAGPQPQPPEGAFIDYSENVTLEELQAQEKLWEEYDELIQEWSKKYFDTIETVSSLSPRADFQQISEYVLNPHAQSWKDAMYSPGIEGPEQPTYSLAESLSFAKREIVFLLAYLIIGFVAAYLGFVRAEIRMIGAIASKEFRDYMTSRRFLVLFGFLLLITLLALAQVKTGMMTWRGMEGESPKVYEVMWGVTYYLGLIGGIFALALGFDAITRERENRTLKVLMGHPVYRDQVILGKLLGGAMTLAVAVVITFLVVLGTLMWMGVTVDGTAITRLAVYFFFAYLYLLVFFGIAVAFSAHSKSSGSALMYALVLFLAVTVVFEAVAPIVADHVAGPQPQPPEGAFIDYSENVTLEELQAQEKLWEEYDELIQEWSKKYFDTIETVSSLSPRADFQQISEYVLNPHAQSWKDAMYSPGIEGPEQPTYSLAESLSFAKREIVFLLAYLIIGFVAAYLGFVRAEIR

Organism: NCBI:txid2598455

Secondary structure (DSSP, 8-state):
-HHHHHHHHHHHHHH-HHHHHHHHHHHHHHHHHHHHHHHHHHHHS-SS-PPPPHHHHHHHHHHHIIIIIHHHHHHHHTTTTHHHHHHT-HHHHHHSS--HHHHHHHHHHHHHHHHHHHHHHHHHHHHHHHHHHT----HHHHHHHHHHHHHHHHHHHHHHHHHHHHHHH-SSHHHHHHHHHHHHHIIIIIHHHHHHHHHHHHH-SPPPP-GGGS--TTS---HHHHHHHHHHHHHHHHHHHHHHHHHHHHHHHHHTTSHHHHHHHHHHHHH-TT---HHHHHH-TT--SSS-PPPPHHHHHHHTHHHHHHHHHHHHHHHHHHHHHHHS----/-HHHHHHHHHHHHHH-HHHHHHHHHHHHHHHHHHHHHHHHHHHHS-S--PPPPHHHHTHHHHHHIIIIIHHHHHHHHTTTTHHHHHHT-HHHHHHSS--HHHHHHHHHHHHHHHHHHHHHHHHHHHHHHHHHHT----HHHHHHHHHHHHHHHHHHHHHHHHHHHHHHH-SSHHHHHHHHHHHHHIIIIIHHHHHHHHHHHHH-SPPPP-GGG---TTS---HHHHHHHHHHHHHHHHHHHHHHHHHHHHHHHHHTTSHHHHHHHHHHHHH-TT---HHHHHH-TT--SSS-PPPPHHHHHHHTHHHHHHHHHHHHHHHHHHHHHHHS----

Foldseek 3Di:
DLQVLLVVLLVCLVPDPQNCVLLVVLLVQLLVLQVVVLVVCVVPVPDPPDADAPLSSCLSNLVCCLPSVLLSLLSSAQQLPLVCLVVVCVVVVVPDPDALLSNLSSNLNNSLVNLVVSLVVSLVSSVVVCVVSVHDCDPLLNVLSVVLSVLSSLLSLLLNLQSLLLNLQDNHSVRSSVVSVVVLCCLQPVLLVCQQVVLCVFLDDADDQDPCLPPPVPDPQDPVNPVVSVVSVVVSLVSNLVSVCSSVVSSLVSNLSHLSSLSSQLSNLSNAQLDDQPNVCSVPVPCPDDDRDGHHNVVSVVSSVSSVVSSVVSSCVSNVSSSCSRNVDPPD/DLQVLLVVLLVCLVPDPQNCVLLVVLLVQLLVLQVVCLVVCVVPVPDPPDADAPLSSCLSVLVCCLPSVLLSLLSSQQQLPLVCLVVVCVVVVVPDPDALLSNLSSNLNNSLVNLVVSLVVSLVSSVVVCVVSVHDCDPLLNVLSVVLSVLSSLLSLLLNLQSLLLNLQDNHSVRSSVVSVVVLCCLQPVLLVCQQVVLCVFLDDADDQDPCLPPPVPDPQDPVNPVVSVVSVVVNLVSNLVSVCSSVVSSLVSNLSRLSSLSSLLSSLSNAQLDDQPNVCSVPVPCPDDDRDGHHNVVSVVSSVSSVVSSVVSSCVSNVSSSCSRNVPPPD

Nearest PDB structures (foldseek):
  7o0y-assembly1_E  TM=7.873E-01  e=2.841E-07  Stutzerimonas stutzeri ATCC 14405 = CCUG 16156
  7znq-assembly1_y  TM=8.342E-01  e=6.750E-07  Stutzerimonas stutzeri ATCC 14405 = CCUG 16156
  7znq-assembly1_Y  TM=7.207E-01  e=3.350E-07  Stutzerimonas stutzeri ATCC 14405 = CCUG 16156
  7osi-assembly1_D  TM=7.522E-01  e=8.643E-07  Stutzerimonas stutzeri ATCC 14405 = CCUG 16156
  7qba-assembly1_E  TM=8.051E-01  e=3.811E-06  Stutzerimonas stutzeri

InterPro domains:
  IPR032688 ABC-2 type transporter permease protein NosY-like [PF12679] (4-330)

Radius of gyration: 28.18 Å; Cα contacts (8 Å, |Δi|>4): 859; chains: 2; bounding box: 60×93×68 Å